Protein AF-A0A9E1UA85-F1 (afdb_monomer)

Foldseek 3Di:
DDDDDDDDDDDDDDDDDDDDDDDDPDDDDPVVVCVVPVPVPPPPPPPPPPDDDDDDDDDDDDDDDDPVPVVVVLVVVCCVVLVVVLVVVLVVVVVVVVVVCPPDDPDDPVVVVVVVVVVSVVSVVCSVVVSVVVVVLLVVLVVPADDLVCLPVPQFFEWAFEAEQVLPHTLATFADQAHFDADALVLADPLLVLLLCLPQNVCLQPDQLADVVLVVVQVVCVVVDVDGDPNRGHLLLLLCCQPPDDVDDDPSVVSSSSSSSNVNSVVDPSSVSVSSSQGAADQDDNYGHQQSVCCQFPVDGSNPDASLRSLLSSQRRVPNVVCVVDVVVSLVSSLVSLVSCCVSVNDPPVSSVVSSPDDRRTDNDDGDRHPPVVVVVVLVVCCVVPNPCCNHTVHHSHYDPHDRVVSVVVVVVCVVCVVVCVVVVHDPD

Structure (mmCIF, N/CA/C/O backbone):
data_AF-A0A9E1UA85-F1
#
_entry.id   AF-A0A9E1UA85-F1
#
loop_
_atom_site.group_PDB
_atom_site.id
_atom_site.type_symbol
_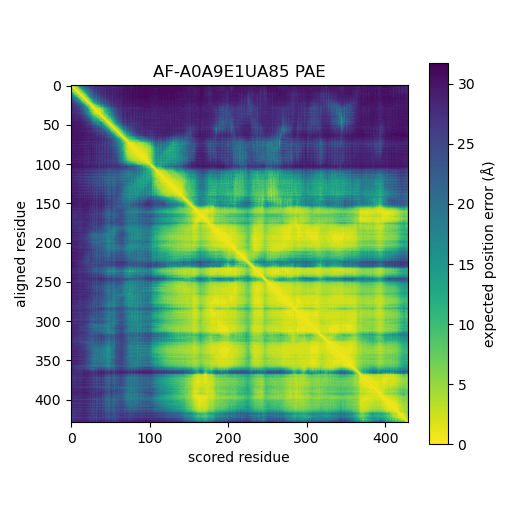atom_site.label_atom_id
_atom_site.label_alt_id
_atom_site.label_comp_id
_atom_site.label_asym_id
_atom_site.label_entity_id
_atom_site.label_seq_id
_atom_site.pdbx_PDB_ins_code
_atom_site.Cartn_x
_atom_site.Cartn_y
_atom_site.Cartn_z
_atom_site.occupancy
_atom_site.B_iso_or_equiv
_atom_site.auth_seq_id
_atom_site.auth_comp_id
_atom_site.auth_asym_id
_atom_site.auth_atom_id
_atom_site.pdbx_PDB_model_num
ATOM 1 N N . MET A 1 1 ? 13.863 -45.865 46.383 1.00 33.44 1 MET A N 1
ATOM 2 C CA . MET A 1 1 ? 14.917 -46.546 45.596 1.00 33.44 1 MET A CA 1
ATOM 3 C C . MET A 1 1 ? 14.300 -46.904 44.249 1.00 33.44 1 MET A C 1
ATOM 5 O O . MET A 1 1 ? 13.265 -47.545 44.289 1.00 33.44 1 MET A O 1
ATOM 9 N N . THR A 1 2 ? 14.626 -46.307 43.095 1.00 31.53 2 THR A N 1
ATOM 10 C CA . THR A 1 2 ? 15.896 -46.117 42.341 1.00 31.53 2 THR A CA 1
ATOM 11 C C . THR A 1 2 ? 16.274 -47.268 41.397 1.00 31.53 2 THR A C 1
ATOM 13 O O . THR A 1 2 ? 16.288 -48.421 41.805 1.00 31.53 2 THR A O 1
ATOM 16 N N . LYS A 1 3 ? 16.724 -46.869 40.187 1.00 30.38 3 LYS A N 1
ATOM 17 C CA . LYS A 1 3 ? 17.322 -47.652 39.075 1.00 30.38 3 LYS A CA 1
ATOM 18 C C . LYS A 1 3 ? 16.308 -48.417 38.183 1.00 30.38 3 LYS A C 1
ATOM 20 O O . LYS A 1 3 ? 15.392 -49.027 38.707 1.00 30.38 3 LYS A O 1
ATOM 25 N N . LYS A 1 4 ? 16.425 -48.412 36.841 1.00 32.31 4 LYS A N 1
ATOM 26 C CA . LYS A 1 4 ? 17.526 -47.928 35.970 1.00 32.31 4 LYS A CA 1
ATOM 27 C C . LYS A 1 4 ? 17.081 -47.632 34.517 1.00 32.31 4 LYS A C 1
ATOM 29 O O . LYS A 1 4 ? 16.153 -48.269 34.047 1.00 32.31 4 LYS A O 1
ATOM 34 N N . ASP A 1 5 ? 17.800 -46.698 33.878 1.00 33.72 5 ASP A N 1
ATOM 35 C CA . ASP A 1 5 ? 18.180 -46.505 32.453 1.00 33.72 5 ASP A CA 1
ATOM 36 C C . ASP A 1 5 ? 17.376 -47.261 31.361 1.00 33.72 5 ASP A C 1
ATOM 38 O O . ASP A 1 5 ? 17.167 -48.462 31.448 1.00 33.72 5 ASP A O 1
ATOM 42 N N . ILE A 1 6 ? 16.959 -46.651 30.245 1.00 34.50 6 ILE A N 1
ATOM 43 C CA . ILE A 1 6 ? 17.763 -46.193 29.082 1.00 34.50 6 ILE A CA 1
ATOM 44 C C . ILE A 1 6 ? 16.792 -45.352 28.198 1.00 34.50 6 ILE A C 1
ATOM 46 O O . ILE A 1 6 ? 15.629 -45.721 28.103 1.00 34.50 6 ILE A O 1
ATOM 50 N N . HIS A 1 7 ? 17.114 -44.236 27.519 1.00 31.33 7 HIS A N 1
ATOM 51 C CA . HIS A 1 7 ? 18.381 -43.537 27.226 1.00 31.33 7 HIS A CA 1
ATOM 52 C C . HIS A 1 7 ? 18.170 -41.998 27.079 1.00 31.33 7 HIS A C 1
ATOM 54 O O . HIS A 1 7 ? 17.133 -41.457 27.450 1.00 31.33 7 HIS A O 1
ATOM 60 N N . ARG A 1 8 ? 19.135 -41.295 26.463 1.00 29.78 8 ARG A N 1
ATOM 61 C CA . ARG A 1 8 ? 19.022 -39.958 25.833 1.00 29.78 8 ARG A CA 1
ATOM 62 C C . ARG A 1 8 ? 19.830 -39.949 24.529 1.00 29.78 8 ARG A C 1
ATOM 64 O O . ARG A 1 8 ? 20.837 -40.646 24.471 1.00 29.78 8 ARG A O 1
ATOM 71 N N . ARG A 1 9 ? 19.529 -39.040 23.593 1.00 26.81 9 ARG A N 1
ATOM 72 C CA . ARG A 1 9 ? 20.567 -38.256 22.886 1.00 26.81 9 ARG A CA 1
ATOM 73 C C . ARG A 1 9 ? 20.069 -36.837 22.612 1.00 26.81 9 ARG A C 1
ATOM 75 O O . ARG A 1 9 ? 19.321 -36.606 21.673 1.00 26.81 9 ARG A O 1
ATOM 82 N N . SER A 1 10 ? 20.536 -35.898 23.426 1.00 25.62 10 SER A N 1
ATOM 83 C CA . SER A 1 10 ? 20.662 -34.489 23.060 1.00 25.62 10 SER A CA 1
ATOM 84 C C . SER A 1 10 ? 22.150 -34.148 23.028 1.00 25.62 10 SER A C 1
ATOM 86 O O . SER A 1 10 ? 22.922 -34.711 23.803 1.00 25.62 10 SER A O 1
ATOM 88 N N . TYR A 1 11 ? 22.542 -33.233 22.146 1.00 27.59 11 TYR A N 1
ATOM 89 C CA . TYR A 1 11 ? 23.864 -32.613 22.150 1.00 27.59 11 TYR A CA 1
ATOM 90 C C . TYR A 1 11 ? 23.714 -31.132 21.778 1.00 27.59 11 TYR A C 1
ATOM 92 O O . TYR A 1 11 ? 23.386 -30.806 20.641 1.00 27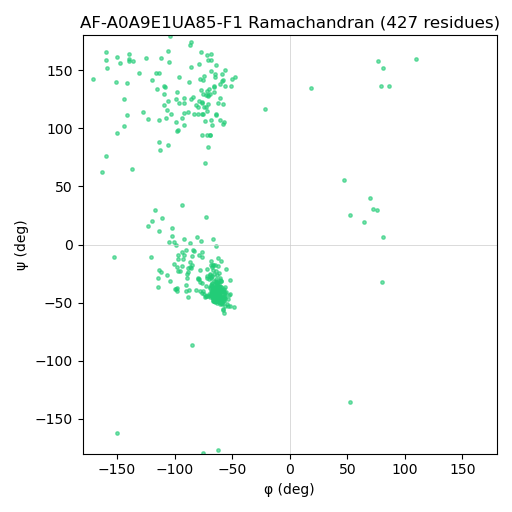.59 11 TYR A O 1
ATOM 100 N N . GLY A 1 12 ? 23.963 -30.246 22.748 1.00 23.47 12 GLY A N 1
ATOM 101 C CA . GLY A 1 12 ? 24.755 -29.042 22.466 1.00 23.47 12 GLY A CA 1
ATOM 102 C C . GLY A 1 12 ? 26.232 -29.454 22.349 1.00 23.47 12 GLY A C 1
ATOM 103 O O . GLY A 1 12 ? 26.553 -30.631 22.500 1.00 23.47 12 GLY A O 1
ATOM 104 N N . PHE A 1 13 ? 27.196 -28.581 22.103 1.00 26.66 13 PHE A N 1
ATOM 105 C CA . PHE A 1 13 ? 27.272 -27.118 22.114 1.00 26.66 13 PHE A CA 1
ATOM 106 C C . PHE A 1 13 ? 28.342 -26.738 21.071 1.00 26.66 13 PHE A C 1
ATOM 108 O O . PHE A 1 13 ? 29.234 -27.546 20.829 1.00 26.66 13 PHE A O 1
ATOM 115 N N . ASP A 1 14 ? 28.364 -25.495 20.590 1.00 26.66 14 ASP A N 1
ATOM 116 C CA . ASP A 1 14 ? 29.602 -24.713 20.715 1.00 26.66 14 ASP A CA 1
ATOM 117 C C . ASP A 1 14 ? 29.276 -23.218 20.798 1.00 26.66 14 ASP A C 1
ATOM 119 O O . ASP A 1 14 ? 28.361 -22.729 20.138 1.00 26.66 14 ASP A O 1
ATOM 123 N N . ASN A 1 15 ? 30.000 -22.515 21.660 1.00 35.41 15 ASN A N 1
ATOM 124 C CA . ASN A 1 15 ? 29.856 -21.091 21.927 1.00 35.41 15 ASN A CA 1
ATOM 125 C C . ASN A 1 15 ? 31.272 -20.496 22.017 1.00 35.41 15 ASN A C 1
ATOM 127 O O . ASN A 1 15 ? 31.733 -20.080 23.079 1.00 35.41 15 ASN A O 1
ATOM 131 N N . SER A 1 16 ? 31.989 -20.525 20.891 1.00 27.95 16 SER A N 1
ATOM 132 C CA . SER A 1 16 ? 33.364 -20.038 20.774 1.00 27.95 16 SER A CA 1
ATOM 133 C C . SER A 1 16 ? 33.417 -18.632 20.169 1.00 27.95 16 SER A C 1
ATOM 135 O O . SER A 1 16 ? 32.925 -18.398 19.066 1.00 27.95 16 SER A O 1
ATOM 137 N N . GLU A 1 17 ? 34.061 -17.722 20.895 1.00 31.52 17 GLU A N 1
ATOM 138 C CA . GLU A 1 17 ? 34.390 -16.333 20.558 1.00 31.52 17 GLU A CA 1
ATOM 139 C C . GLU A 1 17 ? 34.418 -15.954 19.056 1.00 31.52 17 GLU A C 1
ATOM 141 O O . GLU A 1 17 ? 35.334 -16.318 18.318 1.00 31.52 17 GLU A O 1
ATOM 146 N N . GLN A 1 18 ? 33.531 -15.041 18.641 1.00 29.67 18 GLN A N 1
ATOM 147 C CA . GLN A 1 18 ? 33.841 -14.103 17.556 1.00 29.67 18 GLN A CA 1
ATOM 148 C C . GLN A 1 18 ? 33.900 -12.676 18.100 1.00 29.67 18 GLN A C 1
ATOM 150 O O . GLN A 1 18 ? 32.892 -12.059 18.444 1.00 29.67 18 GLN A O 1
ATOM 155 N N . LYS A 1 19 ? 35.127 -12.149 18.182 1.00 28.33 19 LYS A N 1
ATOM 156 C CA . LYS A 1 19 ? 35.411 -10.766 18.576 1.00 28.33 19 LYS A CA 1
ATOM 157 C C . LYS A 1 19 ? 34.819 -9.814 17.540 1.00 28.33 19 LYS A C 1
ATOM 159 O O . LYS A 1 19 ? 35.286 -9.758 16.408 1.00 28.33 19 LYS A O 1
ATOM 164 N N . ASN A 1 20 ? 33.806 -9.061 17.953 1.00 29.20 20 ASN A N 1
ATOM 165 C CA . ASN A 1 20 ? 33.109 -8.095 17.113 1.00 29.20 20 ASN A CA 1
ATOM 166 C C . ASN A 1 20 ? 34.010 -6.861 16.857 1.00 29.20 20 ASN A C 1
ATOM 168 O O . ASN A 1 20 ? 34.343 -6.158 17.820 1.00 29.20 20 ASN A O 1
ATOM 172 N N . PRO A 1 21 ? 34.449 -6.575 15.614 1.00 28.52 21 PRO A N 1
ATOM 173 C CA . PRO A 1 21 ? 35.253 -5.393 15.332 1.00 28.52 21 PRO A CA 1
ATOM 174 C C . PRO A 1 21 ? 34.370 -4.142 15.396 1.00 28.52 21 PRO A C 1
ATOM 176 O O . PRO A 1 21 ? 33.438 -3.983 14.611 1.00 28.52 21 PRO A O 1
ATOM 179 N N . LYS A 1 22 ? 34.681 -3.231 16.325 1.00 30.95 22 LYS A N 1
ATOM 180 C CA . LYS A 1 22 ? 33.987 -1.943 16.468 1.00 30.95 22 LYS A CA 1
ATOM 181 C C . LYS A 1 22 ? 34.061 -1.140 15.162 1.00 30.95 22 LYS A C 1
ATOM 183 O O . LYS A 1 22 ? 35.098 -0.555 14.856 1.00 30.95 22 LYS A O 1
ATOM 188 N N . THR A 1 23 ? 32.960 -1.063 14.420 1.00 29.61 23 THR A N 1
ATOM 189 C CA . THR A 1 23 ? 32.796 -0.095 13.329 1.00 29.61 23 THR A CA 1
ATOM 190 C C . THR A 1 23 ? 32.636 1.313 13.912 1.00 29.61 23 THR A C 1
ATOM 192 O O . THR A 1 23 ? 31.767 1.496 14.768 1.00 29.61 23 THR A O 1
ATOM 195 N N . PRO A 1 24 ? 33.416 2.322 13.483 1.00 28.64 24 PRO A N 1
ATOM 196 C CA . PRO A 1 24 ? 33.232 3.688 13.959 1.00 28.64 24 PRO A CA 1
ATOM 197 C C . PRO A 1 24 ? 31.923 4.271 13.417 1.00 28.64 24 PRO A C 1
ATOM 199 O O . PRO A 1 24 ? 31.697 4.259 12.206 1.00 28.64 24 PRO A O 1
ATOM 202 N N . HIS A 1 25 ? 31.089 4.842 14.289 1.00 33.06 25 HIS A N 1
ATOM 203 C CA . HIS A 1 25 ? 29.994 5.709 13.855 1.00 33.06 25 HIS A CA 1
ATOM 204 C C . HIS A 1 25 ? 30.571 7.019 13.303 1.00 33.06 25 HIS A C 1
ATOM 206 O O . HIS A 1 25 ? 30.837 7.963 14.045 1.00 33.06 25 HIS A O 1
ATOM 212 N N . GLY A 1 26 ? 30.765 7.069 11.986 1.00 27.50 26 GLY A N 1
ATOM 213 C CA . GLY A 1 26 ? 31.037 8.310 11.273 1.00 27.50 26 GLY A CA 1
ATOM 214 C C . GLY A 1 26 ? 29.767 9.151 11.178 1.00 27.50 26 GLY A C 1
ATOM 215 O O . GLY A 1 26 ? 28.876 8.835 10.392 1.00 27.50 26 GLY A O 1
ATOM 216 N N . ARG A 1 27 ? 29.697 10.234 11.958 1.00 31.77 27 ARG A N 1
ATOM 217 C CA . ARG A 1 27 ? 28.803 11.364 11.673 1.00 31.77 27 ARG A CA 1
ATOM 218 C C . ARG A 1 27 ? 29.180 11.878 10.277 1.00 31.77 27 ARG A C 1
ATOM 220 O O . ARG A 1 27 ? 30.342 12.212 10.068 1.00 31.77 27 ARG A O 1
ATOM 227 N N . LEU A 1 28 ? 28.240 11.884 9.330 1.00 36.78 28 LEU A N 1
ATOM 228 C CA . LEU A 1 28 ? 28.488 12.438 7.996 1.00 36.78 28 LEU A CA 1
ATOM 229 C C . LEU A 1 28 ? 28.793 13.932 8.136 1.00 36.78 28 LEU A C 1
ATOM 231 O O . LEU A 1 28 ? 27.984 14.672 8.697 1.00 36.78 28 LEU A O 1
ATOM 235 N N . ASP A 1 29 ? 29.965 14.347 7.660 1.00 36.72 29 ASP A N 1
ATOM 236 C CA . ASP A 1 29 ? 30.348 15.754 7.624 1.00 36.72 29 ASP A CA 1
ATOM 237 C C . ASP A 1 29 ? 29.523 16.470 6.546 1.00 36.72 29 ASP A C 1
ATOM 239 O O . ASP A 1 29 ? 29.511 16.076 5.376 1.00 36.72 29 ASP A O 1
ATOM 243 N N . TYR A 1 30 ? 28.769 17.479 6.972 1.00 44.72 30 TYR A N 1
ATOM 244 C CA . TYR A 1 30 ? 27.773 18.164 6.152 1.00 44.72 30 TYR A CA 1
ATOM 245 C C . TYR A 1 30 ? 28.397 19.296 5.313 1.00 44.72 30 TYR A C 1
ATOM 247 O O . TYR A 1 30 ? 27.822 19.700 4.299 1.00 44.72 30 TYR A O 1
ATOM 255 N N . GLU A 1 31 ? 29.582 19.797 5.690 1.00 36.50 31 GLU A N 1
ATOM 256 C CA . GLU A 1 31 ? 30.210 20.950 5.026 1.00 36.50 31 GLU A CA 1
ATOM 257 C C . GLU A 1 31 ? 30.874 20.592 3.687 1.00 36.50 31 GLU A C 1
ATOM 259 O O . GLU A 1 31 ? 30.865 21.397 2.749 1.00 36.50 31 GLU A O 1
ATOM 264 N N . ASP A 1 32 ? 31.410 19.375 3.559 1.00 38.50 32 ASP A N 1
ATOM 265 C CA . ASP A 1 32 ? 32.061 18.912 2.325 1.00 38.50 32 ASP A CA 1
ATOM 266 C C . ASP A 1 32 ? 31.057 18.648 1.187 1.00 38.50 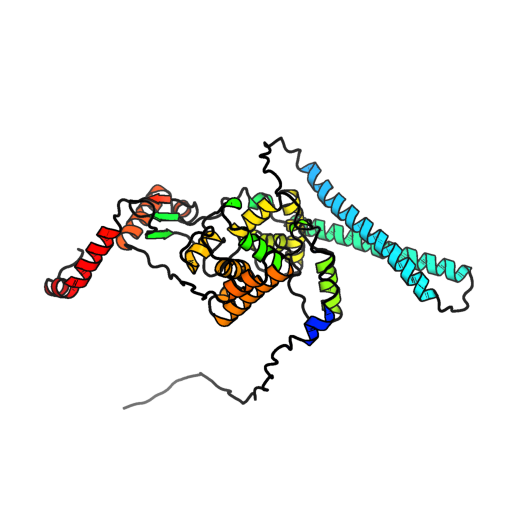32 ASP A C 1
ATOM 268 O O . ASP A 1 32 ? 31.389 18.813 0.009 1.00 38.50 32 ASP A O 1
ATOM 272 N N . TRP A 1 33 ? 29.803 18.311 1.512 1.00 44.03 33 TRP A N 1
ATOM 273 C CA . TRP A 1 33 ? 28.739 18.137 0.515 1.00 44.03 33 TRP A CA 1
ATOM 274 C C . TRP A 1 33 ? 28.178 19.479 0.014 1.00 44.03 33 TRP A C 1
ATOM 276 O O . TRP A 1 33 ? 27.969 19.655 -1.190 1.00 44.03 33 TRP A O 1
ATOM 286 N N . GLU A 1 34 ? 27.996 20.457 0.909 1.00 40.19 34 GLU A N 1
ATOM 287 C CA . GLU A 1 34 ? 27.554 21.821 0.569 1.00 40.19 34 GLU A CA 1
ATOM 288 C C . GLU A 1 34 ? 28.471 22.499 -0.465 1.00 40.19 34 GLU A C 1
ATOM 290 O O . GLU A 1 34 ? 27.992 23.229 -1.338 1.00 40.19 34 GLU A O 1
ATOM 295 N N . LYS A 1 35 ? 29.787 22.250 -0.394 1.00 43.94 35 LYS A N 1
ATOM 296 C CA . LYS A 1 35 ? 30.772 22.804 -1.338 1.00 43.94 35 LYS A CA 1
ATOM 297 C C . LYS A 1 35 ? 30.665 22.233 -2.753 1.00 43.94 35 LYS A C 1
ATOM 299 O O . LYS A 1 35 ? 31.044 22.930 -3.688 1.00 43.94 35 LYS A O 1
ATOM 304 N N . GLN A 1 36 ? 30.153 21.014 -2.937 1.00 39.16 36 GLN A N 1
ATOM 305 C CA . GLN A 1 36 ? 30.067 20.390 -4.267 1.00 39.16 36 GLN A CA 1
ATOM 306 C C . GLN A 1 36 ? 28.796 20.754 -5.051 1.00 39.16 36 GLN A C 1
ATOM 308 O O . GLN A 1 36 ? 28.791 20.617 -6.270 1.00 39.16 36 GLN A O 1
ATOM 313 N N . ASN A 1 37 ? 27.731 21.228 -4.389 1.00 42.16 37 ASN A N 1
ATOM 314 C CA . ASN A 1 37 ? 26.395 21.355 -4.998 1.00 42.16 37 ASN A CA 1
ATOM 315 C C . ASN A 1 37 ? 25.779 22.771 -4.963 1.00 42.16 37 ASN A C 1
ATOM 317 O O . ASN A 1 37 ? 24.574 22.925 -5.184 1.00 42.16 37 ASN A O 1
ATOM 321 N N . LYS A 1 38 ? 26.567 23.823 -4.701 1.00 37.72 38 LYS A N 1
ATOM 322 C CA . LYS A 1 38 ? 26.042 25.203 -4.606 1.00 37.72 38 LYS A CA 1
ATOM 323 C C . LYS A 1 38 ? 25.589 25.809 -5.941 1.00 37.72 38 LYS A C 1
ATOM 325 O O . LYS A 1 38 ? 24.631 26.584 -5.943 1.00 37.72 38 LYS A O 1
ATOM 330 N N . ASP A 1 39 ? 26.188 25.410 -7.062 1.00 36.62 39 ASP A N 1
ATOM 331 C CA . ASP A 1 39 ? 25.976 26.097 -8.347 1.00 36.62 39 ASP A CA 1
ATOM 332 C C . ASP A 1 39 ? 24.783 25.569 -9.167 1.00 36.62 39 ASP A C 1
ATOM 334 O O . ASP A 1 39 ? 24.172 26.328 -9.917 1.00 36.62 39 ASP A O 1
ATOM 338 N N . HIS A 1 40 ? 24.344 24.321 -8.962 1.00 37.34 40 HIS A N 1
ATOM 339 C CA . HIS A 1 40 ? 23.165 23.770 -9.656 1.00 37.34 40 HIS A CA 1
ATOM 340 C C . HIS A 1 40 ? 21.809 24.272 -9.114 1.00 37.34 40 HIS A C 1
ATOM 342 O O . HIS A 1 40 ? 20.776 24.056 -9.746 1.00 37.34 40 HIS A O 1
ATOM 348 N N . LYS A 1 41 ? 21.773 24.964 -7.965 1.00 39.41 41 LYS A N 1
ATOM 349 C CA . LYS A 1 41 ? 20.518 25.356 -7.287 1.00 39.41 41 LYS A CA 1
ATOM 350 C C . LYS A 1 41 ? 19.786 26.571 -7.879 1.00 39.41 41 LYS A C 1
ATOM 352 O O . LYS A 1 41 ? 18.671 26.853 -7.442 1.00 39.41 41 LYS A O 1
ATOM 357 N N . LYS A 1 42 ? 20.376 27.321 -8.820 1.00 34.78 42 LYS A N 1
ATOM 358 C CA . LYS A 1 42 ? 19.793 28.596 -9.300 1.00 34.78 42 LYS A CA 1
ATOM 359 C C . LYS A 1 42 ? 18.972 28.509 -10.590 1.00 34.78 42 LYS A C 1
ATOM 361 O O . LYS A 1 42 ? 18.111 29.359 -10.779 1.00 34.78 42 LYS A O 1
ATOM 366 N N . GLU A 1 43 ? 19.183 27.502 -11.435 1.00 32.53 43 GLU A N 1
ATOM 367 C CA . GLU A 1 43 ? 18.610 27.469 -12.797 1.00 32.53 43 GLU A CA 1
ATOM 368 C C . GLU A 1 43 ? 17.307 26.656 -12.937 1.00 32.53 43 GLU A C 1
ATOM 370 O O . GLU A 1 43 ? 16.614 26.769 -13.939 1.00 32.53 43 GLU A O 1
ATOM 375 N N . HIS A 1 44 ? 16.928 25.851 -11.937 1.00 34.31 44 HIS A N 1
ATOM 376 C CA . HIS A 1 44 ? 15.715 25.012 -11.991 1.00 34.31 44 HIS A CA 1
ATOM 377 C C . HIS A 1 44 ? 14.536 25.515 -11.145 1.00 34.31 44 HIS A C 1
ATOM 379 O O . HIS A 1 44 ? 13.488 24.871 -11.110 1.00 34.31 44 HIS A O 1
ATOM 385 N N . ARG A 1 45 ? 14.670 26.671 -10.478 1.00 37.03 45 ARG A N 1
ATOM 386 C CA . ARG A 1 45 ? 13.633 27.194 -9.570 1.00 37.03 45 ARG A CA 1
ATOM 387 C C . ARG A 1 45 ? 12.528 28.004 -10.272 1.00 37.03 45 ARG A C 1
ATOM 389 O O . ARG A 1 45 ? 11.471 28.176 -9.677 1.00 37.03 45 ARG A O 1
ATOM 396 N N . SER A 1 46 ? 12.739 28.484 -11.502 1.00 29.22 46 SER A N 1
ATOM 397 C CA . SER A 1 46 ? 11.742 29.276 -12.250 1.00 29.22 46 SER A CA 1
ATOM 398 C C . SER A 1 46 ? 10.679 28.427 -12.955 1.00 29.22 46 SER A C 1
ATOM 400 O O . SER A 1 46 ? 9.509 28.788 -12.953 1.00 29.22 46 SER A O 1
ATOM 402 N N . ASP A 1 47 ? 11.063 27.284 -13.526 1.00 33.12 47 ASP A N 1
ATOM 403 C CA . ASP A 1 47 ? 10.265 26.631 -14.580 1.00 33.12 47 ASP A CA 1
ATOM 4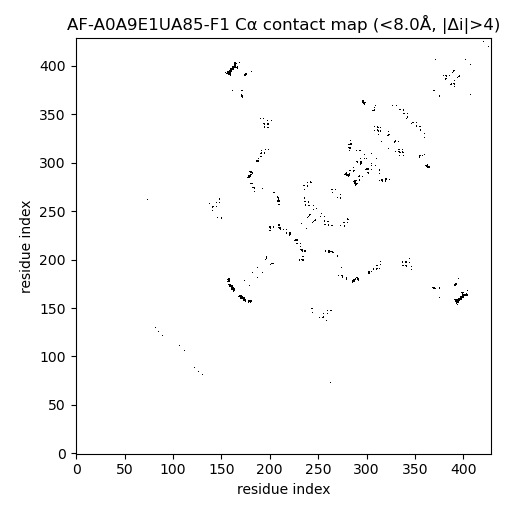04 C C . ASP A 1 47 ? 9.274 25.562 -14.074 1.00 33.12 47 ASP A C 1
ATOM 406 O O . ASP A 1 47 ? 8.480 25.023 -14.851 1.00 33.12 47 ASP A O 1
ATOM 410 N N . LYS A 1 48 ? 9.312 25.226 -12.776 1.00 38.78 48 LYS A N 1
ATOM 411 C CA . LYS A 1 48 ? 8.438 24.204 -12.164 1.00 38.78 48 LYS A CA 1
ATOM 412 C C . LYS A 1 48 ? 7.201 24.757 -11.446 1.00 38.78 48 LYS A C 1
ATOM 414 O O . LYS A 1 48 ? 6.261 23.998 -11.243 1.00 38.78 48 LYS A O 1
ATOM 419 N N . LEU A 1 49 ? 7.176 26.040 -11.076 1.00 36.81 49 LEU A N 1
ATOM 420 C CA . LEU A 1 49 ? 6.118 26.613 -10.224 1.00 36.81 49 LEU A CA 1
ATOM 421 C C . LEU A 1 49 ? 4.836 27.034 -10.969 1.00 36.81 49 LEU A C 1
ATOM 423 O O . LEU A 1 49 ? 3.863 27.390 -10.316 1.00 36.81 49 LEU A O 1
ATOM 427 N N . ASP A 1 50 ? 4.815 26.971 -12.306 1.00 32.78 50 ASP A N 1
ATOM 428 C CA . ASP A 1 50 ? 3.764 27.602 -13.129 1.00 32.78 50 ASP A CA 1
ATOM 429 C C . ASP A 1 50 ? 2.952 26.612 -13.998 1.00 32.78 50 ASP A C 1
ATOM 431 O O . ASP A 1 50 ? 2.315 26.977 -14.990 1.00 32.78 50 ASP A O 1
ATOM 435 N N . LYS A 1 51 ? 2.962 25.315 -13.651 1.00 33.31 51 LYS A N 1
ATOM 436 C CA . LYS A 1 51 ? 2.154 24.294 -14.343 1.00 33.31 51 LYS A CA 1
ATOM 437 C C . LYS A 1 51 ? 0.850 24.015 -13.603 1.00 33.31 51 LYS A C 1
ATOM 439 O O . LYS A 1 51 ? 0.803 23.229 -12.662 1.00 33.31 51 LYS A O 1
ATOM 444 N N . LYS A 1 52 ? -0.214 24.653 -14.099 1.00 32.72 52 LYS A N 1
ATOM 445 C CA . LYS A 1 52 ? -1.611 24.417 -13.709 1.00 32.72 52 LYS A CA 1
ATOM 446 C C . LYS A 1 52 ? -1.966 22.926 -13.691 1.00 32.72 52 LYS A C 1
ATOM 448 O O . LYS A 1 52 ? -1.549 22.163 -14.564 1.00 32.72 52 LYS A O 1
ATOM 453 N N . THR A 1 53 ? -2.812 22.570 -12.732 1.00 32.12 53 THR A N 1
ATOM 454 C CA . THR A 1 53 ? -3.511 21.286 -12.632 1.00 32.12 53 THR A CA 1
ATOM 455 C C . THR A 1 53 ? -4.228 20.919 -13.944 1.00 32.12 53 THR A C 1
ATOM 457 O O . THR A 1 53 ? -4.882 21.780 -14.538 1.00 32.12 53 THR A O 1
ATOM 460 N N . PRO A 1 54 ? -4.147 19.659 -14.415 1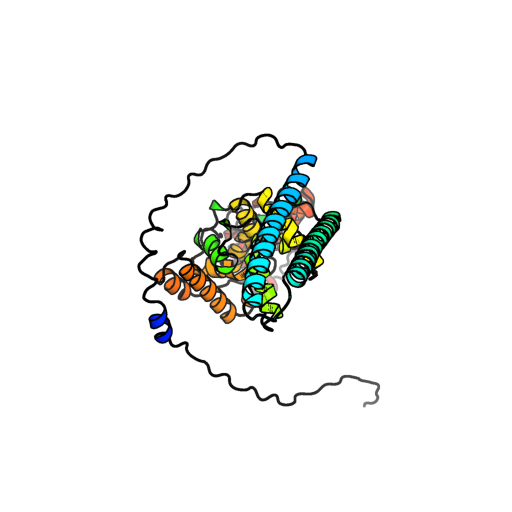.00 33.00 54 PRO A N 1
ATOM 461 C CA . PRO A 1 54 ? -4.953 19.200 -15.538 1.00 33.00 54 PRO A CA 1
ATOM 462 C C . PRO A 1 54 ? -6.397 18.915 -15.098 1.00 33.00 54 PRO A C 1
ATOM 464 O O . PRO A 1 54 ? -6.630 18.242 -14.096 1.00 33.00 54 PRO A O 1
ATOM 467 N N . GLU A 1 55 ? -7.372 19.412 -15.864 1.00 28.50 55 GLU A N 1
ATOM 468 C CA . GLU A 1 55 ? -8.797 19.142 -15.637 1.00 28.50 55 GLU A CA 1
ATOM 469 C C . GLU A 1 55 ? -9.146 17.662 -15.850 1.00 28.50 55 GLU A C 1
ATOM 471 O O . GLU A 1 55 ? -8.779 17.045 -16.854 1.00 28.50 55 GLU A O 1
ATOM 476 N N . TYR A 1 56 ? -9.935 17.113 -14.928 1.00 30.84 56 TYR A N 1
ATOM 477 C CA . TYR A 1 56 ? -10.441 15.746 -14.987 1.00 30.84 56 TYR A CA 1
ATOM 478 C C . TYR A 1 56 ? -11.596 15.647 -15.999 1.00 30.84 56 TYR A C 1
ATOM 480 O O . TYR A 1 56 ? -12.675 16.193 -15.773 1.00 30.84 56 TYR A O 1
ATOM 488 N N . ARG A 1 57 ? -11.397 14.939 -17.121 1.00 28.69 57 ARG A N 1
ATOM 489 C CA . ARG A 1 57 ? -12.472 14.626 -18.083 1.00 28.69 57 ARG A CA 1
ATOM 490 C C . ARG A 1 57 ? -12.879 13.160 -17.998 1.00 28.69 57 ARG A C 1
ATOM 492 O O . ARG A 1 57 ? -12.111 12.274 -18.364 1.00 28.69 57 ARG A O 1
ATOM 499 N N . SER A 1 58 ? -14.124 12.920 -17.599 1.00 31.61 58 SER A N 1
ATOM 500 C CA . SER A 1 58 ? -14.785 11.621 -17.710 1.00 31.61 58 SER A CA 1
ATOM 501 C C . SER A 1 58 ? -15.041 11.272 -19.184 1.00 31.61 58 SER A C 1
ATOM 503 O O . SER A 1 58 ? -15.896 11.856 -19.846 1.00 31.61 58 SER A O 1
ATOM 505 N N . GLY A 1 59 ? -14.276 10.315 -19.713 1.00 28.03 59 GLY A N 1
ATOM 506 C CA . GLY A 1 59 ? -14.463 9.759 -21.055 1.00 28.03 59 GLY A CA 1
ATOM 507 C C . GLY A 1 59 ? -15.373 8.531 -21.036 1.00 28.03 59 GLY A C 1
ATOM 508 O O . GLY A 1 59 ? -15.069 7.545 -20.367 1.00 28.03 59 GLY A O 1
ATOM 509 N N . SER A 1 60 ? -16.477 8.582 -21.781 1.00 26.95 60 SER A N 1
ATOM 510 C CA . SER A 1 60 ? -17.385 7.451 -22.004 1.00 26.95 60 SER A CA 1
ATOM 511 C C . SER A 1 60 ? -16.717 6.313 -22.787 1.00 26.95 60 SER A C 1
ATOM 513 O O . SER A 1 60 ? -15.892 6.550 -23.668 1.00 26.95 60 SER A O 1
ATOM 515 N N . ILE A 1 61 ? -17.108 5.073 -22.487 1.00 33.06 61 ILE A N 1
ATOM 516 C CA . ILE A 1 61 ? -16.557 3.860 -23.104 1.00 33.06 61 ILE A CA 1
ATOM 517 C C . ILE A 1 61 ? -17.095 3.702 -24.535 1.00 33.06 61 ILE A C 1
ATOM 519 O O . ILE A 1 61 ? -18.294 3.501 -24.719 1.00 33.06 61 ILE A O 1
ATOM 523 N N . GLU A 1 62 ? -16.209 3.712 -25.534 1.00 33.28 62 GLU A N 1
ATOM 524 C CA . GLU A 1 62 ? -16.509 3.252 -26.898 1.00 33.28 62 GLU A CA 1
ATOM 525 C C . GLU A 1 62 ? -15.879 1.880 -27.205 1.00 33.28 62 GLU A C 1
ATOM 527 O O . GLU A 1 62 ? -14.930 1.429 -26.559 1.00 33.28 62 GLU A O 1
ATOM 532 N N . ASN A 1 63 ? -16.467 1.194 -28.189 1.00 38.97 63 ASN A N 1
ATOM 533 C CA . ASN A 1 63 ? -16.290 -0.234 -28.460 1.00 38.97 63 ASN A CA 1
ATOM 534 C C . ASN A 1 63 ? -14.839 -0.671 -28.738 1.00 38.97 63 ASN A C 1
ATOM 536 O O . ASN A 1 63 ? -14.092 -0.029 -29.476 1.00 38.97 63 ASN A O 1
ATOM 540 N N . THR A 1 64 ? -14.466 -1.847 -28.221 1.00 35.88 64 THR A N 1
ATOM 541 C CA . THR A 1 64 ? -13.137 -2.435 -28.445 1.00 35.88 64 THR A CA 1
ATOM 542 C C . THR A 1 64 ? -13.075 -3.278 -29.733 1.00 35.88 64 THR A C 1
ATOM 544 O O . THR A 1 64 ? -14.001 -4.037 -30.017 1.00 35.88 64 THR A O 1
ATOM 547 N N . PRO A 1 65 ? -11.981 -3.207 -30.520 1.00 37.25 65 PRO A N 1
ATOM 548 C CA . PRO A 1 65 ? -11.771 -4.089 -31.668 1.00 37.25 65 PRO A CA 1
ATOM 549 C C . PRO A 1 65 ? -11.108 -5.427 -31.280 1.00 37.25 65 PRO A C 1
ATOM 551 O O . PRO A 1 65 ? -10.343 -5.517 -30.316 1.00 37.25 65 PRO A O 1
ATOM 554 N N . ASN A 1 66 ? -11.383 -6.459 -32.088 1.00 37.41 66 ASN A N 1
ATOM 555 C CA . ASN A 1 66 ? -11.080 -7.879 -31.848 1.00 37.41 66 ASN A CA 1
ATOM 556 C C . ASN A 1 66 ? -9.626 -8.215 -31.437 1.00 37.41 66 ASN A C 1
ATOM 558 O O . ASN A 1 66 ? -8.656 -7.703 -32.009 1.00 37.41 66 ASN A O 1
ATOM 562 N N . LEU A 1 67 ? -9.492 -9.188 -30.517 1.00 43.53 67 LEU A N 1
ATOM 563 C CA . LEU A 1 67 ? -8.240 -9.634 -29.871 1.00 43.53 67 LEU A CA 1
ATOM 564 C C . LEU A 1 67 ? -7.090 -9.978 -30.834 1.00 43.53 67 LEU A C 1
ATOM 566 O O . LEU A 1 67 ? -5.922 -9.785 -30.492 1.00 43.53 67 LEU A O 1
ATOM 570 N N . THR A 1 68 ? -7.397 -10.456 -32.040 1.00 41.88 68 THR A N 1
ATOM 571 C CA . THR A 1 68 ? -6.411 -10.838 -33.066 1.00 41.88 68 THR A CA 1
ATOM 572 C C . THR A 1 68 ? -5.536 -9.676 -33.544 1.00 41.88 68 THR A C 1
ATOM 574 O O . THR A 1 68 ? -4.457 -9.916 -34.080 1.00 41.88 68 THR A O 1
ATOM 577 N N . THR A 1 69 ? -5.949 -8.423 -33.326 1.00 42.88 69 THR A N 1
ATOM 578 C CA . THR A 1 69 ? -5.184 -7.232 -33.738 1.00 42.88 69 THR A CA 1
ATOM 579 C C . THR A 1 69 ? -4.183 -6.746 -32.682 1.00 42.88 69 THR A C 1
ATOM 581 O O . THR A 1 69 ? -3.132 -6.205 -33.032 1.00 42.88 69 THR A O 1
ATOM 584 N N . LYS A 1 70 ? -4.452 -6.966 -31.385 1.00 47.62 70 LYS A N 1
ATOM 585 C CA . LYS A 1 70 ? -3.636 -6.408 -30.287 1.00 47.62 70 LYS A CA 1
ATOM 586 C C . LYS A 1 70 ? -2.305 -7.140 -30.081 1.00 47.62 70 LYS A C 1
ATOM 588 O O . LYS A 1 70 ? -1.301 -6.501 -29.766 1.00 47.62 70 LYS A O 1
ATOM 593 N N . THR A 1 71 ? -2.253 -8.450 -30.324 1.00 45.91 71 THR A N 1
ATOM 594 C CA . THR A 1 71 ? -1.021 -9.260 -30.212 1.00 45.91 71 THR A CA 1
ATOM 595 C C . THR A 1 71 ? 0.080 -8.784 -31.165 1.00 45.91 71 THR A C 1
ATOM 597 O O . THR A 1 71 ? 1.247 -8.694 -30.772 1.00 45.91 71 THR A O 1
ATOM 600 N N . PHE A 1 72 ? -0.291 -8.381 -32.385 1.00 50.31 72 PHE A N 1
ATOM 601 C CA . PHE A 1 72 ? 0.624 -7.771 -33.350 1.00 50.31 72 PHE A CA 1
ATOM 602 C C . PHE A 1 72 ? 1.151 -6.407 -32.891 1.00 50.31 72 PHE A C 1
ATOM 604 O O . PHE A 1 72 ? 2.294 -6.083 -33.201 1.00 50.31 72 PHE A O 1
ATOM 611 N N . GLY A 1 73 ? 0.376 -5.625 -32.132 1.00 54.56 73 GLY A N 1
ATOM 612 C CA . GLY A 1 73 ? 0.808 -4.330 -31.592 1.00 54.56 73 GLY A CA 1
ATOM 613 C C . GLY A 1 73 ? 1.950 -4.459 -30.580 1.00 54.56 73 GLY A C 1
ATOM 614 O O . GLY A 1 73 ? 2.977 -3.794 -30.724 1.00 54.56 73 GLY A O 1
ATOM 615 N N . VAL A 1 74 ? 1.811 -5.366 -29.605 1.00 52.19 74 VAL A N 1
ATOM 616 C CA . VAL A 1 74 ? 2.850 -5.631 -28.589 1.00 52.19 74 VAL A CA 1
ATOM 617 C C . VAL A 1 74 ? 4.131 -6.128 -29.241 1.00 52.19 74 VAL A C 1
ATOM 619 O O . VAL A 1 74 ? 5.210 -5.609 -28.949 1.00 52.19 74 VAL A O 1
ATOM 622 N N . LEU A 1 75 ? 4.003 -7.091 -30.163 1.00 53.16 75 LEU A N 1
ATOM 623 C CA . LEU A 1 75 ? 5.132 -7.581 -30.938 1.00 53.16 75 LEU A CA 1
ATOM 624 C C . LEU A 1 75 ? 5.771 -6.400 -31.679 1.00 53.16 75 LEU A C 1
ATOM 626 O O . LEU A 1 75 ? 6.910 -6.064 -31.389 1.00 53.16 75 LEU A O 1
ATOM 630 N N . LYS A 1 76 ? 5.025 -5.685 -32.529 1.00 60.53 76 LYS A N 1
ATOM 631 C CA . LYS A 1 76 ? 5.514 -4.557 -33.340 1.00 60.53 76 LYS A CA 1
ATOM 632 C C . LYS A 1 76 ? 6.249 -3.489 -32.523 1.00 60.53 76 LYS A C 1
ATOM 634 O O . LYS A 1 76 ? 7.304 -3.052 -32.966 1.00 60.53 76 LYS A O 1
ATOM 639 N N . ILE A 1 77 ? 5.769 -3.099 -31.339 1.00 64.50 77 ILE A N 1
ATOM 640 C CA . ILE A 1 77 ? 6.459 -2.112 -30.482 1.00 64.50 77 ILE A CA 1
ATOM 641 C C . ILE A 1 77 ? 7.761 -2.682 -29.903 1.00 64.50 77 ILE A C 1
ATOM 643 O O . ILE A 1 77 ? 8.785 -1.997 -29.924 1.00 64.50 77 ILE A O 1
ATOM 647 N N . ILE A 1 78 ? 7.759 -3.933 -29.427 1.00 59.75 78 ILE A N 1
ATOM 648 C CA . ILE A 1 78 ? 8.984 -4.602 -28.965 1.00 59.75 78 ILE A CA 1
ATOM 649 C C . ILE A 1 78 ? 9.973 -4.738 -30.127 1.00 59.75 78 ILE A C 1
ATOM 651 O O . ILE A 1 78 ? 11.137 -4.394 -29.957 1.00 59.75 78 ILE A O 1
ATOM 655 N N . LEU A 1 79 ? 9.521 -5.156 -31.315 1.00 60.16 79 LEU A N 1
ATOM 656 C CA . LEU A 1 79 ? 10.365 -5.295 -32.502 1.00 60.16 79 LEU A CA 1
ATOM 657 C C . LEU A 1 79 ? 10.916 -3.937 -32.966 1.00 60.16 79 LEU A C 1
ATOM 659 O O . LEU A 1 79 ? 12.087 -3.879 -33.314 1.00 60.16 79 LEU A O 1
ATOM 663 N N . ILE A 1 80 ? 10.134 -2.848 -32.930 1.00 71.56 80 ILE A N 1
ATOM 664 C CA . ILE A 1 80 ? 10.590 -1.488 -33.283 1.00 71.56 80 ILE A CA 1
ATOM 665 C C . ILE A 1 80 ? 11.618 -0.969 -32.275 1.00 71.56 80 ILE A C 1
ATOM 667 O O . ILE A 1 80 ? 12.677 -0.499 -32.677 1.00 71.56 80 ILE A O 1
ATOM 671 N N . ASN A 1 81 ? 11.351 -1.069 -30.971 1.00 63.62 81 ASN A N 1
ATOM 672 C CA . ASN A 1 81 ? 12.295 -0.602 -29.952 1.00 63.62 81 ASN A CA 1
ATOM 673 C C . ASN A 1 81 ? 13.574 -1.446 -29.933 1.00 63.62 81 ASN A C 1
ATOM 675 O O . ASN A 1 81 ? 14.669 -0.901 -29.804 1.00 63.62 81 ASN A O 1
ATOM 679 N N . LEU A 1 82 ? 13.453 -2.761 -30.134 1.00 60.09 82 LEU A N 1
ATOM 680 C CA . LEU A 1 82 ? 14.587 -3.666 -30.280 1.00 60.09 82 LEU A CA 1
ATOM 681 C C . LEU A 1 82 ? 15.371 -3.362 -31.564 1.00 60.09 82 LEU A C 1
ATOM 683 O O . LEU A 1 82 ? 16.590 -3.281 -31.498 1.00 60.09 82 LEU A O 1
ATOM 687 N N . PHE A 1 83 ? 14.704 -3.107 -32.695 1.00 75.75 83 PHE A N 1
ATOM 688 C CA . PHE A 1 83 ? 15.329 -2.693 -33.958 1.00 75.75 83 PHE A CA 1
ATOM 689 C C . PHE A 1 83 ? 16.056 -1.349 -33.833 1.00 75.75 83 PHE A C 1
ATOM 691 O O . PHE A 1 83 ? 17.203 -1.241 -34.255 1.00 75.75 83 PHE A O 1
ATOM 698 N N . ASN A 1 84 ? 15.446 -0.347 -33.196 1.00 68.50 84 ASN A N 1
ATOM 699 C CA . ASN A 1 84 ? 16.063 0.958 -32.956 1.00 68.50 84 ASN A CA 1
ATOM 700 C C . ASN A 1 84 ? 17.272 0.845 -32.015 1.00 68.50 84 ASN A C 1
ATOM 702 O O . ASN A 1 84 ? 18.317 1.436 -32.285 1.00 68.50 84 ASN A O 1
ATOM 706 N N . PHE A 1 85 ? 17.170 0.042 -30.950 1.00 70.38 85 PHE A N 1
ATOM 707 C CA . PHE A 1 85 ? 18.294 -0.256 -30.059 1.00 70.38 85 PHE A CA 1
ATOM 708 C C . PHE A 1 85 ? 19.420 -1.000 -30.787 1.00 70.38 85 PHE A C 1
ATOM 710 O O . PHE A 1 85 ? 20.583 -0.648 -30.634 1.00 70.38 85 PHE A O 1
ATOM 717 N N . ILE A 1 86 ? 19.081 -1.989 -31.617 1.00 66.19 86 ILE A N 1
ATOM 718 C CA . ILE A 1 86 ? 20.008 -2.720 -32.486 1.00 66.19 86 ILE A CA 1
ATOM 719 C C . ILE A 1 86 ? 20.708 -1.768 -33.461 1.00 66.19 86 ILE A C 1
ATOM 721 O O . ILE A 1 86 ? 21.926 -1.826 -33.590 1.00 66.19 86 ILE A O 1
ATOM 725 N N . ALA A 1 87 ? 19.968 -0.880 -34.127 1.00 68.25 87 ALA A N 1
ATOM 726 C CA . ALA A 1 87 ? 20.512 0.084 -35.077 1.00 68.25 87 ALA A CA 1
ATOM 727 C C . ALA A 1 87 ? 21.453 1.077 -34.380 1.00 68.25 87 ALA A C 1
ATOM 729 O O . ALA A 1 87 ? 22.565 1.310 -34.855 1.00 68.25 87 ALA A O 1
ATOM 730 N N . TRP A 1 88 ? 21.056 1.591 -33.214 1.00 81.31 88 TRP A N 1
ATOM 731 C CA . TRP A 1 88 ? 21.908 2.427 -32.371 1.00 81.31 88 TRP A CA 1
ATOM 732 C C . TRP A 1 88 ? 23.168 1.677 -31.921 1.00 81.31 88 TRP A C 1
ATOM 734 O O . TRP A 1 88 ? 24.271 2.176 -32.119 1.00 81.31 88 TRP A O 1
ATOM 744 N N . LEU A 1 89 ? 23.035 0.445 -31.420 1.00 66.19 89 LEU A N 1
ATOM 745 C CA . LEU A 1 89 ? 24.152 -0.399 -30.995 1.00 66.19 89 LEU A CA 1
ATOM 746 C C . LEU A 1 89 ? 25.111 -0.699 -32.157 1.00 66.19 89 LEU A C 1
ATOM 748 O O . LEU A 1 89 ? 26.322 -0.636 -31.973 1.00 66.19 89 LEU A O 1
ATOM 752 N N . LEU A 1 90 ? 24.596 -0.973 -33.359 1.00 70.12 90 LEU A N 1
ATOM 753 C CA . LEU A 1 90 ? 25.388 -1.162 -34.579 1.00 70.12 90 LEU A CA 1
ATOM 754 C C . LEU A 1 90 ? 26.175 0.106 -34.942 1.00 70.12 90 LEU A C 1
ATOM 756 O O . LEU A 1 90 ? 27.366 0.015 -35.243 1.00 70.12 90 LEU A O 1
ATOM 760 N N . VAL A 1 91 ? 25.546 1.284 -34.873 1.00 70.88 91 VAL A N 1
ATOM 761 C CA . VAL A 1 91 ? 26.200 2.579 -35.126 1.00 70.88 91 VAL A CA 1
ATOM 762 C C . VAL A 1 91 ? 27.249 2.890 -34.055 1.00 70.88 91 VAL A C 1
ATOM 764 O O . VAL A 1 91 ? 28.376 3.251 -34.395 1.00 70.88 91 VAL A O 1
ATOM 767 N N . SER A 1 92 ? 26.935 2.693 -32.774 1.00 68.44 92 SER A N 1
ATOM 768 C CA . SER A 1 92 ? 27.873 2.896 -31.669 1.00 68.44 92 SER A CA 1
ATOM 769 C C . SER A 1 92 ? 29.050 1.928 -31.743 1.00 68.44 92 SER A C 1
ATOM 771 O O . SER A 1 92 ? 30.190 2.370 -31.643 1.00 68.44 92 SER A O 1
ATOM 773 N N . LEU A 1 93 ? 28.823 0.636 -32.009 1.00 68.94 93 LEU A N 1
ATOM 774 C CA . LEU A 1 93 ? 29.894 -0.341 -32.233 1.00 68.94 93 LEU A CA 1
ATOM 775 C C . LEU A 1 93 ? 30.741 0.028 -33.456 1.00 68.94 93 LEU A C 1
ATOM 777 O O . LEU A 1 93 ? 31.962 -0.068 -33.386 1.00 68.94 93 LEU A O 1
ATOM 781 N N . TRP A 1 94 ? 30.144 0.515 -34.548 1.00 72.31 94 TRP A N 1
ATOM 782 C CA . TRP A 1 94 ? 30.884 1.000 -35.720 1.00 72.31 94 TRP A CA 1
ATOM 783 C C . TRP A 1 94 ? 31.767 2.215 -35.392 1.00 72.31 94 TRP A C 1
ATOM 785 O O . TRP A 1 94 ? 32.918 2.277 -35.832 1.00 72.31 94 TRP A O 1
ATOM 795 N N . GLN A 1 95 ? 31.267 3.165 -34.595 1.00 69.81 95 GLN A N 1
ATOM 796 C CA . GLN A 1 95 ? 32.032 4.323 -34.117 1.00 69.81 95 GLN A CA 1
ATOM 797 C C . GLN A 1 95 ? 33.178 3.900 -33.181 1.00 69.81 95 GLN A C 1
ATOM 799 O O . GLN A 1 95 ? 34.320 4.321 -33.377 1.00 69.81 95 GLN A O 1
ATOM 804 N N . LEU A 1 96 ? 32.908 3.010 -32.222 1.00 62.09 96 LEU A N 1
ATOM 805 C CA . LEU A 1 96 ? 33.892 2.473 -31.274 1.00 62.09 96 LEU A CA 1
ATOM 806 C C . LEU A 1 96 ? 34.976 1.655 -31.992 1.00 62.09 96 LEU A C 1
ATOM 808 O O . LEU A 1 96 ? 36.162 1.804 -31.709 1.00 62.09 96 LEU A O 1
ATOM 812 N N . PHE A 1 97 ? 34.596 0.869 -33.000 1.00 65.69 97 PHE A N 1
ATOM 813 C CA . PHE A 1 97 ? 35.516 0.138 -33.871 1.00 65.69 97 PHE A CA 1
ATOM 814 C C . PHE A 1 97 ? 36.355 1.091 -34.738 1.00 65.69 97 PHE A C 1
ATOM 816 O O . PHE A 1 97 ? 37.554 0.877 -34.909 1.00 65.69 97 PHE A O 1
ATOM 823 N N . GLY A 1 98 ? 35.769 2.196 -35.215 1.00 61.47 98 GLY A N 1
ATOM 824 C CA . GLY A 1 98 ? 36.492 3.284 -35.882 1.00 61.47 98 GLY A CA 1
ATOM 825 C C . GLY A 1 98 ? 37.532 3.973 -34.985 1.00 61.47 98 GLY A C 1
ATOM 826 O O . GLY A 1 98 ? 38.620 4.307 -35.456 1.00 61.47 98 GLY A O 1
ATOM 827 N N . LEU A 1 99 ? 37.232 4.133 -33.692 1.00 58.97 99 LEU A N 1
ATOM 828 C CA . LEU A 1 99 ? 38.146 4.689 -32.687 1.00 58.97 99 LEU A CA 1
ATOM 829 C C . LEU A 1 99 ? 39.262 3.705 -32.302 1.00 58.97 99 LEU A C 1
ATOM 831 O O . LEU A 1 99 ? 40.433 4.088 -32.283 1.00 58.97 99 LEU A O 1
ATOM 835 N N . LEU A 1 100 ? 38.933 2.432 -32.068 1.00 56.28 100 LEU A N 1
ATOM 836 C CA . LEU A 1 100 ? 39.907 1.383 -31.738 1.00 56.28 100 LEU A CA 1
ATOM 837 C C . LEU A 1 100 ? 40.916 1.148 -32.875 1.00 56.28 100 LEU A C 1
ATOM 839 O O . LEU A 1 100 ? 42.095 0.909 -32.614 1.00 56.28 100 LEU A O 1
ATOM 843 N N . TRP A 1 101 ? 40.511 1.317 -34.140 1.00 56.34 101 TRP A N 1
ATOM 844 C CA . TRP A 1 101 ? 41.414 1.177 -35.292 1.00 56.34 101 TRP A CA 1
ATOM 845 C C . TRP A 1 101 ? 42.361 2.372 -35.528 1.00 56.34 101 TRP A C 1
ATOM 847 O O . TRP A 1 101 ? 43.128 2.377 -36.499 1.00 56.34 101 TRP A O 1
ATOM 857 N N . LYS A 1 102 ? 42.336 3.399 -34.664 1.00 54.91 102 LYS A N 1
ATOM 858 C CA . LYS A 1 102 ? 43.168 4.607 -34.812 1.00 54.91 102 LYS A CA 1
ATOM 859 C C . LYS A 1 102 ? 44.665 4.328 -34.585 1.00 54.91 102 LYS A C 1
ATOM 861 O O . LYS A 1 102 ? 45.490 5.008 -35.195 1.00 54.91 102 LYS A O 1
ATOM 866 N N . LYS A 1 103 ? 45.029 3.286 -33.818 1.00 52.28 103 LYS A N 1
ATOM 867 C CA . LYS A 1 103 ? 46.392 2.709 -33.793 1.00 52.28 103 LYS A CA 1
ATOM 868 C C . LYS A 1 103 ? 46.507 1.627 -34.880 1.00 52.28 103 LYS A C 1
ATOM 870 O O . LYS A 1 103 ? 45.808 0.620 -34.850 1.00 52.28 103 LYS A O 1
ATOM 875 N N . ARG A 1 104 ? 47.348 1.875 -35.891 1.00 54.28 104 ARG A N 1
ATOM 876 C CA . ARG A 1 104 ? 47.298 1.185 -37.195 1.00 54.28 104 ARG A CA 1
ATOM 877 C C . ARG A 1 104 ? 48.385 0.105 -37.357 1.00 54.28 104 ARG A C 1
ATOM 879 O O . ARG A 1 104 ? 49.537 0.479 -37.576 1.00 54.28 104 ARG A O 1
ATOM 886 N N . PRO A 1 105 ? 48.056 -1.199 -37.428 1.00 58.97 105 PRO A N 1
ATOM 887 C CA . PRO A 1 105 ? 48.917 -2.148 -38.132 1.00 58.97 105 PRO A CA 1
ATOM 888 C C . PRO A 1 105 ? 48.954 -1.812 -39.638 1.00 58.97 105 PRO A C 1
ATOM 890 O O . PRO A 1 105 ? 47.948 -1.387 -40.223 1.00 58.97 105 PRO A O 1
ATOM 893 N N . ARG A 1 106 ? 50.111 -1.994 -40.292 1.00 58.47 106 ARG A N 1
ATOM 894 C CA . ARG A 1 106 ? 50.303 -1.767 -41.742 1.00 58.47 106 ARG A CA 1
ATOM 895 C C . ARG A 1 106 ? 49.646 -2.881 -42.579 1.00 58.47 106 ARG A C 1
ATOM 897 O O . ARG A 1 106 ? 50.318 -3.692 -43.195 1.00 58.47 106 ARG A O 1
ATOM 904 N N . MET A 1 107 ? 48.314 -2.910 -42.609 1.00 64.12 107 MET A N 1
ATOM 905 C CA . MET A 1 107 ? 47.524 -3.821 -43.455 1.00 64.12 107 MET A CA 1
ATOM 906 C C . MET A 1 107 ? 47.083 -3.171 -44.771 1.00 64.12 107 MET A C 1
ATOM 908 O O . MET A 1 107 ? 46.685 -2.000 -44.778 1.00 64.12 107 MET A O 1
ATOM 912 N N . ASN A 1 108 ? 47.057 -3.956 -45.850 1.00 73.38 108 ASN A N 1
ATOM 913 C CA . ASN A 1 108 ? 46.600 -3.541 -47.181 1.00 73.38 108 ASN A CA 1
ATOM 914 C C . ASN A 1 108 ? 45.102 -3.177 -47.212 1.00 73.38 108 ASN A C 1
ATOM 916 O O . ASN A 1 108 ? 44.308 -3.658 -46.397 1.00 73.38 108 ASN A O 1
ATOM 920 N N . ARG A 1 109 ? 44.705 -2.319 -48.169 1.00 69.88 109 ARG A N 1
ATOM 921 C CA . ARG A 1 109 ? 43.319 -1.814 -48.301 1.00 69.88 109 ARG A CA 1
ATOM 922 C C . ARG A 1 109 ? 42.297 -2.956 -48.445 1.00 69.88 109 ARG A C 1
ATOM 924 O O . ARG A 1 109 ? 41.325 -2.972 -47.694 1.00 69.88 109 ARG A O 1
ATOM 931 N N . HIS A 1 110 ? 42.577 -3.949 -49.296 1.00 71.62 110 HIS A N 1
ATOM 932 C CA . HIS A 1 110 ? 41.742 -5.150 -49.463 1.00 71.62 110 HIS A CA 1
ATOM 933 C C . HIS A 1 110 ? 41.528 -5.920 -48.151 1.00 71.62 110 HIS A C 1
ATOM 935 O O . HIS A 1 110 ? 40.393 -6.212 -47.781 1.00 71.62 110 HIS A O 1
ATOM 941 N N . THR A 1 111 ? 42.596 -6.199 -47.398 1.00 71.19 111 THR A N 1
ATOM 942 C CA . THR A 1 111 ? 42.517 -6.958 -46.137 1.00 71.19 111 THR A CA 1
ATOM 943 C C . THR A 1 111 ? 41.647 -6.245 -45.098 1.00 71.19 111 THR A C 1
ATOM 945 O O . THR A 1 111 ? 40.876 -6.890 -44.389 1.00 71.19 111 THR A O 1
ATOM 948 N N . ARG A 1 112 ? 41.707 -4.905 -45.033 1.00 67.19 112 ARG A N 1
ATOM 949 C CA . ARG A 1 112 ? 40.830 -4.104 -44.156 1.00 67.19 112 ARG A CA 1
ATOM 950 C C . ARG A 1 112 ? 39.369 -4.155 -44.592 1.00 67.19 112 ARG A C 1
ATOM 952 O O . ARG A 1 112 ? 38.500 -4.230 -43.731 1.00 67.19 112 ARG A O 1
ATOM 959 N N . GLN A 1 113 ? 39.094 -4.108 -45.895 1.00 73.88 113 GLN A N 1
ATOM 960 C CA . GLN A 1 113 ? 37.731 -4.189 -46.424 1.00 73.88 113 GLN A CA 1
ATOM 961 C C . GLN A 1 113 ? 37.094 -5.543 -46.090 1.00 73.88 113 GLN A C 1
ATOM 963 O O . GLN A 1 113 ? 36.001 -5.570 -45.529 1.00 73.88 113 GLN A O 1
ATOM 968 N N . ILE A 1 114 ? 37.827 -6.641 -46.303 1.00 76.69 114 ILE A N 1
ATOM 969 C CA . ILE A 1 114 ? 37.392 -8.002 -45.953 1.00 76.69 114 ILE A CA 1
ATOM 970 C C . ILE A 1 114 ? 37.151 -8.134 -44.442 1.00 76.69 114 ILE A C 1
ATOM 972 O O . ILE A 1 114 ? 36.128 -8.672 -44.030 1.00 76.69 114 ILE A O 1
ATOM 976 N N . LEU A 1 115 ? 38.047 -7.618 -43.591 1.00 73.06 115 LEU A N 1
ATOM 977 C CA . LEU A 1 115 ? 37.865 -7.682 -42.134 1.00 73.06 115 LEU A CA 1
ATOM 978 C C . LEU A 1 115 ? 36.702 -6.812 -41.634 1.00 73.06 115 LEU A C 1
ATOM 980 O O . LEU A 1 115 ? 35.997 -7.231 -40.721 1.00 73.06 115 LEU A O 1
ATOM 984 N N . ARG A 1 116 ? 36.444 -5.646 -42.246 1.00 75.94 116 ARG A N 1
ATOM 985 C CA . ARG A 1 116 ? 35.253 -4.828 -41.940 1.00 75.94 116 ARG A CA 1
ATOM 986 C C . ARG A 1 116 ? 33.961 -5.514 -42.374 1.00 75.94 116 ARG A C 1
ATOM 988 O O . ARG A 1 116 ? 33.001 -5.488 -41.615 1.00 75.94 116 ARG A O 1
ATOM 995 N N . GLN A 1 117 ? 33.949 -6.158 -43.542 1.00 76.81 117 GLN A N 1
ATOM 996 C CA . GLN A 1 117 ? 32.811 -6.957 -44.005 1.00 76.81 117 GLN A CA 1
ATOM 997 C C . GLN A 1 117 ? 32.556 -8.142 -43.067 1.00 76.81 117 GLN A C 1
ATOM 999 O O . GLN A 1 117 ? 31.436 -8.284 -42.592 1.00 76.81 117 GLN A O 1
ATOM 1004 N N . LYS A 1 118 ? 33.594 -8.913 -42.706 1.00 76.56 118 LYS A N 1
ATOM 1005 C CA . LYS A 1 118 ? 33.483 -10.033 -41.754 1.00 76.56 118 LYS A CA 1
ATOM 1006 C C . LYS A 1 118 ? 33.003 -9.583 -40.370 1.00 76.56 118 LYS A C 1
ATOM 1008 O O . LYS A 1 118 ? 32.093 -10.198 -39.822 1.00 76.56 118 LYS A O 1
ATOM 1013 N N . ALA A 1 119 ? 33.549 -8.493 -39.826 1.00 74.19 119 ALA A N 1
ATOM 1014 C CA . ALA A 1 119 ? 33.084 -7.924 -38.559 1.00 74.19 119 ALA A CA 1
ATOM 1015 C C . ALA A 1 119 ? 31.615 -7.469 -38.645 1.00 74.19 119 ALA A C 1
ATOM 1017 O O . ALA A 1 119 ? 30.816 -7.829 -37.786 1.00 74.19 119 ALA A O 1
ATOM 1018 N N . GLY A 1 120 ? 31.234 -6.758 -39.712 1.00 76.25 120 GLY A N 1
ATOM 1019 C CA . GLY A 1 120 ? 29.852 -6.335 -39.948 1.00 76.25 120 GLY A CA 1
ATOM 1020 C C . GLY A 1 120 ? 28.879 -7.514 -40.033 1.00 76.25 120 GLY A C 1
ATOM 1021 O O . GLY A 1 120 ? 27.869 -7.517 -39.335 1.00 76.25 120 GLY A O 1
ATOM 1022 N N . THR A 1 121 ? 29.209 -8.556 -40.804 1.00 78.19 121 THR A N 1
ATOM 1023 C CA . THR A 1 121 ? 28.378 -9.768 -40.902 1.00 78.19 121 THR A CA 1
ATOM 1024 C C . THR A 1 121 ? 28.273 -10.518 -39.578 1.00 78.19 121 THR A C 1
ATOM 1026 O O . THR A 1 121 ? 27.202 -11.032 -39.272 1.00 78.19 121 THR A O 1
ATOM 1029 N N . ILE A 1 122 ? 29.334 -10.548 -38.761 1.00 78.81 122 ILE A N 1
ATOM 1030 C CA . ILE A 1 122 ? 29.295 -11.156 -37.422 1.00 78.81 122 ILE A CA 1
ATOM 1031 C C . ILE A 1 122 ? 28.334 -10.382 -36.514 1.00 78.81 122 ILE A C 1
ATOM 1033 O O . ILE A 1 122 ? 27.460 -10.996 -35.907 1.00 78.81 122 ILE A O 1
ATOM 1037 N N . ILE A 1 123 ? 28.435 -9.048 -36.448 1.00 79.44 123 ILE A N 1
ATOM 1038 C CA . ILE A 1 123 ? 27.565 -8.248 -35.569 1.00 79.44 123 ILE A CA 1
ATOM 1039 C C . ILE A 1 123 ? 26.103 -8.326 -36.042 1.00 79.44 123 ILE A C 1
ATOM 1041 O O . ILE A 1 123 ? 25.218 -8.531 -35.217 1.00 79.44 123 ILE A O 1
ATOM 1045 N N . ILE A 1 124 ? 25.843 -8.260 -37.356 1.00 81.25 124 ILE A N 1
ATOM 1046 C CA . ILE A 1 124 ? 24.497 -8.464 -37.928 1.00 81.25 124 ILE A CA 1
ATOM 1047 C C . ILE A 1 124 ? 23.965 -9.867 -37.596 1.00 81.25 124 ILE A C 1
ATOM 1049 O O . ILE A 1 124 ? 22.801 -10.004 -37.230 1.00 81.25 124 ILE A O 1
ATOM 1053 N N . SER A 1 125 ? 24.807 -10.904 -37.650 1.00 77.19 125 SER A N 1
ATOM 1054 C CA . SER A 1 125 ? 24.401 -12.265 -37.272 1.00 77.19 125 SER A CA 1
ATOM 1055 C C . SER A 1 125 ? 24.021 -12.343 -35.792 1.00 77.19 125 SER A C 1
ATOM 1057 O O . SER A 1 125 ? 22.935 -12.817 -35.479 1.00 77.19 125 SER A O 1
ATOM 1059 N N . PHE A 1 126 ? 24.848 -11.818 -34.879 1.00 79.12 126 PHE A N 1
ATOM 1060 C CA . PHE A 1 126 ? 24.521 -11.758 -33.446 1.00 79.12 126 PHE A CA 1
ATOM 1061 C C . PHE A 1 126 ? 23.224 -10.990 -33.168 1.00 79.12 126 PHE A C 1
ATOM 1063 O O . PHE A 1 126 ? 22.427 -11.407 -32.331 1.00 79.12 126 PHE A O 1
ATOM 1070 N N . VAL A 1 127 ? 22.994 -9.901 -33.900 1.00 79.88 127 VAL A N 1
ATOM 1071 C CA . VAL A 1 127 ? 21.763 -9.108 -33.864 1.00 79.88 127 VAL A CA 1
ATOM 1072 C C . VAL A 1 127 ? 20.541 -9.939 -34.279 1.00 79.88 127 VAL A C 1
ATOM 1074 O O . VAL A 1 127 ? 19.558 -9.986 -33.540 1.00 79.88 127 VAL A O 1
ATOM 1077 N N . VAL A 1 128 ? 20.604 -10.632 -35.421 1.00 81.88 128 VAL A N 1
ATOM 1078 C CA . VAL A 1 128 ? 19.487 -11.435 -35.950 1.00 81.88 128 VAL A CA 1
ATOM 1079 C C . VAL A 1 128 ? 19.221 -12.660 -35.071 1.00 81.88 128 VAL A C 1
ATOM 1081 O O . VAL A 1 128 ? 18.071 -12.925 -34.728 1.00 81.88 128 VAL A O 1
ATOM 1084 N N . PHE A 1 129 ? 20.266 -13.370 -34.637 1.00 79.38 129 PHE A N 1
ATOM 1085 C CA . PHE A 1 129 ? 20.131 -14.500 -33.714 1.00 79.38 129 PHE A CA 1
ATOM 1086 C C . PHE A 1 129 ? 19.604 -14.065 -32.342 1.00 79.38 129 PHE A C 1
ATOM 1088 O O . PHE A 1 129 ? 18.727 -14.731 -31.800 1.00 79.38 129 PHE A O 1
ATOM 1095 N N . GLY A 1 130 ? 20.071 -12.935 -31.800 1.00 78.19 130 GLY A N 1
ATOM 1096 C CA . GLY A 1 130 ? 19.568 -12.380 -30.541 1.00 78.19 130 GLY A CA 1
ATOM 1097 C C . GLY A 1 130 ? 18.091 -11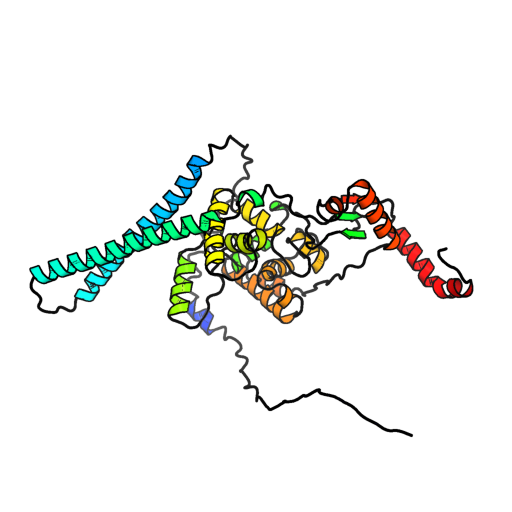.985 -30.620 1.00 78.19 130 GLY A C 1
ATOM 1098 O O . GLY A 1 130 ? 17.322 -12.288 -29.711 1.00 78.19 130 GLY A O 1
ATOM 1099 N N . PHE A 1 131 ? 17.673 -11.381 -31.734 1.00 80.00 131 PHE A N 1
ATOM 1100 C CA . PHE A 1 131 ? 16.277 -11.038 -32.013 1.00 80.00 131 PHE A CA 1
ATOM 1101 C C . PHE A 1 131 ? 15.382 -12.280 -32.146 1.00 80.00 131 PHE A C 1
ATOM 1103 O O . PHE A 1 131 ? 14.311 -12.345 -31.538 1.00 80.00 131 PHE A O 1
ATOM 1110 N N . LEU A 1 132 ? 15.830 -13.289 -32.901 1.00 80.06 132 LEU A N 1
ATOM 1111 C CA . LEU A 1 132 ? 15.120 -14.558 -33.064 1.00 80.06 132 LEU A CA 1
ATOM 1112 C C . LEU A 1 132 ? 14.978 -15.284 -31.718 1.00 80.06 132 LEU A C 1
ATOM 1114 O O . LEU A 1 132 ? 13.880 -15.698 -31.352 1.00 80.06 132 LEU A O 1
ATOM 1118 N N . PHE A 1 133 ? 16.063 -15.363 -30.946 1.00 79.06 133 PHE A N 1
ATOM 1119 C CA . PHE A 1 133 ? 16.079 -15.962 -29.613 1.00 79.06 133 PHE A CA 1
ATOM 1120 C C . PHE A 1 133 ? 15.148 -15.229 -28.638 1.00 79.06 133 PHE A C 1
ATOM 1122 O O . PHE A 1 133 ? 14.345 -15.872 -27.964 1.00 79.06 133 PHE A O 1
ATOM 1129 N N . ALA A 1 134 ? 15.175 -13.892 -28.609 1.00 75.56 134 ALA A N 1
ATOM 1130 C CA . ALA A 1 134 ? 14.257 -13.094 -27.796 1.00 75.56 134 ALA A CA 1
ATOM 1131 C C . ALA A 1 134 ? 12.787 -13.316 -28.195 1.00 75.56 134 ALA A C 1
ATOM 1133 O O . ALA A 1 134 ? 11.928 -13.456 -27.326 1.00 75.56 134 ALA A O 1
ATOM 1134 N N . THR A 1 135 ? 12.499 -13.414 -29.496 1.00 76.06 135 THR A N 1
ATOM 1135 C CA . THR A 1 135 ? 11.145 -13.679 -30.010 1.00 76.06 135 THR A CA 1
ATOM 1136 C C . THR A 1 135 ? 10.649 -15.065 -29.589 1.00 76.06 135 THR A C 1
ATOM 1138 O O . THR A 1 135 ? 9.529 -15.189 -29.096 1.00 76.06 135 THR A O 1
ATOM 1141 N N . ILE A 1 136 ? 11.496 -16.096 -29.701 1.00 80.44 136 ILE A N 1
ATOM 1142 C CA . ILE A 1 136 ? 11.194 -17.461 -29.244 1.00 80.44 136 ILE A CA 1
ATOM 1143 C C . ILE A 1 136 ? 10.977 -17.494 -27.723 1.00 80.44 136 ILE A C 1
ATOM 1145 O O . ILE A 1 136 ? 10.003 -18.087 -27.266 1.00 80.44 136 ILE A O 1
ATOM 1149 N N . LEU A 1 137 ? 11.823 -16.819 -26.935 1.00 75.31 137 LEU A N 1
ATOM 1150 C CA . LEU A 1 137 ? 11.666 -16.731 -25.478 1.00 75.31 137 LEU A CA 1
ATOM 1151 C C . LEU A 1 137 ? 10.361 -16.043 -25.063 1.00 75.31 137 LEU A C 1
ATOM 1153 O O . LEU A 1 137 ? 9.702 -16.509 -24.136 1.00 75.31 137 LEU A O 1
ATOM 1157 N N . VAL A 1 138 ? 9.969 -14.958 -25.739 1.00 76.06 138 VAL A N 1
ATOM 1158 C CA . VAL A 1 138 ? 8.697 -14.267 -25.476 1.00 76.06 138 VAL A CA 1
ATOM 1159 C C . VAL A 1 138 ? 7.509 -15.143 -25.877 1.00 76.06 138 VAL A C 1
ATOM 1161 O O . VAL A 1 138 ? 6.564 -15.258 -25.103 1.00 76.06 138 VAL A O 1
ATOM 1164 N N . ALA A 1 139 ? 7.557 -15.811 -27.034 1.00 77.31 139 ALA A N 1
ATOM 1165 C CA . ALA A 1 139 ? 6.509 -16.741 -27.462 1.00 77.31 139 ALA A CA 1
ATOM 1166 C C . ALA A 1 139 ? 6.350 -17.925 -26.490 1.00 77.31 139 ALA A C 1
ATOM 1168 O O . ALA A 1 139 ? 5.230 -18.272 -26.119 1.00 77.31 139 ALA A O 1
ATOM 1169 N N . TRP A 1 140 ? 7.462 -18.489 -26.014 1.00 78.88 140 TRP A N 1
ATOM 1170 C CA . TRP A 1 140 ? 7.475 -19.539 -24.997 1.00 78.88 140 TRP A CA 1
ATOM 1171 C C . TRP A 1 140 ? 6.918 -19.047 -23.653 1.00 78.88 140 TRP A C 1
ATOM 1173 O O . TRP A 1 140 ? 6.020 -19.673 -23.096 1.00 78.88 140 TRP A O 1
ATOM 1183 N N . ALA A 1 141 ? 7.372 -17.889 -23.159 1.00 72.06 141 ALA A N 1
ATOM 1184 C CA . ALA A 1 141 ? 6.888 -17.315 -21.903 1.00 72.06 141 ALA A CA 1
ATOM 1185 C C . ALA A 1 141 ? 5.399 -16.924 -21.953 1.00 72.06 141 ALA A C 1
ATOM 1187 O O . ALA A 1 141 ? 4.716 -17.009 -20.930 1.00 72.06 141 ALA A O 1
ATOM 1188 N N . ASN A 1 142 ? 4.901 -16.527 -23.132 1.00 72.31 142 ASN A N 1
ATOM 1189 C CA . ASN A 1 142 ? 3.500 -16.187 -23.378 1.00 72.31 142 ASN A CA 1
ATOM 1190 C C . ASN A 1 142 ? 2.548 -17.389 -23.277 1.00 72.31 142 ASN A C 1
ATOM 1192 O O . ASN A 1 142 ? 1.379 -17.172 -22.977 1.00 72.31 142 ASN A O 1
ATOM 1196 N N . LYS A 1 143 ? 3.017 -18.622 -23.530 1.00 70.12 143 LYS A N 1
ATOM 1197 C CA . LYS A 1 143 ? 2.166 -19.828 -23.536 1.00 70.12 143 LYS A CA 1
ATOM 1198 C C . LYS A 1 143 ? 1.473 -20.067 -22.190 1.00 70.12 143 LYS A C 1
ATOM 1200 O O . LYS A 1 143 ? 0.317 -20.468 -22.159 1.00 70.12 143 LYS A O 1
ATOM 1205 N N . ASP A 1 144 ? 2.183 -19.762 -21.107 1.00 70.00 144 ASP A N 1
ATOM 1206 C CA . ASP A 1 144 ? 1.738 -19.974 -19.728 1.00 70.00 144 ASP A CA 1
ATOM 1207 C C . ASP A 1 144 ? 1.609 -18.629 -18.977 1.00 70.00 144 ASP A C 1
ATOM 1209 O O . ASP A 1 144 ? 1.918 -18.541 -17.781 1.00 70.00 144 ASP A O 1
ATOM 1213 N N . LEU A 1 145 ? 1.294 -17.537 -19.680 1.00 70.81 145 LEU A N 1
ATOM 1214 C CA . LEU A 1 145 ? 1.113 -16.221 -19.066 1.00 70.81 145 LEU A CA 1
ATOM 1215 C C . LEU A 1 145 ? -0.325 -16.100 -18.533 1.00 70.81 145 LEU A C 1
ATOM 1217 O O . LEU A 1 145 ? -1.249 -16.297 -19.321 1.00 70.81 145 LEU A O 1
ATOM 1221 N N . PRO A 1 146 ? -0.536 -15.751 -17.250 1.00 70.06 146 PRO A N 1
ATOM 1222 C CA . PRO A 1 146 ? -1.855 -15.360 -16.763 1.00 70.06 146 PRO A CA 1
ATOM 1223 C C . PRO A 1 146 ? -2.417 -14.197 -17.583 1.00 70.06 146 PRO A C 1
ATOM 1225 O O . PRO A 1 146 ? -1.657 -13.371 -18.101 1.00 70.06 146 PRO A O 1
ATOM 1228 N N . ASP A 1 147 ? -3.739 -14.125 -17.693 1.00 69.19 147 ASP A N 1
ATOM 1229 C CA . ASP A 1 147 ? -4.383 -13.041 -18.422 1.00 69.19 147 ASP A CA 1
ATOM 1230 C C . ASP A 1 147 ? -4.363 -11.749 -17.576 1.00 69.19 147 ASP A C 1
ATOM 1232 O O . ASP A 1 147 ? -4.887 -11.763 -16.460 1.00 69.19 147 ASP A O 1
ATOM 1236 N N . PRO A 1 148 ? -3.769 -10.629 -18.045 1.00 64.31 148 PRO A N 1
ATOM 1237 C CA . PRO A 1 148 ? -3.828 -9.347 -17.336 1.00 64.31 148 PRO A CA 1
ATOM 1238 C C . PRO A 1 148 ? -5.252 -8.781 -17.181 1.00 64.31 148 PRO A C 1
ATOM 1240 O O . PRO A 1 148 ? -5.444 -7.842 -16.403 1.00 64.31 148 PRO A O 1
ATOM 1243 N N . ASP A 1 149 ? -6.251 -9.337 -17.873 1.00 65.50 149 ASP A N 1
ATOM 1244 C CA . ASP A 1 149 ? -7.659 -8.988 -17.666 1.00 65.50 149 ASP A CA 1
ATOM 1245 C C . ASP A 1 149 ? -8.160 -9.399 -16.262 1.00 65.50 149 ASP A C 1
ATOM 1247 O O . ASP A 1 149 ? -8.981 -8.701 -15.665 1.00 65.50 149 ASP A O 1
ATOM 1251 N N . GLN A 1 150 ? -7.529 -10.404 -15.637 1.00 61.81 150 GLN A N 1
ATOM 1252 C CA . GLN A 1 150 ? -7.815 -10.859 -14.266 1.00 61.81 150 GLN A CA 1
ATOM 1253 C C . GLN A 1 150 ? -7.528 -9.825 -13.157 1.00 61.81 150 GLN A C 1
ATOM 1255 O O . GLN A 1 150 ? -7.746 -10.138 -11.991 1.00 61.81 150 GLN A O 1
ATOM 1260 N N . LEU A 1 151 ? -7.031 -8.619 -13.464 1.00 63.84 151 LEU A N 1
ATOM 1261 C CA . LEU A 1 151 ? -6.765 -7.582 -12.453 1.00 63.84 151 LEU A CA 1
ATOM 1262 C C . LEU A 1 151 ? -7.892 -6.566 -12.224 1.00 63.84 151 LEU A C 1
ATOM 1264 O O . LEU A 1 151 ? -7.882 -5.917 -11.183 1.00 63.84 151 LEU A O 1
ATOM 1268 N N . THR A 1 152 ? -8.853 -6.419 -13.140 1.00 57.94 152 THR A N 1
ATOM 1269 C CA . THR A 1 152 ? -10.078 -5.629 -12.877 1.00 57.94 152 THR A CA 1
ATOM 1270 C C . THR A 1 152 ? -11.334 -6.478 -12.855 1.00 57.94 152 THR A C 1
ATOM 1272 O O . THR A 1 152 ? -12.266 -6.144 -12.132 1.00 57.94 152 THR A O 1
ATOM 1275 N N . ASP A 1 153 ? -11.357 -7.583 -13.601 1.00 57.69 153 ASP A N 1
ATOM 1276 C CA . ASP A 1 153 ? -12.545 -8.438 -13.698 1.00 57.69 153 ASP A CA 1
ATOM 1277 C C . ASP A 1 153 ? -12.614 -9.466 -12.547 1.00 57.69 153 ASP A C 1
ATOM 1279 O O . ASP A 1 153 ? -13.639 -10.111 -12.322 1.00 57.69 153 ASP A O 1
ATOM 1283 N N . ARG A 1 154 ? -11.532 -9.599 -11.764 1.00 65.25 154 ARG A N 1
ATOM 1284 C CA . ARG A 1 154 ? -11.513 -10.349 -10.502 1.00 65.25 154 ARG A CA 1
ATOM 1285 C C . ARG A 1 154 ? -12.193 -9.525 -9.411 1.00 65.25 154 ARG A C 1
ATOM 1287 O O . ARG A 1 154 ? -11.708 -8.455 -9.053 1.00 65.25 154 ARG A O 1
ATOM 1294 N N . LYS A 1 155 ? -13.237 -10.086 -8.790 1.00 66.62 155 LYS A N 1
ATOM 1295 C CA . LYS A 1 155 ? -13.661 -9.667 -7.446 1.00 66.62 155 LYS A CA 1
ATOM 1296 C C . LYS A 1 155 ? -12.475 -9.861 -6.494 1.00 66.62 155 LYS A C 1
ATOM 1298 O O . LYS A 1 155 ? -12.132 -10.994 -6.154 1.00 66.62 155 LYS A O 1
ATOM 1303 N N . VAL A 1 156 ? -11.811 -8.771 -6.122 1.00 77.69 156 VAL A N 1
ATOM 1304 C CA . VAL A 1 156 ? -10.747 -8.791 -5.113 1.00 77.69 156 VAL A CA 1
ATOM 1305 C C . VAL A 1 156 ? -11.395 -9.055 -3.755 1.00 77.69 156 VAL A C 1
ATOM 1307 O O . VAL A 1 156 ? -12.411 -8.434 -3.439 1.00 77.69 156 VAL A O 1
ATOM 1310 N N . ALA A 1 157 ? -10.826 -9.975 -2.971 1.00 83.31 157 ALA A N 1
ATOM 1311 C CA . ALA A 1 157 ? -11.350 -10.306 -1.651 1.00 83.31 157 ALA A CA 1
ATOM 1312 C C . ALA A 1 157 ? -11.329 -9.063 -0.750 1.00 83.31 157 ALA A C 1
ATOM 1314 O O . ALA A 1 157 ? -10.286 -8.421 -0.599 1.00 83.31 157 ALA A O 1
ATOM 1315 N N . GLN A 1 158 ? -12.483 -8.730 -0.180 1.00 88.81 158 GLN A N 1
ATOM 1316 C CA . GLN A 1 158 ? -12.675 -7.625 0.751 1.00 88.81 158 GLN A CA 1
ATOM 1317 C C . GLN A 1 158 ? -13.186 -8.154 2.086 1.00 88.81 158 GLN A C 1
ATOM 1319 O O . GLN A 1 158 ? -14.029 -9.052 2.125 1.00 88.81 158 GLN A O 1
ATOM 1324 N N . SER A 1 159 ? -12.697 -7.567 3.173 1.00 91.31 159 SER A N 1
ATOM 1325 C CA . SER A 1 159 ? -13.116 -7.919 4.523 1.00 91.31 159 SER A CA 1
ATOM 1326 C C . SER A 1 159 ? -14.535 -7.419 4.815 1.00 91.31 159 SER A C 1
ATOM 1328 O O . SER A 1 159 ? -14.871 -6.257 4.579 1.00 91.31 159 SER A O 1
ATOM 1330 N N . THR A 1 160 ? -15.379 -8.295 5.358 1.00 93.06 160 THR A N 1
ATOM 1331 C CA . THR A 1 160 ? -16.717 -7.937 5.845 1.00 93.06 160 THR A CA 1
ATOM 1332 C C . THR A 1 160 ? -16.594 -7.194 7.164 1.00 93.06 160 THR A C 1
ATOM 1334 O O . THR A 1 160 ? -15.948 -7.672 8.093 1.00 93.06 160 THR A O 1
ATOM 1337 N N . LYS A 1 161 ? -17.244 -6.040 7.288 1.00 93.50 161 LYS A N 1
ATOM 1338 C CA . LYS A 1 161 ? -17.205 -5.218 8.501 1.00 93.50 161 LYS A CA 1
ATOM 1339 C C . LYS A 1 161 ? -18.548 -5.259 9.212 1.00 93.50 161 LYS A C 1
ATOM 1341 O O . LYS A 1 161 ? -19.573 -4.872 8.646 1.00 93.50 161 LYS A O 1
ATOM 1346 N N . ILE A 1 162 ? -18.520 -5.731 10.455 1.00 95.50 162 ILE A N 1
ATOM 1347 C CA . ILE A 1 162 ? -19.663 -5.789 11.363 1.00 95.50 162 ILE A CA 1
ATOM 1348 C C . ILE A 1 162 ? -19.605 -4.552 12.254 1.00 95.50 162 ILE A C 1
ATOM 1350 O O . ILE A 1 162 ? -18.617 -4.327 12.953 1.00 95.50 162 ILE A O 1
ATOM 1354 N N . TYR A 1 163 ? -20.666 -3.757 12.218 1.00 96.25 163 TYR A N 1
ATOM 1355 C CA . TYR A 1 163 ? -20.808 -2.499 12.935 1.00 96.25 163 TYR A CA 1
ATOM 1356 C C . TYR A 1 163 ? -21.867 -2.593 14.030 1.00 96.25 163 TYR A C 1
ATOM 1358 O O . TYR A 1 163 ? -22.765 -3.440 13.999 1.00 96.25 163 TYR A O 1
ATOM 1366 N N . ASP A 1 164 ? -21.791 -1.669 14.975 1.00 96.38 164 ASP A N 1
ATOM 1367 C CA . ASP A 1 164 ? -22.874 -1.338 15.892 1.00 96.38 164 ASP A CA 1
ATOM 1368 C C . ASP A 1 164 ? -24.118 -0.784 15.152 1.00 96.38 164 ASP A C 1
ATOM 1370 O O . ASP A 1 164 ? -24.164 -0.685 13.922 1.00 96.38 164 ASP A O 1
ATOM 1374 N N . ARG A 1 165 ? -25.138 -0.388 15.916 1.00 97.00 165 ARG A N 1
ATOM 1375 C CA . ARG A 1 165 ? -26.394 0.182 15.408 1.00 97.00 165 ARG A CA 1
ATOM 1376 C C . ARG A 1 165 ? -26.278 1.557 14.754 1.00 97.00 165 ARG A C 1
ATOM 1378 O O . ARG A 1 165 ? -27.212 1.945 14.055 1.00 97.00 165 ARG A O 1
ATOM 1385 N N . THR A 1 166 ? -25.210 2.316 15.008 1.00 96.25 166 THR A N 1
ATOM 1386 C CA . THR A 1 166 ? -24.959 3.588 14.308 1.00 96.25 166 THR A CA 1
ATOM 1387 C C . THR A 1 166 ? -24.363 3.345 12.922 1.00 96.25 166 THR A C 1
ATOM 1389 O O . THR A 1 166 ? -24.602 4.121 11.999 1.00 96.25 166 THR A O 1
ATOM 1392 N N . GLY A 1 167 ? -23.635 2.236 12.742 1.00 92.88 167 GLY A N 1
ATOM 1393 C CA . GLY A 1 167 ? -22.888 1.957 11.521 1.00 92.88 167 GLY A CA 1
ATOM 1394 C C . GLY A 1 167 ? -21.534 2.673 11.466 1.00 92.88 167 GLY A C 1
ATOM 1395 O O . GLY A 1 167 ? -20.873 2.622 10.422 1.00 92.88 167 GLY A O 1
ATOM 1396 N N . GLU A 1 168 ? -21.126 3.337 12.548 1.00 88.69 168 GLU A N 1
ATOM 1397 C CA . GLU A 1 168 ? -19.853 4.055 12.662 1.00 88.69 168 GLU A CA 1
ATOM 1398 C C . GLU A 1 168 ? -18.806 3.209 13.397 1.00 88.69 168 GLU A C 1
ATOM 1400 O O . GLU A 1 168 ? -17.644 3.168 12.986 1.00 88.69 168 GLU A O 1
ATOM 1405 N N . HIS A 1 169 ? -19.208 2.466 14.434 1.00 89.25 169 HIS A N 1
ATOM 1406 C CA . HIS A 1 169 ? -18.287 1.699 15.267 1.00 89.25 169 HIS A CA 1
ATOM 1407 C C . HIS A 1 169 ? -18.121 0.263 14.753 1.00 89.25 169 HIS A C 1
ATOM 1409 O O . HIS A 1 169 ? -19.058 -0.533 14.791 1.00 89.25 169 HIS A O 1
ATOM 1415 N N . VAL A 1 170 ? -16.921 -0.087 14.272 1.00 91.19 170 VAL A N 1
ATOM 1416 C CA . VAL A 1 170 ? -16.594 -1.453 13.821 1.00 91.19 170 VAL A CA 1
ATOM 1417 C C . VAL A 1 170 ? -16.392 -2.366 15.030 1.00 91.19 170 VAL A C 1
ATOM 1419 O O . VAL A 1 170 ? -15.388 -2.242 15.727 1.00 91.19 170 VAL A O 1
ATOM 1422 N N . LEU A 1 171 ? -17.304 -3.322 15.211 1.00 92.44 171 LEU A N 1
ATOM 1423 C CA . LEU A 1 171 ? -17.237 -4.361 16.241 1.00 92.44 171 LEU A CA 1
ATOM 1424 C C . LEU A 1 171 ? -16.232 -5.460 15.880 1.00 92.44 171 LEU A C 1
ATOM 1426 O O . LEU A 1 171 ? -15.481 -5.948 16.727 1.00 92.44 171 LEU A O 1
ATOM 1430 N N . TYR A 1 172 ? -16.235 -5.869 14.609 1.00 91.88 172 TYR A N 1
ATOM 1431 C CA . TYR A 1 172 ? -15.308 -6.863 14.083 1.00 91.88 172 TYR A CA 1
ATOM 1432 C C . TYR A 1 172 ? -15.192 -6.788 12.559 1.00 91.88 172 TYR A C 1
ATOM 1434 O O . TYR A 1 172 ? -16.078 -6.287 11.865 1.00 91.88 172 TYR A O 1
ATOM 1442 N N . GLU A 1 173 ? -14.087 -7.312 12.042 1.00 90.94 173 GLU A N 1
ATOM 1443 C CA . GLU A 1 173 ? -13.765 -7.358 10.625 1.00 90.94 173 GLU A CA 1
ATOM 1444 C C . GLU A 1 173 ? -13.421 -8.803 10.255 1.00 90.94 173 GLU A C 1
ATOM 1446 O O . GLU A 1 173 ? -12.453 -9.367 10.753 1.00 90.94 173 GLU A O 1
ATOM 1451 N N . VAL A 1 174 ? -14.257 -9.413 9.419 1.00 90.75 174 VAL A N 1
ATOM 1452 C CA . VAL A 1 174 ? -14.193 -10.823 9.037 1.00 90.75 174 VAL A CA 1
ATOM 1453 C C . VAL A 1 174 ? -13.486 -10.965 7.692 1.00 90.75 174 VAL A C 1
ATOM 1455 O O . VAL A 1 174 ? -13.819 -10.266 6.733 1.00 90.75 174 VAL A O 1
ATOM 1458 N N . TYR A 1 175 ? -12.525 -11.880 7.615 1.00 89.69 175 TYR A N 1
ATOM 1459 C CA . TYR A 1 175 ? -11.793 -12.243 6.402 1.00 89.69 175 TYR A CA 1
ATOM 1460 C C . TYR A 1 175 ? -11.158 -13.633 6.564 1.00 89.69 175 TYR A C 1
ATOM 1462 O O . TYR A 1 175 ? -11.066 -14.141 7.681 1.00 89.69 175 TYR A O 1
ATOM 1470 N N . SER A 1 176 ? -10.709 -14.229 5.454 1.00 84.06 176 SER A N 1
ATOM 1471 C CA . SER A 1 176 ? -9.892 -15.456 5.464 1.00 84.06 176 SER A CA 1
ATOM 1472 C C . SER A 1 176 ? -8.404 -15.125 5.661 1.00 84.06 176 SER A C 1
ATOM 1474 O O . SER A 1 176 ? -7.923 -15.081 6.787 1.00 84.06 176 SER A O 1
ATOM 1476 N N . ASP A 1 177 ? -7.676 -14.836 4.574 1.00 82.75 177 ASP A N 1
ATOM 1477 C CA . ASP A 1 177 ? -6.219 -14.602 4.610 1.00 82.75 177 ASP A CA 1
ATOM 1478 C C . ASP A 1 177 ? -5.827 -13.123 4.433 1.00 82.75 177 ASP A C 1
ATOM 1480 O O . ASP A 1 177 ? -4.761 -12.689 4.875 1.00 82.75 177 ASP A 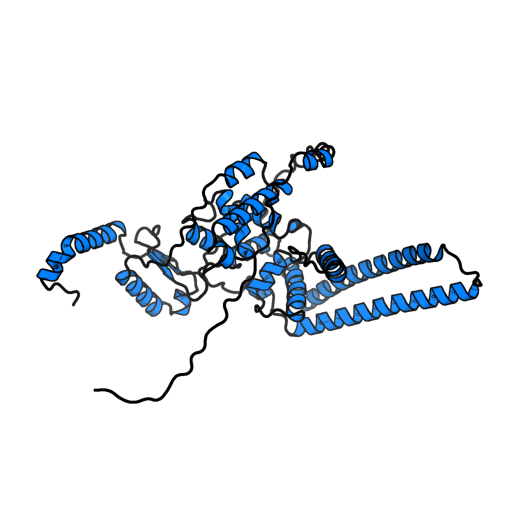O 1
ATOM 1484 N N . GLU A 1 178 ? -6.676 -12.345 3.754 1.00 87.62 178 GLU A N 1
ATOM 1485 C CA . GLU A 1 178 ? -6.384 -10.979 3.316 1.00 87.62 178 GLU A CA 1
ATOM 1486 C C . GLU A 1 178 ? -7.429 -10.000 3.867 1.00 87.62 178 GLU A C 1
ATOM 1488 O O . GLU A 1 178 ? -8.566 -9.945 3.398 1.00 87.62 178 GLU A O 1
ATOM 1493 N N . LYS A 1 179 ? -7.030 -9.183 4.843 1.00 89.94 179 LYS A N 1
ATOM 1494 C CA . LYS A 1 179 ? -7.812 -8.044 5.321 1.00 89.94 179 LYS A CA 1
ATOM 1495 C C . LYS A 1 179 ? -7.624 -6.877 4.354 1.00 89.94 179 LYS A C 1
ATOM 1497 O O . LYS A 1 179 ? -6.526 -6.320 4.277 1.00 89.94 179 LYS A O 1
ATOM 1502 N N . ARG A 1 180 ? -8.687 -6.512 3.630 1.00 92.25 180 ARG A N 1
ATOM 1503 C CA . ARG A 1 180 ? -8.663 -5.472 2.590 1.00 92.25 180 ARG A CA 1
ATOM 1504 C C . ARG A 1 180 ? -9.961 -4.670 2.552 1.00 92.25 180 ARG A C 1
ATOM 1506 O O . ARG A 1 180 ? -11.037 -5.210 2.320 1.00 92.25 180 ARG A O 1
ATOM 1513 N N . THR A 1 181 ? -9.824 -3.356 2.667 1.00 91.88 181 THR A N 1
ATOM 1514 C CA . THR A 1 181 ? -10.842 -2.351 2.340 1.00 91.88 181 THR A CA 1
ATOM 1515 C C . THR A 1 181 ? -10.401 -1.609 1.087 1.00 91.88 181 THR A C 1
ATOM 1517 O O . THR A 1 181 ? -9.261 -1.150 1.031 1.00 91.88 181 THR A O 1
ATOM 1520 N N . LEU A 1 182 ? -11.280 -1.493 0.089 1.00 92.44 182 LEU A N 1
ATOM 1521 C CA . LEU A 1 182 ? -10.969 -0.730 -1.118 1.00 92.44 182 LEU A CA 1
ATOM 1522 C C . LEU A 1 182 ? -11.097 0.780 -0.885 1.00 92.44 182 LEU A C 1
ATOM 1524 O O . LEU A 1 182 ? -12.029 1.237 -0.226 1.00 92.44 182 LEU A O 1
ATOM 1528 N N . VAL A 1 183 ? -10.195 1.546 -1.495 1.00 94.69 183 VAL A N 1
ATOM 1529 C CA . VAL A 1 183 ? -10.198 3.014 -1.492 1.00 94.69 183 VAL A CA 1
ATOM 1530 C C . VAL A 1 183 ? -10.025 3.576 -2.908 1.00 94.69 183 VAL A C 1
ATOM 1532 O O . VAL A 1 183 ? -9.387 2.962 -3.775 1.00 94.69 183 VAL A O 1
ATOM 1535 N N . ASN A 1 184 ? -10.631 4.734 -3.176 1.00 95.69 184 ASN A N 1
ATOM 1536 C CA . ASN A 1 184 ? -10.448 5.454 -4.435 1.00 95.69 184 ASN A CA 1
ATOM 1537 C C . ASN A 1 184 ? -9.124 6.223 -4.436 1.00 95.69 184 ASN A C 1
ATOM 1539 O O . ASN A 1 184 ? -8.601 6.560 -3.380 1.00 95.69 184 ASN A O 1
ATOM 1543 N N . LEU A 1 185 ? -8.570 6.506 -5.619 1.00 96.31 185 LEU A N 1
ATOM 1544 C CA . LEU A 1 185 ? -7.286 7.210 -5.691 1.00 96.31 185 LEU A CA 1
ATOM 1545 C C . LEU A 1 185 ? -7.421 8.655 -5.192 1.00 96.31 185 LEU A C 1
ATOM 1547 O O . LEU A 1 185 ? -6.508 9.143 -4.542 1.00 96.31 185 LEU A O 1
ATOM 1551 N N . GLU A 1 186 ? -8.566 9.303 -5.431 1.00 97.00 186 GLU A N 1
ATOM 1552 C CA . GLU A 1 186 ? -8.860 10.656 -4.943 1.00 97.00 186 GLU A CA 1
ATOM 1553 C C . GLU A 1 186 ? -8.991 10.778 -3.411 1.00 97.00 186 GLU A C 1
ATOM 1555 O O . GLU A 1 186 ? -8.895 11.884 -2.881 1.00 97.00 186 GLU A O 1
ATOM 1560 N N . ASP A 1 187 ? -9.187 9.667 -2.694 1.00 96.94 187 ASP A N 1
ATOM 1561 C CA . ASP A 1 187 ? -9.225 9.638 -1.225 1.00 96.94 187 ASP A CA 1
ATOM 1562 C C . ASP A 1 187 ? -7.844 9.360 -0.601 1.00 96.94 187 ASP A C 1
ATOM 1564 O O . ASP A 1 187 ? -7.679 9.496 0.611 1.00 96.94 187 ASP A O 1
ATOM 1568 N N . ILE A 1 188 ? -6.839 9.003 -1.412 1.00 98.25 188 ILE A N 1
ATOM 1569 C CA . ILE A 1 188 ? -5.452 8.825 -0.968 1.00 98.25 188 ILE A CA 1
ATOM 1570 C C . ILE A 1 188 ? -4.746 10.191 -1.008 1.00 98.25 188 ILE A C 1
ATOM 1572 O O . ILE A 1 188 ? -4.695 10.813 -2.071 1.00 98.25 188 ILE A O 1
ATOM 1576 N N . PRO A 1 189 ? -4.143 10.666 0.098 1.00 98.12 189 PRO A N 1
ATOM 1577 C CA . PRO A 1 189 ? -3.445 11.947 0.100 1.00 98.12 189 PRO A CA 1
ATOM 1578 C C . PRO A 1 189 ? -2.277 11.988 -0.892 1.00 98.12 189 PRO A C 1
ATOM 1580 O O . PRO A 1 189 ? -1.482 11.051 -0.976 1.00 98.12 189 PRO A O 1
ATOM 1583 N N . GLN A 1 190 ? -2.125 13.108 -1.604 1.00 97.81 190 GLN A N 1
ATOM 1584 C CA . GLN A 1 190 ? -1.129 13.248 -2.674 1.00 97.81 190 GLN A CA 1
ATOM 1585 C C . GLN A 1 190 ? 0.303 12.936 -2.202 1.00 97.81 190 GLN A C 1
ATOM 1587 O O . GLN A 1 190 ? 1.025 12.203 -2.871 1.00 97.81 190 GLN A O 1
ATOM 1592 N N . TYR A 1 191 ? 0.685 13.380 -1.002 1.00 97.25 191 TYR A N 1
ATOM 1593 C CA . TYR A 1 191 ? 2.013 13.117 -0.438 1.00 97.25 191 TYR A CA 1
ATOM 1594 C C . TYR A 1 191 ? 2.290 11.620 -0.167 1.00 97.25 191 TYR A C 1
ATOM 1596 O O . TYR A 1 191 ? 3.448 11.206 -0.150 1.00 97.25 191 TYR A O 1
ATOM 1604 N N . LEU A 1 192 ? 1.265 10.774 -0.010 1.00 98.31 192 LEU A N 1
ATOM 1605 C CA . LEU A 1 192 ? 1.425 9.315 0.071 1.00 98.31 192 LEU A CA 1
ATOM 1606 C C . LEU A 1 192 ? 1.704 8.704 -1.311 1.00 98.31 192 LEU A C 1
ATOM 1608 O O . LEU A 1 192 ? 2.568 7.832 -1.443 1.00 98.31 192 LEU A O 1
ATOM 1612 N N . ILE A 1 193 ? 1.020 9.196 -2.348 1.00 98.12 193 ILE A N 1
ATOM 1613 C CA . ILE A 1 193 ? 1.278 8.835 -3.750 1.00 98.12 193 ILE A CA 1
ATOM 1614 C C . ILE A 1 193 ? 2.714 9.227 -4.124 1.00 98.12 193 ILE A C 1
ATOM 1616 O O . ILE A 1 193 ? 3.492 8.390 -4.591 1.00 98.12 193 ILE A O 1
ATOM 1620 N N . ASP A 1 194 ? 3.093 10.466 -3.825 1.00 97.88 194 ASP A N 1
ATOM 1621 C CA . ASP A 1 194 ? 4.420 11.015 -4.093 1.00 97.88 194 ASP A CA 1
ATOM 1622 C C . ASP A 1 194 ? 5.513 10.287 -3.301 1.00 97.88 194 ASP A C 1
ATOM 1624 O O . ASP A 1 194 ? 6.558 9.957 -3.859 1.00 97.88 194 ASP A O 1
ATOM 1628 N N . GLY A 1 195 ? 5.266 9.941 -2.033 1.00 97.31 195 GLY A N 1
ATOM 1629 C CA . GLY A 1 195 ? 6.187 9.151 -1.212 1.00 97.31 195 GLY A CA 1
ATOM 1630 C C . GLY A 1 195 ? 6.486 7.768 -1.791 1.00 97.31 195 GLY A C 1
ATOM 1631 O O . GLY A 1 195 ? 7.642 7.329 -1.799 1.00 97.31 195 GLY A O 1
ATOM 1632 N N . VAL A 1 196 ? 5.475 7.089 -2.342 1.00 96.31 196 VAL A N 1
ATOM 1633 C CA . VAL A 1 196 ? 5.655 5.817 -3.061 1.00 96.31 196 VAL A CA 1
ATOM 1634 C C . VAL A 1 196 ? 6.461 6.022 -4.348 1.00 96.31 196 VAL A C 1
ATOM 1636 O O . VAL A 1 196 ? 7.407 5.275 -4.608 1.00 96.31 196 VAL A O 1
ATOM 1639 N N . ILE A 1 197 ? 6.143 7.048 -5.141 1.00 96.00 197 ILE A N 1
ATOM 1640 C CA . ILE A 1 197 ? 6.832 7.330 -6.410 1.00 96.00 197 ILE A CA 1
ATOM 1641 C C . ILE A 1 197 ? 8.299 7.723 -6.165 1.00 96.00 197 ILE A C 1
ATOM 1643 O O . ILE A 1 197 ? 9.198 7.144 -6.776 1.00 96.00 197 ILE A O 1
ATOM 1647 N N . ALA A 1 198 ? 8.575 8.631 -5.229 1.00 94.69 198 ALA A N 1
ATOM 1648 C CA . ALA A 1 198 ? 9.918 9.113 -4.898 1.00 94.69 198 ALA A CA 1
ATOM 1649 C C . ALA A 1 198 ? 10.870 8.005 -4.407 1.00 94.69 198 ALA A C 1
ATOM 1651 O O . ALA A 1 198 ? 12.094 8.095 -4.584 1.00 94.69 198 ALA A O 1
ATOM 1652 N N . THR A 1 199 ? 10.324 6.955 -3.785 1.00 91.56 199 THR A N 1
ATOM 1653 C CA . THR A 1 199 ? 11.110 5.879 -3.169 1.00 91.56 199 THR A CA 1
ATOM 1654 C C . THR A 1 199 ? 11.224 4.619 -4.013 1.00 91.56 199 THR A C 1
ATOM 1656 O O . THR A 1 199 ? 12.303 4.022 -4.035 1.00 91.56 199 THR A O 1
ATOM 1659 N N . GLU A 1 200 ? 10.160 4.219 -4.707 1.00 90.69 200 GLU A N 1
ATOM 1660 C CA . GLU A 1 200 ? 10.126 2.964 -5.459 1.00 90.69 200 GLU A CA 1
ATOM 1661 C C . GLU A 1 200 ? 10.262 3.175 -6.978 1.00 90.69 200 GLU A C 1
ATOM 1663 O O . GLU A 1 200 ? 10.865 2.327 -7.639 1.00 90.69 200 GLU A O 1
ATOM 1668 N N . ASP A 1 201 ? 9.776 4.289 -7.553 1.00 92.94 201 ASP A N 1
ATOM 1669 C CA . ASP A 1 201 ? 9.843 4.510 -9.007 1.00 92.94 201 ASP A CA 1
ATOM 1670 C C . ASP A 1 201 ? 9.711 5.976 -9.472 1.00 92.94 201 ASP A C 1
ATOM 1672 O O . ASP A 1 201 ? 8.709 6.390 -10.048 1.00 92.94 201 ASP A O 1
ATOM 1676 N N . THR A 1 202 ? 10.775 6.765 -9.313 1.00 92.25 202 THR A N 1
ATOM 1677 C CA . THR A 1 202 ? 10.766 8.226 -9.575 1.00 92.25 202 THR A CA 1
ATOM 1678 C C . THR A 1 202 ? 10.408 8.651 -11.001 1.00 92.25 202 THR A C 1
ATOM 1680 O O . THR A 1 202 ? 10.136 9.819 -11.253 1.00 92.25 202 THR A O 1
ATOM 1683 N N . LYS A 1 203 ? 10.415 7.714 -11.954 1.00 91.88 203 LYS A N 1
ATOM 1684 C CA . LYS A 1 203 ? 10.061 7.948 -13.361 1.00 91.88 203 LYS A CA 1
ATOM 1685 C C . LYS A 1 203 ? 8.754 7.262 -13.746 1.00 91.88 203 LYS A C 1
ATOM 1687 O O . LYS A 1 203 ? 8.548 6.990 -14.927 1.00 91.88 203 LYS A O 1
ATOM 1692 N N . PHE A 1 204 ? 7.892 6.973 -12.767 1.00 95.38 204 PHE A N 1
ATOM 1693 C CA . PHE A 1 204 ? 6.667 6.201 -12.955 1.00 95.38 204 PHE A CA 1
ATOM 1694 C C . PHE A 1 204 ? 5.848 6.692 -14.151 1.00 95.38 204 PHE A C 1
ATOM 1696 O O . PHE A 1 204 ? 5.600 5.916 -15.067 1.00 95.38 204 PHE A O 1
ATOM 1703 N N . TYR A 1 205 ? 5.508 7.980 -14.220 1.00 95.12 205 TYR A N 1
ATOM 1704 C CA . TYR A 1 205 ? 4.710 8.537 -15.321 1.00 95.12 205 TYR A CA 1
ATOM 1705 C C . TYR A 1 205 ? 5.425 8.580 -16.691 1.00 95.12 205 TYR A C 1
ATOM 1707 O O . TYR A 1 205 ? 4.757 8.743 -17.707 1.00 95.12 205 TYR A O 1
ATOM 1715 N N . GLU A 1 206 ? 6.751 8.402 -16.758 1.00 93.31 206 GLU A N 1
ATOM 1716 C CA . GLU A 1 206 ? 7.525 8.504 -18.010 1.00 93.31 206 GLU A CA 1
ATOM 1717 C C . GLU A 1 206 ? 7.643 7.186 -18.795 1.00 93.31 206 GLU A C 1
ATOM 1719 O O . GLU A 1 206 ? 7.915 7.206 -19.995 1.00 93.31 206 GLU A O 1
ATOM 1724 N N . HIS A 1 207 ? 7.541 6.030 -18.131 1.00 93.44 207 HIS A N 1
ATOM 1725 C CA . HIS A 1 207 ? 7.864 4.731 -18.737 1.00 93.44 207 HIS A CA 1
ATOM 1726 C C . HIS A 1 207 ? 6.626 3.889 -19.067 1.00 93.44 207 HIS A C 1
ATOM 1728 O O . HIS A 1 207 ? 5.550 4.114 -18.524 1.00 93.44 207 HIS A O 1
ATOM 1734 N N . HIS A 1 208 ? 6.816 2.826 -19.859 1.00 92.19 208 HIS A N 1
ATOM 1735 C CA . HIS A 1 208 ? 5.776 1.853 -20.225 1.00 92.19 208 HIS A CA 1
ATOM 1736 C C . HIS A 1 208 ? 6.062 0.468 -19.614 1.00 92.19 208 HIS A C 1
ATOM 1738 O O . HIS A 1 208 ? 6.662 -0.410 -20.231 1.00 92.19 208 HIS A O 1
ATOM 1744 N N . GLY A 1 209 ? 5.702 0.302 -18.345 1.00 88.81 209 GLY A N 1
ATOM 1745 C CA . GLY A 1 209 ? 5.746 -0.939 -17.563 1.00 88.81 209 GLY A CA 1
ATOM 1746 C C . GLY A 1 209 ? 7.116 -1.306 -17.005 1.00 88.81 209 GLY A C 1
ATOM 1747 O O . GLY A 1 209 ? 7.200 -1.872 -15.918 1.00 88.81 209 GLY A O 1
ATOM 1748 N N . VAL A 1 210 ? 8.196 -0.971 -17.710 1.00 90.44 210 VAL A N 1
ATOM 1749 C CA . VAL A 1 210 ? 9.578 -1.287 -17.320 1.00 90.44 210 VAL A CA 1
ATOM 1750 C C . VAL A 1 210 ? 10.529 -0.129 -17.611 1.00 90.44 210 VAL A C 1
ATOM 1752 O O . VAL A 1 210 ? 10.263 0.707 -18.470 1.00 90.44 210 VAL A O 1
ATOM 1755 N N . ARG A 1 211 ? 11.690 -0.119 -16.943 1.00 88.00 211 ARG A N 1
ATOM 1756 C CA . ARG A 1 211 ? 12.776 0.853 -17.167 1.00 88.00 211 ARG A CA 1
ATOM 1757 C C . ARG A 1 211 ? 14.018 0.159 -17.754 1.00 88.00 211 ARG A C 1
ATOM 1759 O O . ARG A 1 211 ? 14.896 -0.248 -16.989 1.00 88.00 211 ARG A O 1
ATOM 1766 N N . PRO A 1 212 ? 14.147 0.026 -19.093 1.00 80.81 212 PRO A N 1
ATOM 1767 C CA . PRO A 1 212 ? 15.247 -0.712 -19.723 1.00 80.81 212 PRO A CA 1
ATOM 1768 C C . PRO A 1 212 ? 16.636 -0.200 -19.330 1.00 80.81 212 PRO A C 1
ATOM 1770 O O . PRO A 1 212 ? 17.529 -0.998 -19.068 1.00 80.81 212 PRO A O 1
ATOM 1773 N N . LEU A 1 213 ? 16.807 1.121 -19.201 1.00 78.56 213 LEU A N 1
ATOM 1774 C CA . LEU A 1 213 ? 18.065 1.727 -18.751 1.00 78.56 213 LEU A CA 1
ATOM 1775 C C . LEU A 1 213 ? 18.428 1.336 -17.308 1.00 78.56 213 LEU A C 1
ATOM 1777 O O . LEU A 1 213 ? 19.604 1.117 -17.023 1.00 78.56 213 LEU A O 1
ATOM 1781 N N . SER A 1 214 ? 17.444 1.196 -16.410 1.00 77.50 214 SER A N 1
ATOM 1782 C CA . SER A 1 214 ? 17.671 0.714 -15.039 1.00 77.50 214 SER A CA 1
ATOM 1783 C C . SER A 1 214 ? 18.073 -0.763 -15.024 1.00 77.50 214 SER A C 1
ATOM 1785 O O . SER A 1 214 ? 18.983 -1.136 -14.287 1.00 77.50 214 SER A O 1
ATOM 1787 N N . ILE A 1 215 ? 17.448 -1.591 -15.869 1.00 75.88 215 ILE A N 1
ATOM 1788 C CA . ILE A 1 215 ? 17.778 -3.019 -16.015 1.00 75.88 215 ILE A CA 1
ATOM 1789 C C . ILE A 1 215 ? 19.193 -3.187 -16.584 1.00 75.88 215 ILE A C 1
ATOM 1791 O O . ILE A 1 215 ? 19.996 -3.922 -16.014 1.00 75.88 215 ILE A O 1
ATOM 1795 N N . LEU A 1 216 ? 19.531 -2.468 -17.660 1.00 74.50 216 LEU A N 1
ATOM 1796 C CA . LEU A 1 216 ? 20.875 -2.479 -18.244 1.00 74.50 216 LEU A CA 1
ATOM 1797 C C . LEU A 1 216 ? 21.916 -2.027 -17.218 1.00 74.50 216 LEU A C 1
ATOM 1799 O O . LEU A 1 216 ? 22.886 -2.745 -16.989 1.00 74.50 216 LEU A O 1
ATOM 1803 N N . ARG A 1 217 ? 21.688 -0.897 -16.531 1.00 74.25 217 ARG A N 1
ATOM 1804 C CA . ARG A 1 217 ? 22.563 -0.420 -15.448 1.00 74.25 217 ARG A CA 1
ATOM 1805 C C . ARG A 1 217 ? 22.766 -1.502 -14.383 1.00 74.25 217 ARG A C 1
ATOM 1807 O O . ARG A 1 217 ? 23.904 -1.771 -14.018 1.00 74.25 217 ARG A O 1
ATOM 1814 N N . ALA A 1 218 ? 21.700 -2.157 -13.927 1.00 73.44 218 ALA A N 1
ATOM 1815 C CA . ALA A 1 218 ? 21.787 -3.222 -12.930 1.00 73.44 218 ALA A CA 1
ATOM 1816 C C . ALA A 1 218 ? 22.622 -4.424 -13.399 1.00 73.44 218 ALA A C 1
ATOM 1818 O O . ALA A 1 218 ? 23.414 -4.946 -12.619 1.00 73.44 218 ALA A O 1
ATOM 1819 N N . VAL A 1 219 ? 22.486 -4.836 -14.664 1.00 72.44 219 VAL A N 1
ATOM 1820 C CA . VAL A 1 219 ? 23.291 -5.919 -15.255 1.00 72.44 219 VAL A CA 1
ATOM 1821 C C . VAL A 1 219 ? 24.760 -5.510 -15.365 1.00 72.44 219 VAL A C 1
ATOM 1823 O O . VAL A 1 219 ? 25.622 -6.258 -14.917 1.00 72.44 219 VAL A O 1
ATOM 1826 N N . PHE A 1 220 ? 25.058 -4.314 -15.885 1.00 74.50 220 PHE A N 1
ATOM 1827 C CA . PHE A 1 220 ? 26.432 -3.806 -15.963 1.00 74.50 220 PHE A CA 1
ATOM 1828 C C . PHE A 1 220 ? 27.081 -3.752 -14.575 1.00 74.50 220 PHE A C 1
ATOM 1830 O O . PHE A 1 220 ? 28.116 -4.377 -14.355 1.00 74.50 220 PHE A O 1
ATOM 1837 N N . TYR A 1 221 ? 26.461 -3.073 -13.610 1.00 73.00 221 TYR A N 1
ATOM 1838 C CA . TYR A 1 221 ? 27.029 -2.979 -12.267 1.00 73.00 221 TYR A CA 1
ATOM 1839 C C . TYR A 1 221 ? 27.104 -4.336 -11.563 1.00 73.00 221 TYR A C 1
ATOM 1841 O O . TYR A 1 221 ? 28.103 -4.572 -10.903 1.00 73.00 221 TYR A O 1
ATOM 1849 N N . GLY A 1 222 ? 26.132 -5.239 -11.724 1.00 68.31 222 GLY A N 1
ATOM 1850 C CA . GLY A 1 222 ? 26.169 -6.568 -11.097 1.00 68.31 222 GLY A CA 1
ATOM 1851 C C . GLY A 1 222 ? 27.197 -7.535 -11.701 1.00 68.31 222 GLY A C 1
ATOM 1852 O O . GLY A 1 222 ? 27.596 -8.485 -11.035 1.00 68.31 222 GLY A O 1
ATOM 1853 N N . VAL A 1 223 ? 27.635 -7.304 -12.945 1.00 69.19 223 VAL A N 1
ATOM 1854 C CA . VAL A 1 223 ? 28.715 -8.069 -13.598 1.00 69.19 223 VAL A CA 1
ATOM 1855 C C . VAL A 1 223 ? 30.093 -7.478 -13.284 1.00 69.19 223 VAL A C 1
ATOM 1857 O O . VAL A 1 223 ? 31.040 -8.227 -13.062 1.00 69.19 223 VAL A O 1
ATOM 1860 N N . PHE A 1 224 ? 30.220 -6.147 -13.245 1.00 71.00 224 PHE A N 1
ATOM 1861 C CA . PHE A 1 224 ? 31.500 -5.463 -13.007 1.00 71.00 224 PHE A CA 1
ATOM 1862 C C . PHE A 1 224 ? 31.777 -5.133 -11.531 1.00 71.00 224 PHE A C 1
ATOM 1864 O O . PHE A 1 224 ? 32.902 -4.785 -11.179 1.00 71.00 224 PHE A O 1
ATOM 1871 N N . THR A 1 225 ? 30.780 -5.250 -10.653 1.00 61.75 225 THR A N 1
ATOM 1872 C CA . THR A 1 225 ? 30.911 -5.074 -9.202 1.00 61.75 225 THR A CA 1
ATOM 1873 C C . THR A 1 225 ? 30.049 -6.108 -8.482 1.00 61.75 225 THR A C 1
ATOM 1875 O O . THR A 1 225 ? 28.896 -6.321 -8.844 1.00 61.75 225 THR A O 1
ATOM 1878 N N . SER A 1 226 ? 30.538 -6.703 -7.394 1.00 58.09 226 SER A N 1
ATOM 1879 C CA . SER A 1 226 ? 29.751 -7.659 -6.592 1.00 58.09 226 SER A CA 1
ATOM 1880 C C . SER A 1 226 ? 28.638 -6.998 -5.752 1.00 58.09 226 SER A C 1
ATOM 1882 O O . SER A 1 226 ? 28.244 -7.527 -4.715 1.00 58.09 226 SER A O 1
ATOM 1884 N N . LYS A 1 227 ? 28.154 -5.811 -6.151 1.00 53.91 227 LYS A N 1
ATOM 1885 C CA . LYS A 1 227 ? 27.121 -5.034 -5.458 1.00 53.91 227 LYS A CA 1
ATOM 1886 C C . LYS A 1 227 ? 25.804 -5.117 -6.222 1.00 53.91 227 LYS A C 1
ATOM 1888 O O . LYS A 1 227 ? 25.708 -4.732 -7.384 1.00 53.91 227 LYS A O 1
ATOM 1893 N N . GLN A 1 228 ? 24.763 -5.576 -5.538 1.00 54.34 228 GLN A N 1
ATOM 1894 C CA . GLN A 1 228 ? 23.414 -5.633 -6.087 1.00 54.34 228 GLN A CA 1
ATOM 1895 C C . GLN A 1 228 ? 22.764 -4.239 -6.026 1.00 54.34 228 GLN A C 1
ATOM 1897 O O . GLN A 1 228 ? 22.669 -3.647 -4.952 1.00 54.34 228 GLN A O 1
ATOM 1902 N N . ILE A 1 229 ? 22.307 -3.708 -7.164 1.00 59.56 229 ILE A N 1
ATOM 1903 C CA . ILE A 1 229 ? 21.569 -2.434 -7.207 1.00 59.56 229 ILE A CA 1
ATOM 1904 C C . ILE A 1 229 ? 20.095 -2.681 -6.847 1.00 59.56 229 ILE A C 1
ATOM 1906 O O . ILE A 1 229 ? 19.395 -3.426 -7.537 1.00 59.56 229 ILE A O 1
ATOM 1910 N N . GLY A 1 230 ? 19.621 -2.041 -5.773 1.00 58.12 230 GLY A N 1
ATOM 1911 C CA . GLY A 1 230 ? 18.196 -1.960 -5.423 1.00 58.12 230 GLY A CA 1
ATOM 1912 C C . GLY A 1 230 ? 17.435 -0.933 -6.276 1.00 58.12 230 GLY A C 1
ATOM 1913 O O . GLY A 1 230 ? 18.050 -0.112 -6.947 1.00 58.12 230 GLY A O 1
ATOM 1914 N N . GLY A 1 231 ? 16.096 -0.967 -6.261 1.00 62.88 231 GLY A N 1
ATOM 1915 C CA . GLY A 1 231 ? 15.269 0.005 -7.005 1.00 62.88 231 GLY A CA 1
ATOM 1916 C C . GLY A 1 231 ? 15.275 -0.188 -8.529 1.00 62.88 231 GLY A C 1
ATOM 1917 O O . GLY A 1 231 ? 15.196 0.767 -9.295 1.00 62.88 231 GLY A O 1
ATOM 1918 N N . THR A 1 232 ? 15.436 -1.430 -8.996 1.00 72.44 232 THR A N 1
ATOM 1919 C CA . THR A 1 232 ? 15.532 -1.767 -10.432 1.00 72.44 232 THR A CA 1
ATOM 1920 C C . THR A 1 232 ? 14.217 -2.235 -11.052 1.00 72.44 232 THR A C 1
ATOM 1922 O O . THR A 1 232 ? 14.155 -2.407 -12.269 1.00 72.44 232 THR A O 1
ATOM 1925 N N . SER A 1 233 ? 13.186 -2.466 -10.233 1.00 85.25 233 SER A N 1
ATOM 1926 C CA . SER A 1 233 ? 11.849 -2.873 -10.677 1.00 85.25 233 SER A CA 1
ATOM 1927 C C . SER A 1 233 ? 10.863 -1.728 -10.496 1.00 85.25 233 SER A C 1
ATOM 1929 O O . SER A 1 233 ? 10.870 -1.099 -9.445 1.00 85.25 233 SER A O 1
ATOM 1931 N N . THR A 1 234 ? 10.028 -1.493 -11.503 1.00 92.38 234 THR A N 1
ATOM 1932 C CA . THR A 1 234 ? 8.995 -0.445 -11.499 1.00 92.38 234 THR A CA 1
ATOM 1933 C C . THR A 1 234 ? 7.832 -0.774 -10.568 1.00 92.38 234 THR A C 1
ATOM 1935 O O . THR A 1 234 ? 7.622 -1.949 -10.248 1.00 92.38 234 THR A O 1
ATOM 1938 N N . LEU A 1 235 ? 7.013 0.219 -10.202 1.00 93.56 235 LEU A N 1
ATOM 1939 C CA . LEU A 1 235 ? 5.768 -0.004 -9.440 1.00 93.56 235 LEU A CA 1
ATOM 1940 C C . LEU A 1 235 ? 4.871 -1.053 -10.116 1.00 93.56 235 LEU A C 1
ATOM 1942 O O . LEU A 1 235 ? 4.407 -1.996 -9.478 1.00 93.56 235 LEU A O 1
ATOM 1946 N N . THR A 1 236 ? 4.736 -0.975 -11.437 1.00 93.94 236 THR A N 1
ATOM 1947 C CA . THR A 1 236 ? 3.972 -1.922 -12.262 1.00 93.94 236 THR A CA 1
ATOM 1948 C C . THR A 1 236 ? 4.566 -3.338 -12.243 1.00 93.94 236 THR A C 1
ATOM 1950 O O . THR A 1 236 ? 3.828 -4.322 -12.308 1.00 93.94 236 THR A O 1
ATOM 1953 N N . GLN A 1 237 ? 5.890 -3.486 -12.117 1.00 91.75 237 GLN A N 1
ATOM 1954 C CA . GLN A 1 237 ? 6.522 -4.791 -11.877 1.00 91.75 237 GLN A CA 1
ATOM 1955 C C . GLN A 1 237 ? 6.282 -5.289 -10.453 1.00 91.75 237 GLN A C 1
ATOM 1957 O O . GLN A 1 237 ? 6.104 -6.491 -10.264 1.00 91.75 237 GLN A O 1
ATOM 1962 N N . GLN A 1 238 ? 6.246 -4.400 -9.457 1.00 90.38 238 GLN A N 1
ATOM 1963 C CA . GLN A 1 238 ? 5.924 -4.773 -8.078 1.00 90.38 238 GLN A CA 1
ATOM 1964 C C . GLN A 1 238 ? 4.469 -5.245 -7.944 1.00 90.38 238 GLN A C 1
ATOM 1966 O O . GLN A 1 238 ? 4.241 -6.283 -7.324 1.00 90.38 238 GLN A O 1
ATOM 1971 N N . LEU A 1 239 ? 3.520 -4.559 -8.594 1.00 90.94 239 LEU A N 1
ATOM 1972 C CA . LEU A 1 239 ? 2.112 -4.959 -8.666 1.00 90.94 239 LEU A CA 1
ATOM 1973 C C . LEU A 1 239 ? 1.959 -6.352 -9.288 1.00 90.94 239 LEU A C 1
ATOM 1975 O O . LEU A 1 239 ? 1.454 -7.262 -8.640 1.00 90.94 239 LEU A O 1
ATOM 1979 N N . VAL A 1 240 ? 2.476 -6.560 -10.502 1.00 90.06 240 VAL A N 1
ATOM 1980 C CA . VAL A 1 240 ? 2.417 -7.860 -11.199 1.00 90.06 240 VAL A CA 1
ATOM 1981 C C . VAL A 1 240 ? 3.050 -8.991 -10.375 1.00 90.06 240 VAL A C 1
ATOM 1983 O O . VAL A 1 240 ? 2.524 -10.104 -10.329 1.00 90.06 240 VAL A O 1
ATOM 1986 N N . LYS A 1 241 ? 4.180 -8.709 -9.713 1.00 87.19 241 LYS A N 1
ATOM 1987 C CA . LYS A 1 241 ? 4.894 -9.646 -8.834 1.00 87.19 241 LYS A CA 1
ATOM 1988 C C . LYS A 1 241 ? 4.053 -10.070 -7.624 1.00 87.19 241 LYS A C 1
ATOM 1990 O O . LYS A 1 241 ? 4.188 -11.216 -7.219 1.00 87.19 241 LYS A O 1
ATOM 1995 N N . ASN A 1 242 ? 3.251 -9.167 -7.055 1.00 84.12 242 ASN A N 1
ATOM 1996 C CA . ASN A 1 242 ? 2.446 -9.426 -5.858 1.00 84.12 242 ASN A CA 1
ATOM 1997 C C . ASN A 1 242 ? 1.057 -10.003 -6.193 1.00 84.12 242 ASN A C 1
ATOM 1999 O O . ASN A 1 242 ? 0.643 -10.964 -5.559 1.00 84.12 242 ASN A O 1
ATOM 2003 N N . ALA A 1 243 ? 0.360 -9.439 -7.186 1.00 80.38 243 ALA A N 1
ATOM 2004 C CA . ALA A 1 243 ? -1.057 -9.713 -7.443 1.00 80.38 243 ALA A CA 1
ATOM 2005 C C . ALA A 1 243 ? -1.328 -10.805 -8.500 1.00 80.38 243 ALA A C 1
ATOM 2007 O O . ALA A 1 243 ? -2.405 -11.392 -8.499 1.00 80.38 243 ALA A O 1
ATOM 2008 N N . ILE A 1 244 ? -0.379 -11.089 -9.408 1.00 77.56 244 ILE A N 1
ATOM 2009 C CA . ILE A 1 244 ? -0.580 -12.061 -10.509 1.00 77.56 244 ILE A CA 1
ATOM 2010 C C . ILE A 1 244 ? 0.325 -13.298 -10.380 1.00 77.56 244 ILE A C 1
ATOM 2012 O O . ILE A 1 244 ? -0.051 -14.405 -10.767 1.00 77.56 244 ILE A O 1
ATOM 2016 N N . LEU A 1 245 ? 1.563 -13.132 -9.905 1.00 77.19 245 LEU A N 1
ATOM 2017 C CA . LEU A 1 245 ? 2.593 -14.170 -10.000 1.00 77.19 245 LEU A CA 1
ATOM 2018 C C . LEU A 1 245 ? 2.937 -14.802 -8.648 1.00 77.19 245 LEU A C 1
ATOM 2020 O O . LEU A 1 245 ? 3.205 -14.121 -7.668 1.00 77.19 245 LEU A O 1
ATOM 2024 N N . THR A 1 246 ? 3.069 -16.131 -8.625 1.00 66.69 246 THR A N 1
ATOM 2025 C CA . THR A 1 246 ? 3.539 -16.858 -7.430 1.00 66.69 246 THR A CA 1
ATOM 2026 C C . THR A 1 246 ? 4.937 -16.398 -6.989 1.00 66.69 246 THR A C 1
ATOM 2028 O O . THR A 1 246 ? 5.807 -16.157 -7.827 1.00 66.69 246 THR A O 1
ATOM 2031 N N . ASN A 1 247 ? 5.221 -16.393 -5.684 1.00 61.38 247 ASN A N 1
ATOM 2032 C CA . ASN A 1 247 ? 6.481 -15.891 -5.108 1.00 61.38 247 ASN A CA 1
ATOM 2033 C C . ASN A 1 247 ? 7.772 -16.693 -5.441 1.00 61.38 247 ASN A C 1
ATOM 2035 O O . ASN A 1 247 ? 8.856 -16.365 -4.950 1.00 61.38 247 ASN A O 1
ATOM 2039 N N . LYS A 1 248 ? 7.720 -17.729 -6.295 1.00 68.12 248 LYS A N 1
ATOM 2040 C CA . LYS A 1 248 ? 8.887 -18.566 -6.654 1.00 68.12 248 LYS A CA 1
ATOM 2041 C C . LYS A 1 248 ? 9.928 -17.786 -7.473 1.00 68.12 248 LYS A C 1
ATOM 2043 O O . LYS A 1 248 ? 9.774 -17.576 -8.678 1.00 68.12 248 LYS A O 1
ATOM 2048 N N . ARG A 1 249 ? 11.034 -17.371 -6.842 1.00 63.78 249 ARG A N 1
ATOM 2049 C CA . ARG A 1 249 ? 12.145 -16.651 -7.498 1.00 63.78 249 ARG A CA 1
ATOM 2050 C C . ARG A 1 249 ? 12.776 -17.488 -8.624 1.00 63.78 249 ARG A C 1
ATOM 2052 O O . ARG A 1 249 ? 13.501 -18.439 -8.367 1.00 63.78 249 ARG A O 1
ATOM 2059 N N . SER A 1 250 ? 12.526 -17.104 -9.876 1.00 78.06 250 SER A N 1
ATOM 2060 C CA . SER A 1 250 ? 13.167 -17.666 -11.071 1.00 78.06 250 SER A CA 1
ATOM 2061 C C . SER A 1 250 ? 13.312 -16.601 -12.162 1.00 78.06 250 SER A C 1
ATOM 2063 O O . SER A 1 250 ? 12.546 -15.631 -12.198 1.00 78.06 250 SER A O 1
ATOM 2065 N N . TYR A 1 251 ? 14.267 -16.789 -13.078 1.00 78.31 251 TYR A N 1
ATOM 2066 C CA . TYR A 1 251 ? 14.428 -15.924 -14.255 1.00 78.31 251 TYR A CA 1
ATOM 2067 C C . TYR A 1 251 ? 13.194 -15.961 -15.169 1.00 78.31 251 TYR A C 1
ATOM 2069 O O . TYR A 1 251 ? 12.785 -14.926 -15.688 1.00 78.31 251 TYR A O 1
ATOM 2077 N N . VAL A 1 252 ? 12.543 -17.126 -15.283 1.00 79.25 252 VAL A N 1
ATOM 2078 C CA . VAL A 1 252 ? 11.280 -17.299 -16.019 1.00 79.25 252 VAL A CA 1
ATOM 2079 C C . VAL A 1 252 ? 10.186 -16.407 -15.432 1.00 79.25 252 VAL A C 1
ATOM 2081 O O . VAL A 1 252 ? 9.553 -15.655 -16.169 1.00 79.25 252 VAL A O 1
ATOM 2084 N N . ARG A 1 253 ? 10.004 -16.408 -14.102 1.00 82.00 253 ARG A N 1
ATOM 2085 C CA . ARG A 1 253 ? 9.049 -15.507 -13.438 1.00 82.00 253 ARG A CA 1
ATOM 2086 C C . ARG A 1 253 ? 9.393 -14.038 -13.696 1.00 82.00 253 ARG A C 1
ATOM 2088 O O . ARG A 1 253 ? 8.487 -13.265 -13.972 1.00 82.00 253 ARG A O 1
ATOM 2095 N N . LYS A 1 254 ? 10.677 -13.653 -13.678 1.00 84.00 254 LYS A N 1
ATOM 2096 C CA . LYS A 1 254 ? 11.081 -12.261 -13.949 1.00 84.00 254 LYS A CA 1
ATOM 2097 C C . LYS A 1 254 ? 10.828 -11.834 -15.403 1.00 84.00 254 LYS A C 1
ATOM 2099 O O . LYS A 1 254 ? 10.470 -10.683 -15.635 1.00 84.00 254 LYS A O 1
ATOM 2104 N N . LEU A 1 255 ? 10.947 -12.748 -16.368 1.00 82.56 255 LEU A N 1
ATOM 2105 C CA . LEU A 1 255 ? 10.524 -12.502 -17.751 1.00 82.56 255 LEU A CA 1
ATOM 2106 C C . LEU A 1 255 ? 8.998 -12.326 -17.842 1.00 82.56 255 LEU A C 1
ATOM 2108 O O . LEU A 1 255 ? 8.537 -11.387 -18.488 1.00 82.56 255 LEU A O 1
ATOM 2112 N N . LYS A 1 256 ? 8.218 -13.164 -17.140 1.00 84.56 256 LYS A N 1
ATOM 2113 C CA . LYS A 1 256 ? 6.756 -13.002 -17.056 1.00 84.56 256 LYS A CA 1
ATOM 2114 C C . LYS A 1 256 ? 6.356 -11.668 -16.413 1.00 84.56 256 LYS A C 1
ATOM 2116 O O . LYS A 1 256 ? 5.475 -11.013 -16.954 1.00 84.56 256 LYS A O 1
ATOM 2121 N N . GLU A 1 257 ? 7.038 -11.227 -15.346 1.00 87.75 257 GLU A N 1
ATOM 2122 C CA . GLU A 1 257 ? 6.847 -9.889 -14.751 1.00 87.75 257 GLU A CA 1
ATOM 2123 C C . GLU A 1 257 ? 6.998 -8.784 -15.810 1.00 87.75 257 GLU A C 1
ATOM 2125 O O . GLU A 1 257 ? 6.100 -7.970 -15.975 1.00 87.75 257 GLU A O 1
ATOM 2130 N N . VAL A 1 258 ? 8.106 -8.779 -16.564 1.00 87.69 258 VAL A N 1
ATOM 2131 C CA . VAL A 1 258 ? 8.380 -7.774 -17.612 1.00 87.69 258 VAL A CA 1
ATOM 2132 C C . VAL A 1 258 ? 7.275 -7.732 -18.672 1.00 87.69 258 VAL A C 1
ATOM 2134 O O . VAL A 1 258 ? 6.801 -6.650 -19.010 1.00 87.69 258 VAL A O 1
ATOM 2137 N N . ILE A 1 259 ? 6.855 -8.892 -19.188 1.00 86.50 259 ILE A N 1
ATOM 2138 C CA . ILE A 1 259 ? 5.831 -8.968 -20.242 1.00 86.50 259 ILE A CA 1
ATOM 2139 C C . ILE A 1 259 ? 4.473 -8.492 -19.709 1.00 86.50 259 ILE A C 1
ATOM 2141 O O . ILE A 1 259 ? 3.805 -7.693 -20.364 1.00 86.50 259 ILE A O 1
ATOM 2145 N N . LEU A 1 260 ? 4.073 -8.954 -18.521 1.00 88.00 260 LEU A N 1
ATOM 2146 C CA . LEU A 1 260 ? 2.802 -8.580 -17.901 1.00 88.00 260 LEU A CA 1
ATOM 2147 C C . LEU A 1 260 ? 2.748 -7.091 -17.552 1.00 88.00 260 LEU A C 1
ATOM 2149 O O . LEU A 1 260 ? 1.738 -6.465 -17.844 1.00 88.00 260 LEU A O 1
ATOM 2153 N N . SER A 1 261 ? 3.820 -6.494 -17.020 1.00 91.50 261 SER A N 1
ATOM 2154 C CA . SER A 1 261 ? 3.834 -5.055 -16.719 1.00 91.50 261 SER A CA 1
ATOM 2155 C C . SER A 1 261 ? 3.678 -4.200 -17.976 1.00 91.50 261 SER A C 1
ATOM 2157 O O . SER A 1 261 ? 2.948 -3.218 -17.942 1.00 91.50 261 SER A O 1
ATOM 2159 N N . ILE A 1 262 ? 4.297 -4.581 -19.101 1.00 90.44 262 ILE A N 1
ATOM 2160 C CA . ILE A 1 262 ? 4.111 -3.872 -20.380 1.00 90.44 262 ILE A CA 1
ATOM 2161 C C . ILE A 1 262 ? 2.658 -3.991 -20.862 1.00 90.44 262 ILE A C 1
ATOM 2163 O O . ILE A 1 262 ? 2.080 -2.991 -21.278 1.00 90.44 262 ILE A O 1
ATOM 2167 N N . ARG A 1 263 ? 2.048 -5.185 -20.780 1.00 87.50 263 ARG A N 1
ATOM 2168 C CA . ARG A 1 263 ? 0.625 -5.370 -21.126 1.00 87.50 263 ARG A CA 1
ATOM 2169 C C . ARG A 1 263 ? -0.296 -4.558 -20.211 1.00 87.50 263 ARG A C 1
ATOM 2171 O O . ARG A 1 263 ? -1.283 -4.008 -20.689 1.00 87.50 263 ARG A O 1
ATOM 2178 N N . LEU A 1 264 ? 0.035 -4.460 -18.922 1.00 89.44 264 LEU A N 1
ATOM 2179 C CA . LEU A 1 264 ? -0.766 -3.740 -17.934 1.00 89.44 264 LEU A CA 1
ATOM 2180 C C . LEU A 1 264 ? -0.871 -2.252 -18.278 1.00 89.44 264 LEU A C 1
ATOM 2182 O O . LEU A 1 264 ? -1.972 -1.719 -18.344 1.00 89.44 264 LEU A O 1
ATOM 2186 N N . GLU A 1 265 ? 0.250 -1.608 -18.604 1.00 91.81 265 GLU A N 1
ATOM 2187 C CA . GLU A 1 265 ? 0.262 -0.182 -18.973 1.00 91.81 265 GLU A CA 1
ATOM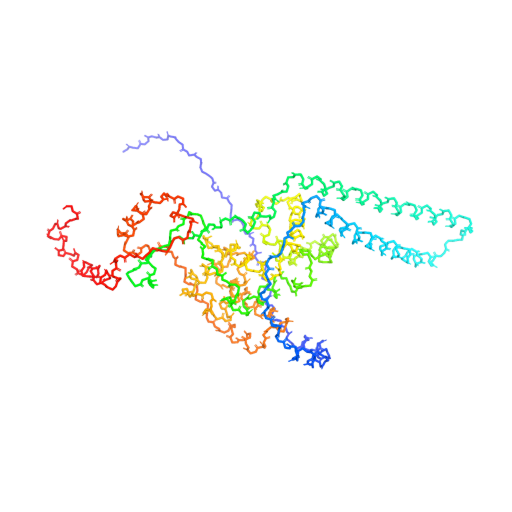 2188 C C . GLU A 1 265 ? -0.241 0.121 -20.388 1.00 91.81 265 GLU A C 1
ATOM 2190 O O . GLU A 1 265 ? -0.367 1.282 -20.767 1.00 91.81 265 GLU A O 1
ATOM 2195 N N . GLN A 1 266 ? -0.518 -0.908 -21.189 1.00 89.19 266 GLN A N 1
ATOM 2196 C CA . GLN A 1 266 ? -1.231 -0.759 -22.458 1.00 89.19 266 GLN A CA 1
ATOM 2197 C C . GLN A 1 266 ? -2.752 -0.840 -22.286 1.00 89.19 266 GLN A C 1
ATOM 2199 O O . GLN A 1 266 ? -3.476 -0.398 -23.177 1.00 89.19 266 GLN A O 1
ATOM 2204 N N . LYS A 1 267 ? -3.237 -1.425 -21.179 1.00 88.00 267 LYS A N 1
ATOM 2205 C CA . LYS A 1 267 ? -4.668 -1.536 -20.860 1.00 88.00 267 LYS A CA 1
ATOM 2206 C C . LYS A 1 267 ? -5.136 -0.439 -19.900 1.00 88.00 267 LYS A C 1
ATOM 2208 O O . LYS A 1 267 ? -6.226 0.087 -20.099 1.00 88.00 267 LYS A O 1
ATOM 2213 N N . TYR A 1 268 ? -4.330 -0.102 -18.895 1.00 89.69 268 TYR A N 1
ATOM 2214 C CA . TYR A 1 268 ? -4.706 0.805 -17.810 1.00 89.69 268 TYR A CA 1
ATOM 2215 C C . TYR A 1 268 ? -3.854 2.077 -17.795 1.00 89.69 268 TYR A C 1
ATOM 2217 O O . TYR A 1 268 ? -2.662 2.048 -18.113 1.00 89.69 268 TYR A O 1
ATOM 2225 N N . THR A 1 269 ? -4.456 3.191 -17.377 1.00 94.62 269 THR A N 1
ATOM 2226 C CA . THR A 1 269 ? -3.734 4.445 -17.123 1.00 94.62 269 THR A CA 1
ATOM 2227 C C . THR A 1 269 ? -2.820 4.321 -15.900 1.00 94.62 269 THR A C 1
ATOM 2229 O O . THR A 1 269 ? -2.966 3.417 -15.074 1.00 94.62 269 THR A O 1
ATOM 2232 N N . LYS A 1 270 ? -1.873 5.255 -15.753 1.00 95.25 270 LYS A N 1
ATOM 2233 C CA . LYS A 1 270 ? -0.978 5.324 -14.585 1.00 95.25 270 LYS A CA 1
ATOM 2234 C C . LYS A 1 270 ? -1.755 5.407 -13.271 1.00 95.25 270 LYS A C 1
ATOM 2236 O O . LYS A 1 270 ? -1.449 4.674 -12.337 1.00 95.25 270 LYS A O 1
ATOM 2241 N N . ASP A 1 271 ? -2.810 6.205 -13.256 1.00 95.75 271 ASP A N 1
ATOM 2242 C CA . ASP A 1 271 ? -3.681 6.421 -12.103 1.00 95.75 271 ASP A CA 1
ATOM 2243 C C . ASP A 1 271 ? -4.474 5.151 -11.762 1.00 95.75 271 ASP A C 1
ATOM 2245 O O . ASP A 1 271 ? -4.557 4.755 -10.602 1.00 95.75 271 ASP A O 1
ATOM 2249 N N . GLN A 1 272 ? -4.982 4.430 -12.769 1.00 93.94 272 GLN A N 1
ATOM 2250 C CA . GLN A 1 272 ? -5.609 3.120 -12.560 1.00 93.94 272 GLN A CA 1
ATOM 2251 C C . GLN A 1 272 ? -4.613 2.102 -11.984 1.00 93.94 272 GLN A C 1
ATOM 2253 O O . GLN A 1 272 ? -4.963 1.351 -11.076 1.00 93.94 272 GLN A O 1
ATOM 2258 N N . ILE A 1 273 ? -3.360 2.103 -12.452 1.00 94.12 273 ILE A N 1
ATOM 2259 C CA . ILE A 1 273 ? -2.299 1.245 -11.903 1.00 94.12 273 ILE A CA 1
ATOM 2260 C C . ILE A 1 273 ? -1.981 1.621 -10.453 1.00 94.12 273 ILE A C 1
ATOM 2262 O O . ILE A 1 273 ? -1.825 0.717 -9.637 1.00 94.12 273 ILE A O 1
ATOM 2266 N N . LEU A 1 274 ? -1.926 2.913 -10.110 1.00 96.00 274 LEU A N 1
ATOM 2267 C CA . LEU A 1 274 ? -1.756 3.365 -8.725 1.00 96.00 274 LEU A CA 1
ATOM 2268 C C . LEU A 1 274 ? -2.941 2.946 -7.854 1.00 96.00 274 LEU A C 1
ATOM 2270 O O . LEU A 1 274 ? -2.719 2.387 -6.784 1.00 96.00 274 LEU A O 1
ATOM 2274 N N . LYS A 1 275 ? -4.184 3.116 -8.323 1.00 95.31 275 LYS A N 1
ATOM 2275 C CA . LYS A 1 275 ? -5.382 2.656 -7.605 1.00 95.31 275 LYS A CA 1
ATOM 2276 C C . LYS A 1 275 ? -5.316 1.157 -7.316 1.00 95.31 275 LYS A C 1
ATOM 2278 O O . LYS A 1 275 ? -5.566 0.754 -6.186 1.00 95.31 275 LYS A O 1
ATOM 2283 N N . ILE A 1 276 ? -4.951 0.329 -8.296 1.00 92.88 276 ILE A N 1
ATOM 2284 C CA . ILE A 1 276 ? -4.805 -1.119 -8.083 1.00 92.88 276 ILE A CA 1
ATOM 2285 C C . ILE A 1 276 ? -3.632 -1.396 -7.125 1.00 92.88 276 ILE A C 1
ATOM 2287 O O . ILE A 1 276 ? -3.795 -2.140 -6.165 1.00 92.88 276 ILE A O 1
ATOM 2291 N N . TYR A 1 277 ? -2.473 -0.757 -7.316 1.00 94.25 277 TYR A N 1
ATOM 2292 C CA . TYR A 1 277 ? -1.290 -0.903 -6.456 1.00 94.25 277 TYR A CA 1
ATOM 2293 C C . TYR A 1 277 ? -1.602 -0.613 -4.980 1.00 94.25 277 TYR A C 1
ATOM 2295 O O . TYR A 1 277 ? -1.337 -1.455 -4.122 1.00 94.25 277 TYR A O 1
ATOM 2303 N N . PHE A 1 278 ? -2.234 0.525 -4.689 1.00 95.75 278 PHE A N 1
ATOM 2304 C CA . PHE A 1 278 ? -2.616 0.919 -3.333 1.00 95.75 278 PHE A CA 1
ATOM 2305 C C . PHE A 1 278 ? -3.699 0.035 -2.705 1.00 95.75 278 PHE A C 1
ATOM 2307 O O . PHE A 1 278 ? -3.829 0.051 -1.487 1.00 95.75 278 PHE A O 1
ATOM 2314 N N . ASN A 1 279 ? -4.443 -0.754 -3.484 1.00 93.88 279 ASN A N 1
ATOM 2315 C CA . ASN A 1 279 ? -5.455 -1.684 -2.974 1.00 93.88 279 ASN A CA 1
ATOM 2316 C C . ASN A 1 279 ? -4.982 -3.153 -2.915 1.00 93.88 279 ASN A C 1
ATOM 2318 O O . ASN A 1 279 ? -5.596 -3.956 -2.218 1.00 93.88 279 ASN A O 1
ATOM 2322 N N . GLU A 1 280 ? -3.904 -3.522 -3.616 1.00 90.00 280 GLU A N 1
ATOM 2323 C CA . GLU A 1 280 ? -3.477 -4.926 -3.761 1.00 90.00 280 GLU A CA 1
ATOM 2324 C C . GLU A 1 280 ? -2.165 -5.296 -3.068 1.00 90.00 280 GLU A C 1
ATOM 2326 O O . GLU A 1 280 ? -1.936 -6.472 -2.788 1.00 90.00 280 GLU A O 1
ATOM 2331 N N . ILE A 1 281 ? -1.255 -4.353 -2.805 1.00 90.56 281 ILE A N 1
ATOM 2332 C CA . ILE A 1 281 ? 0.028 -4.739 -2.200 1.00 90.56 281 ILE A CA 1
ATOM 2333 C C . ILE A 1 281 ? -0.118 -5.091 -0.707 1.00 90.56 281 ILE A C 1
ATOM 2335 O O . ILE A 1 281 ? -0.891 -4.447 0.007 1.00 90.56 281 ILE A O 1
ATOM 2339 N N . PRO A 1 282 ? 0.658 -6.070 -0.205 1.00 90.38 282 PRO A N 1
ATOM 2340 C CA . PRO A 1 282 ? 0.705 -6.378 1.217 1.00 90.38 282 PRO A CA 1
ATOM 2341 C C . PRO A 1 282 ? 1.458 -5.287 1.987 1.00 90.38 282 PRO A C 1
ATOM 2343 O O . PRO A 1 282 ? 2.613 -4.973 1.681 1.00 90.38 282 PRO A O 1
ATOM 2346 N N . TYR A 1 283 ? 0.826 -4.773 3.041 1.00 91.38 283 TYR A N 1
ATOM 2347 C CA . TYR A 1 283 ? 1.410 -3.817 3.988 1.00 91.38 283 TYR A CA 1
ATOM 2348 C C . TYR A 1 283 ? 1.911 -4.476 5.281 1.00 91.38 283 TYR A C 1
ATOM 2350 O O . TYR A 1 283 ? 2.498 -3.796 6.117 1.00 91.38 283 TYR A O 1
ATOM 2358 N N . GLY A 1 284 ? 1.765 -5.800 5.410 1.00 87.44 284 GLY A N 1
ATOM 2359 C CA . GLY A 1 284 ? 2.273 -6.598 6.527 1.00 87.44 284 GLY A CA 1
ATOM 2360 C C . GLY A 1 284 ? 1.173 -7.127 7.445 1.00 87.44 284 GLY A C 1
ATOM 2361 O O . GLY A 1 284 ? 0.057 -6.608 7.485 1.00 87.44 284 GLY A O 1
ATOM 2362 N N . SER A 1 285 ? 1.497 -8.178 8.205 1.00 84.19 285 SER A N 1
ATOM 2363 C CA . SER A 1 285 ? 0.482 -9.035 8.836 1.00 84.19 285 SER A CA 1
ATOM 2364 C C . SER A 1 285 ? -0.523 -9.524 7.772 1.00 84.19 285 SER A C 1
ATOM 2366 O O . SER A 1 285 ? -0.101 -9.893 6.676 1.00 84.19 285 SER A O 1
ATOM 2368 N N . THR A 1 286 ? -1.820 -9.484 8.064 1.00 87.75 286 THR A N 1
ATOM 2369 C CA . THR A 1 286 ? -2.932 -9.778 7.149 1.00 87.75 286 THR A CA 1
ATOM 2370 C C . THR A 1 286 ? -3.385 -8.569 6.316 1.00 87.75 286 THR A C 1
ATOM 2372 O O . THR A 1 286 ? -4.314 -8.707 5.528 1.00 87.75 286 THR A O 1
ATOM 2375 N N . ASN A 1 287 ? -2.762 -7.386 6.446 1.00 90.38 287 ASN A N 1
ATOM 2376 C CA . ASN A 1 287 ? -3.223 -6.166 5.767 1.00 90.38 287 ASN A CA 1
ATOM 2377 C C . ASN A 1 287 ? -2.797 -6.120 4.292 1.00 90.38 287 ASN A C 1
ATOM 2379 O O . ASN A 1 287 ? -1.603 -6.025 3.979 1.00 90.38 287 ASN A O 1
ATOM 2383 N N . TYR A 1 288 ? -3.788 -6.092 3.404 1.00 91.94 288 TYR A N 1
ATOM 2384 C CA . TYR A 1 288 ? -3.639 -5.841 1.974 1.00 91.94 288 TYR A CA 1
ATOM 2385 C C . TYR A 1 288 ? -4.342 -4.536 1.611 1.00 91.94 288 TYR A C 1
ATOM 2387 O O . TYR A 1 288 ? -5.470 -4.274 2.026 1.00 91.94 288 TYR A O 1
ATOM 2395 N N . GLY A 1 289 ? -3.654 -3.705 0.834 1.00 94.00 289 GLY A N 1
ATOM 2396 C CA . GLY A 1 289 ? -4.110 -2.357 0.531 1.00 94.00 289 GLY A CA 1
ATOM 2397 C C . GLY A 1 289 ? -3.905 -1.351 1.673 1.00 94.00 289 GLY A C 1
ATOM 2398 O O . GLY A 1 289 ? -3.735 -1.686 2.848 1.00 94.00 289 GLY A O 1
ATOM 2399 N N . VAL A 1 290 ? -3.869 -0.079 1.290 1.00 96.31 290 VAL A N 1
ATOM 2400 C CA . VAL A 1 290 ? -3.374 1.022 2.119 1.00 96.31 290 VAL A CA 1
ATOM 2401 C C . VAL A 1 290 ? -4.389 1.511 3.151 1.00 96.31 290 VAL A C 1
ATOM 2403 O O . VAL A 1 290 ? -3.995 1.913 4.241 1.00 96.31 290 VAL A O 1
ATOM 2406 N N . GLU A 1 291 ? -5.685 1.406 2.853 1.00 95.25 291 GLU A N 1
ATOM 2407 C CA . GLU A 1 291 ? -6.764 1.764 3.781 1.00 95.25 291 GLU A CA 1
ATOM 2408 C C . GLU A 1 291 ? -6.781 0.823 4.990 1.00 95.25 291 GLU A C 1
ATOM 2410 O O . GLU A 1 291 ? -6.747 1.269 6.136 1.00 95.25 291 GLU A O 1
ATOM 2415 N N . SER A 1 292 ? -6.719 -0.492 4.753 1.00 92.50 292 SER A N 1
ATOM 2416 C CA . SER A 1 292 ? -6.585 -1.482 5.827 1.00 92.50 292 SER A CA 1
ATOM 2417 C C . SER A 1 292 ? -5.289 -1.306 6.621 1.00 92.50 292 SER A C 1
ATOM 2419 O O . SER A 1 292 ? -5.294 -1.498 7.834 1.00 92.50 292 SER A O 1
ATOM 2421 N N . ALA A 1 293 ? -4.194 -0.884 5.980 1.00 93.19 293 ALA A N 1
ATOM 2422 C CA . ALA A 1 293 ? -2.948 -0.564 6.674 1.00 93.19 293 ALA A CA 1
ATOM 2423 C C . ALA A 1 293 ? -3.077 0.681 7.576 1.00 93.19 293 ALA A C 1
ATOM 2425 O O . ALA A 1 293 ? -2.662 0.636 8.734 1.00 93.19 293 ALA A O 1
ATOM 2426 N N . ALA A 1 294 ? -3.687 1.769 7.090 1.00 94.50 294 ALA A N 1
ATOM 2427 C CA . ALA A 1 294 ? -3.918 2.990 7.867 1.00 94.50 294 ALA A CA 1
ATOM 2428 C C . ALA A 1 294 ? -4.839 2.736 9.076 1.00 94.50 294 ALA A C 1
ATOM 2430 O O . ALA A 1 294 ? -4.520 3.122 10.208 1.00 94.50 294 ALA A O 1
ATOM 2431 N N . GLN A 1 295 ? -5.929 1.992 8.862 1.00 90.62 295 GLN A N 1
ATOM 2432 C CA . GLN A 1 295 ? -6.861 1.597 9.919 1.00 90.62 295 GLN A CA 1
ATOM 2433 C C . GLN A 1 295 ? -6.192 0.692 10.958 1.00 90.62 295 GLN A C 1
ATOM 2435 O O . GLN A 1 295 ? -6.347 0.918 12.159 1.00 90.62 295 GLN A O 1
ATOM 2440 N N . SER A 1 296 ? -5.415 -0.304 10.523 1.00 88.62 296 SER A N 1
ATOM 2441 C CA . SER A 1 296 ? -4.743 -1.228 11.438 1.00 88.62 296 SER A CA 1
ATOM 2442 C C . SER A 1 296 ? -3.611 -0.573 12.226 1.00 88.62 296 SER A C 1
ATOM 2444 O O . SER A 1 296 ? -3.521 -0.834 13.420 1.00 88.62 296 SER A O 1
ATOM 2446 N N . TYR A 1 297 ? -2.769 0.266 11.608 1.00 90.12 297 TYR A N 1
ATOM 2447 C CA . TYR A 1 297 ? -1.569 0.818 12.256 1.00 90.12 297 TYR A CA 1
ATOM 2448 C C . TYR A 1 297 ? -1.797 2.139 12.995 1.00 90.12 297 TYR A C 1
ATOM 2450 O O . TYR A 1 297 ? -1.190 2.344 14.043 1.00 90.12 297 TYR A O 1
ATOM 2458 N N . PHE A 1 298 ? -2.677 3.015 12.505 1.00 91.44 298 PHE A N 1
ATOM 2459 C CA . PHE A 1 298 ? -2.911 4.336 13.109 1.00 91.44 298 PHE A CA 1
ATOM 2460 C C . PHE A 1 298 ? -4.321 4.474 13.702 1.00 91.44 298 PHE A C 1
ATOM 2462 O O . PHE A 1 298 ? -4.536 5.261 14.633 1.00 91.44 298 PHE A O 1
ATOM 2469 N N . GLY A 1 299 ? -5.275 3.655 13.244 1.00 88.81 299 GLY A N 1
ATOM 2470 C CA . GLY A 1 299 ? -6.688 3.774 13.614 1.00 88.81 299 GLY A CA 1
ATOM 2471 C C . GLY A 1 299 ? -7.389 4.932 12.904 1.00 88.81 299 GLY A C 1
ATOM 2472 O O . GLY A 1 299 ? -8.290 5.524 13.488 1.00 88.81 299 GLY A O 1
ATOM 2473 N N . LYS A 1 300 ? -6.937 5.267 11.690 1.00 91.19 300 LYS A N 1
ATOM 2474 C CA . LYS A 1 300 ? -7.409 6.373 10.843 1.00 91.19 300 LYS A CA 1
ATOM 2475 C C . LYS A 1 300 ? -7.834 5.838 9.474 1.00 91.19 300 LYS A C 1
ATOM 2477 O O . LYS A 1 300 ? -7.385 4.757 9.092 1.00 91.19 300 LYS A O 1
ATOM 2482 N N . THR A 1 301 ? -8.636 6.593 8.724 1.00 93.88 301 THR A N 1
ATOM 2483 C CA . THR A 1 301 ? -8.745 6.356 7.274 1.00 93.88 301 THR A CA 1
ATOM 2484 C C . THR A 1 301 ? -7.442 6.789 6.593 1.00 93.88 301 THR A C 1
ATOM 2486 O O . THR A 1 301 ? -6.695 7.595 7.157 1.00 93.88 301 THR A O 1
ATOM 2489 N N . VAL A 1 302 ? -7.138 6.298 5.387 1.00 96.88 302 VAL A N 1
ATOM 2490 C CA . VAL A 1 302 ? -5.932 6.731 4.655 1.00 96.88 302 VAL A CA 1
ATOM 2491 C C . VAL A 1 302 ? -5.957 8.229 4.337 1.00 96.88 302 VAL A C 1
ATOM 2493 O O . VAL A 1 302 ? -4.904 8.841 4.200 1.00 96.88 302 VAL A O 1
ATOM 2496 N N . LYS A 1 303 ? -7.148 8.829 4.264 1.00 97.38 303 LYS A N 1
ATOM 2497 C CA . LYS A 1 303 ? -7.364 10.251 3.983 1.00 97.38 303 LYS A CA 1
ATOM 2498 C C . LYS A 1 303 ? -6.888 11.167 5.114 1.00 97.38 303 LYS A C 1
ATOM 2500 O O . LYS A 1 303 ? -6.480 12.294 4.848 1.00 97.38 303 LYS A O 1
ATOM 2505 N N . ASP A 1 304 ? -6.911 10.663 6.350 1.00 96.62 304 ASP A N 1
ATOM 2506 C CA . ASP A 1 304 ? -6.653 11.426 7.581 1.00 96.62 304 ASP A CA 1
ATOM 2507 C C . ASP A 1 304 ? -5.243 11.196 8.164 1.00 96.62 304 ASP A C 1
ATOM 2509 O O . ASP A 1 304 ? -4.951 11.618 9.290 1.00 96.62 304 ASP A O 1
ATOM 2513 N N . VAL A 1 305 ? -4.370 10.477 7.448 1.00 96.88 305 VAL A N 1
ATOM 2514 C CA . VAL A 1 305 ? -2.985 10.245 7.892 1.00 96.88 305 VAL A CA 1
ATOM 2515 C C . VAL A 1 305 ? -2.162 11.540 7.853 1.00 96.88 305 VAL A C 1
ATOM 2517 O O . VAL A 1 305 ? -2.500 12.484 7.146 1.00 96.88 305 VAL A O 1
ATOM 2520 N N . THR A 1 306 ? -1.066 11.612 8.608 1.00 97.38 306 THR A N 1
ATOM 2521 C CA . THR A 1 306 ? -0.088 12.711 8.497 1.00 97.38 306 THR A CA 1
ATOM 2522 C C . THR A 1 306 ? 0.958 12.433 7.412 1.00 97.38 306 THR A C 1
ATOM 2524 O O . THR A 1 306 ? 1.063 11.320 6.890 1.00 97.38 306 THR A O 1
ATOM 2527 N N . LEU A 1 307 ? 1.798 13.426 7.095 1.00 97.94 307 LEU A N 1
ATOM 2528 C CA . LEU A 1 307 ? 2.955 13.243 6.209 1.00 97.94 307 LEU A CA 1
ATOM 2529 C C . LEU A 1 307 ? 3.936 12.185 6.761 1.00 97.94 307 LEU A C 1
ATOM 2531 O O . LEU A 1 307 ? 4.443 11.360 5.999 1.00 97.94 307 LEU A O 1
ATOM 2535 N N . SER A 1 308 ? 4.159 12.154 8.081 1.00 97.25 308 SER A N 1
ATOM 2536 C CA . SER A 1 308 ? 4.965 11.127 8.765 1.00 97.25 308 SER A CA 1
ATOM 2537 C C . SER A 1 308 ? 4.364 9.723 8.614 1.00 97.25 308 SER A C 1
ATOM 2539 O O . SER A 1 308 ? 5.059 8.776 8.232 1.00 97.25 308 SER A O 1
ATOM 2541 N N . GLU A 1 309 ? 3.057 9.584 8.852 1.00 96.81 309 GLU A N 1
ATOM 2542 C CA . GLU A 1 309 ? 2.326 8.315 8.731 1.00 96.81 309 GLU A CA 1
ATOM 2543 C C . GLU A 1 309 ? 2.262 7.824 7.273 1.00 96.81 309 GLU A C 1
ATOM 2545 O O . GLU A 1 309 ? 2.467 6.639 7.000 1.00 96.81 309 GLU A O 1
ATOM 2550 N N . ALA A 1 310 ? 2.074 8.724 6.307 1.00 97.50 310 ALA A N 1
ATOM 2551 C CA . ALA A 1 310 ? 2.155 8.400 4.886 1.00 97.50 310 ALA A CA 1
ATOM 2552 C C . ALA A 1 310 ? 3.567 7.987 4.452 1.00 97.50 310 ALA A C 1
ATOM 2554 O O . ALA A 1 310 ? 3.718 7.031 3.691 1.00 97.50 310 ALA A O 1
ATOM 2555 N N . ALA A 1 311 ? 4.616 8.636 4.962 1.00 97.38 311 ALA A N 1
ATOM 2556 C CA . ALA A 1 311 ? 5.989 8.218 4.699 1.00 97.38 311 ALA A CA 1
ATOM 2557 C C . ALA A 1 311 ? 6.291 6.819 5.275 1.00 97.38 311 ALA A C 1
ATOM 2559 O O . ALA A 1 311 ? 7.016 6.037 4.655 1.00 97.38 311 ALA A O 1
ATOM 2560 N N . ILE A 1 312 ? 5.680 6.452 6.409 1.00 95.50 312 ILE A N 1
ATOM 2561 C CA . ILE A 1 312 ? 5.680 5.072 6.922 1.00 95.50 312 ILE A CA 1
ATOM 2562 C C . ILE A 1 312 ? 4.963 4.123 5.947 1.00 95.50 312 ILE A C 1
ATOM 2564 O O . ILE A 1 312 ? 5.540 3.101 5.561 1.00 95.50 312 ILE A O 1
ATOM 2568 N N . LEU A 1 313 ? 3.745 4.461 5.503 1.00 95.94 313 LEU A N 1
ATOM 2569 C CA . LEU A 1 313 ? 2.959 3.633 4.576 1.00 95.94 313 LEU A CA 1
ATOM 2570 C C . LEU A 1 313 ? 3.682 3.414 3.241 1.00 95.94 313 LEU A C 1
ATOM 2572 O O . LEU A 1 313 ? 3.839 2.272 2.814 1.00 95.94 313 LEU A O 1
ATOM 2576 N N . ALA A 1 314 ? 4.208 4.468 2.617 1.00 95.75 314 ALA A N 1
ATOM 2577 C CA . ALA A 1 314 ? 5.048 4.366 1.423 1.00 95.75 314 ALA A CA 1
ATOM 2578 C C . ALA A 1 314 ? 6.323 3.534 1.667 1.00 95.75 314 ALA A C 1
ATOM 2580 O O . ALA A 1 314 ? 6.809 2.827 0.781 1.00 95.75 314 ALA A O 1
ATOM 2581 N N . GLY A 1 315 ? 6.851 3.568 2.892 1.00 92.12 315 GLY A N 1
ATOM 2582 C CA . GLY A 1 315 ? 8.002 2.783 3.312 1.00 92.12 315 GLY A CA 1
ATOM 2583 C C . GLY A 1 315 ? 7.756 1.269 3.377 1.00 92.12 315 GLY A C 1
ATOM 2584 O O . GLY A 1 315 ? 8.671 0.505 3.035 1.00 92.12 315 GLY A O 1
ATOM 2585 N N . PHE A 1 316 ? 6.561 0.829 3.787 1.00 88.88 316 PHE A N 1
ATOM 2586 C CA . PHE A 1 316 ? 6.271 -0.568 4.147 1.00 88.88 316 PHE A CA 1
ATOM 2587 C C . PHE A 1 316 ? 6.515 -1.628 3.056 1.00 88.88 316 PHE A C 1
ATOM 2589 O O . PHE A 1 316 ? 7.228 -2.590 3.368 1.00 88.88 316 PHE A O 1
ATOM 2596 N N . PRO A 1 317 ? 6.002 -1.505 1.808 1.00 84.06 317 PRO A N 1
ATOM 2597 C CA . PRO A 1 317 ? 5.923 -2.615 0.838 1.00 84.06 317 PRO A CA 1
ATOM 2598 C C . PRO A 1 317 ? 7.246 -3.326 0.520 1.00 84.06 317 PRO A C 1
ATOM 2600 O O . PRO A 1 317 ? 7.262 -4.475 0.074 1.00 84.06 317 PRO A O 1
ATOM 2603 N N . LYS A 1 318 ? 8.377 -2.661 0.776 1.00 80.62 318 LYS A N 1
ATOM 2604 C CA . LYS A 1 318 ? 9.728 -3.199 0.599 1.00 80.62 318 LYS A CA 1
ATOM 2605 C C . LYS A 1 318 ? 10.063 -4.355 1.549 1.00 80.62 318 LYS A C 1
ATOM 2607 O O . LYS A 1 318 ? 10.748 -5.288 1.127 1.00 80.62 318 LYS A O 1
ATOM 2612 N N . ALA A 1 319 ? 9.646 -4.282 2.816 1.00 79.88 319 ALA A N 1
ATOM 2613 C CA . ALA A 1 319 ? 9.939 -5.299 3.834 1.00 79.88 319 ALA A CA 1
ATOM 2614 C C . ALA A 1 319 ? 9.019 -5.191 5.078 1.00 79.88 319 ALA A C 1
ATOM 2616 O O . ALA A 1 319 ? 9.531 -4.980 6.180 1.00 79.88 319 ALA A O 1
ATOM 2617 N N . PRO A 1 320 ? 7.686 -5.357 4.954 1.00 78.62 320 PRO A N 1
ATOM 2618 C CA . PRO A 1 320 ? 6.746 -5.002 6.022 1.00 78.62 320 PRO A CA 1
ATOM 2619 C C . PRO A 1 320 ? 7.064 -5.597 7.402 1.00 78.62 320 PRO A C 1
ATOM 2621 O O . PRO A 1 320 ? 7.242 -4.873 8.382 1.00 78.62 320 PRO A O 1
ATOM 2624 N N . SER A 1 321 ? 7.253 -6.918 7.470 1.00 80.00 321 SER A N 1
ATOM 2625 C CA . SER A 1 321 ? 7.538 -7.648 8.714 1.00 80.00 321 SER A CA 1
ATOM 2626 C C . SER A 1 321 ? 8.875 -7.278 9.370 1.00 80.00 321 SER A C 1
ATOM 2628 O O . SER A 1 321 ? 9.083 -7.580 10.542 1.00 80.00 321 SER A O 1
ATOM 2630 N N . ALA A 1 322 ? 9.796 -6.649 8.631 1.00 81.38 322 ALA A N 1
ATOM 2631 C CA . ALA A 1 322 ? 11.082 -6.193 9.160 1.00 81.38 322 ALA A CA 1
ATOM 2632 C C . ALA A 1 322 ? 11.010 -4.788 9.781 1.00 81.38 322 ALA A C 1
ATOM 2634 O O . ALA A 1 322 ? 11.939 -4.408 10.488 1.00 81.38 322 ALA A O 1
ATOM 2635 N N . TYR A 1 323 ? 9.942 -4.031 9.507 1.00 84.50 323 TYR A N 1
ATOM 2636 C CA . TYR A 1 323 ? 9.694 -2.707 10.082 1.00 84.50 323 TYR A CA 1
ATOM 2637 C C . TYR A 1 323 ? 8.730 -2.781 11.274 1.00 84.50 323 TYR A C 1
ATOM 2639 O O . TYR A 1 323 ? 8.949 -2.116 12.277 1.00 84.50 323 TYR A O 1
ATOM 2647 N N . LEU A 1 324 ? 7.712 -3.648 11.217 1.00 81.81 324 LEU A N 1
ATOM 2648 C CA . LEU A 1 324 ? 6.739 -3.811 12.311 1.00 81.81 324 LEU A CA 1
ATOM 2649 C C . LEU A 1 324 ? 7.354 -4.319 13.628 1.00 81.81 324 LEU A C 1
ATOM 2651 O O . LEU A 1 324 ? 6.810 -4.048 14.690 1.00 81.81 324 LEU A O 1
ATOM 2655 N N . ASN A 1 325 ? 8.477 -5.040 13.561 1.00 81.50 325 ASN A N 1
ATOM 2656 C CA . ASN A 1 325 ? 9.161 -5.618 14.724 1.00 81.50 325 ASN A CA 1
ATOM 2657 C C . ASN A 1 325 ? 10.383 -4.801 15.194 1.00 81.50 325 ASN A C 1
ATOM 2659 O O . ASN A 1 325 ? 11.102 -5.245 16.085 1.00 81.50 325 ASN A O 1
ATOM 2663 N N . ASP A 1 326 ? 10.671 -3.657 14.564 1.00 88.00 326 ASP A N 1
ATOM 2664 C CA . ASP A 1 326 ? 11.884 -2.870 14.814 1.00 88.00 326 ASP A CA 1
ATOM 2665 C C . ASP A 1 326 ? 11.603 -1.377 14.560 1.00 88.00 326 ASP A C 1
ATOM 2667 O O . ASP A 1 326 ? 11.653 -0.884 13.427 1.00 88.00 326 ASP A O 1
ATOM 2671 N N . THR A 1 327 ? 11.289 -0.655 15.640 1.00 87.06 327 THR A N 1
ATOM 2672 C CA . THR A 1 327 ? 10.945 0.775 15.615 1.00 87.06 327 THR A CA 1
ATOM 2673 C C . THR A 1 327 ? 12.079 1.643 15.067 1.00 87.06 327 THR A C 1
ATOM 2675 O O . THR A 1 327 ? 11.815 2.661 14.426 1.00 87.06 327 THR A O 1
ATOM 2678 N N . GLU A 1 328 ? 13.343 1.249 15.255 1.00 90.94 328 GLU A N 1
ATOM 2679 C CA . GLU A 1 328 ? 14.487 2.001 14.733 1.00 90.94 328 GLU A CA 1
ATOM 2680 C C . GLU A 1 328 ? 14.584 1.847 13.208 1.00 90.94 328 GLU A C 1
ATOM 2682 O O . GLU A 1 328 ? 14.726 2.835 12.486 1.00 90.94 328 GLU A O 1
ATOM 2687 N N . ARG A 1 329 ? 14.420 0.626 12.678 1.00 92.06 329 ARG A N 1
ATOM 2688 C CA . ARG A 1 329 ? 14.338 0.396 11.222 1.00 92.06 329 ARG A CA 1
ATOM 2689 C C . ARG A 1 329 ? 13.142 1.086 10.593 1.00 92.06 329 ARG A C 1
ATOM 2691 O O . ARG A 1 329 ? 13.272 1.598 9.482 1.00 92.06 329 ARG A O 1
ATOM 2698 N N . LEU A 1 330 ? 11.999 1.085 11.272 1.00 91.94 330 LEU A N 1
ATOM 2699 C CA . LEU A 1 330 ? 10.797 1.790 10.840 1.00 91.94 330 LEU A CA 1
ATOM 2700 C C . LEU A 1 330 ? 11.049 3.301 10.748 1.00 91.94 330 LEU A C 1
ATOM 2702 O O . LEU A 1 330 ? 10.803 3.885 9.692 1.00 91.94 330 LEU A O 1
ATOM 2706 N N . LYS A 1 331 ? 11.629 3.909 11.794 1.00 94.06 331 LYS A N 1
ATOM 2707 C CA . LYS A 1 331 ? 12.042 5.319 11.792 1.00 94.06 331 LYS A CA 1
ATOM 2708 C C . LYS A 1 331 ? 13.006 5.614 10.647 1.00 94.06 331 LYS A C 1
ATOM 2710 O O . LYS A 1 331 ? 12.726 6.467 9.813 1.00 94.06 331 LYS A O 1
ATOM 2715 N N . ASN A 1 332 ? 14.087 4.845 10.535 1.00 94.88 332 ASN A N 1
ATOM 2716 C CA . ASN A 1 332 ? 15.078 5.005 9.471 1.00 94.88 332 ASN A CA 1
ATOM 2717 C C . ASN A 1 332 ? 14.467 4.837 8.062 1.00 94.88 332 ASN A C 1
ATOM 2719 O O . ASN A 1 332 ? 14.915 5.481 7.112 1.00 94.88 332 ASN A O 1
ATOM 2723 N N . ARG A 1 333 ? 13.431 3.998 7.897 1.00 94.88 333 ARG A N 1
ATOM 2724 C CA . ARG A 1 333 ? 12.709 3.843 6.624 1.00 94.88 333 ARG A CA 1
ATOM 2725 C C . ARG A 1 333 ? 11.789 5.028 6.327 1.00 94.88 333 ARG A C 1
ATOM 2727 O O . ARG A 1 333 ? 11.796 5.470 5.181 1.00 94.88 333 ARG A O 1
ATOM 2734 N N . ARG A 1 334 ? 11.049 5.546 7.312 1.00 96.19 334 ARG A N 1
ATOM 2735 C CA . ARG A 1 334 ? 10.246 6.775 7.178 1.00 96.19 334 ARG A CA 1
ATOM 2736 C C . ARG A 1 334 ? 11.132 7.967 6.828 1.00 96.19 334 ARG A C 1
ATOM 2738 O O . ARG A 1 334 ? 10.867 8.661 5.854 1.00 96.19 334 ARG A O 1
ATOM 2745 N N . ASP A 1 335 ? 12.208 8.168 7.580 1.00 97.19 335 ASP A N 1
ATOM 2746 C CA . ASP A 1 335 ? 13.113 9.304 7.403 1.00 97.19 335 ASP A CA 1
ATOM 2747 C C . ASP A 1 335 ? 13.777 9.256 6.014 1.00 97.19 335 ASP A C 1
ATOM 2749 O O . ASP A 1 335 ? 13.869 10.278 5.337 1.00 97.19 335 ASP A O 1
ATOM 2753 N N . PHE A 1 336 ? 14.126 8.054 5.528 1.00 96.12 336 PHE A N 1
ATOM 2754 C CA . PHE A 1 336 ? 14.542 7.831 4.138 1.00 96.12 336 PHE A CA 1
ATOM 2755 C C . PHE A 1 336 ? 13.451 8.198 3.120 1.00 96.12 336 PHE A C 1
ATOM 2757 O O . PHE A 1 336 ? 13.775 8.754 2.075 1.00 96.12 336 PHE A O 1
ATOM 2764 N N . VAL A 1 337 ? 12.178 7.877 3.372 1.00 97.31 337 VAL A N 1
ATOM 2765 C CA . VAL A 1 337 ? 11.075 8.229 2.459 1.00 97.31 337 VAL A CA 1
ATOM 2766 C C . VAL A 1 337 ? 10.919 9.748 2.369 1.00 97.31 337 VAL A C 1
ATOM 2768 O O . VAL A 1 337 ? 10.911 10.277 1.261 1.00 97.31 337 VAL A O 1
ATOM 2771 N N . LEU A 1 338 ? 10.897 10.447 3.506 1.00 98.38 338 LEU A N 1
ATOM 2772 C CA . LEU A 1 338 ? 10.806 11.912 3.569 1.00 98.38 338 LEU A CA 1
ATOM 2773 C C . LEU A 1 338 ? 11.993 12.589 2.866 1.00 98.38 338 LEU A C 1
ATOM 2775 O O . LEU A 1 338 ? 11.805 13.480 2.043 1.00 98.38 338 LEU A O 1
ATOM 2779 N N . GLU A 1 339 ? 13.216 12.110 3.103 1.00 97.88 339 GLU A N 1
ATOM 2780 C CA . GLU A 1 339 ? 14.413 12.610 2.416 1.00 97.88 339 GLU A CA 1
ATOM 2781 C C . GLU A 1 339 ? 14.342 12.387 0.895 1.00 97.88 339 GLU A C 1
ATOM 2783 O O . GLU A 1 339 ? 14.740 13.246 0.110 1.00 97.88 339 GLU A O 1
ATOM 2788 N N . ARG A 1 340 ? 13.778 11.259 0.446 1.00 96.88 340 ARG A N 1
ATOM 2789 C CA . ARG A 1 340 ? 13.550 11.000 -0.982 1.00 96.88 340 ARG A CA 1
ATOM 2790 C C . ARG A 1 340 ? 12.463 11.890 -1.578 1.00 96.88 340 ARG A C 1
ATOM 2792 O O . ARG A 1 340 ? 12.623 12.308 -2.717 1.00 96.88 340 ARG A O 1
ATOM 2799 N N . MET A 1 341 ? 11.404 12.209 -0.837 1.00 98.06 341 MET A N 1
ATOM 2800 C CA . MET A 1 341 ? 10.377 13.160 -1.278 1.00 98.06 341 MET A CA 1
ATOM 2801 C C . MET A 1 341 ? 10.954 14.572 -1.431 1.00 98.06 341 MET A C 1
ATOM 2803 O O . MET A 1 341 ? 10.710 15.216 -2.449 1.00 98.06 341 MET A O 1
ATOM 2807 N N . PHE A 1 342 ? 11.785 15.012 -0.481 1.00 98.00 342 PHE A N 1
ATOM 2808 C CA . PHE A 1 342 ? 12.508 16.285 -0.557 1.00 98.00 342 PHE A CA 1
ATOM 2809 C C . PHE A 1 342 ? 13.452 16.350 -1.772 1.00 98.00 342 PHE A C 1
ATOM 2811 O O . PHE A 1 342 ? 13.454 17.331 -2.509 1.00 98.00 342 PHE A O 1
ATOM 2818 N N . GLN A 1 343 ? 14.218 15.285 -2.033 1.00 96.69 343 GLN A N 1
ATOM 2819 C CA . GLN A 1 343 ? 15.159 15.221 -3.163 1.00 96.69 343 GLN A CA 1
ATOM 2820 C C . GLN A 1 343 ? 14.504 15.226 -4.553 1.00 96.69 343 GLN A C 1
ATOM 2822 O O . GLN A 1 343 ? 15.178 15.537 -5.532 1.00 96.69 343 GLN A O 1
ATOM 2827 N N . GLU A 1 344 ? 13.228 14.852 -4.657 1.00 96.38 344 GLU A N 1
ATOM 2828 C CA . GLU A 1 344 ? 12.468 14.860 -5.915 1.00 96.38 344 GLU A CA 1
ATOM 2829 C C . GLU A 1 344 ? 11.514 16.075 -6.015 1.00 96.38 344 GLU A C 1
ATOM 2831 O O . GLU A 1 344 ? 10.657 16.110 -6.895 1.00 96.38 344 GLU A O 1
ATOM 2836 N N . ASP A 1 345 ? 11.695 17.084 -5.150 1.00 97.00 345 ASP A N 1
ATOM 2837 C CA . ASP A 1 345 ? 10.913 18.329 -5.051 1.00 97.00 345 ASP A CA 1
ATOM 2838 C C . ASP A 1 345 ? 9.422 18.164 -4.652 1.00 97.00 345 ASP A C 1
ATOM 2840 O O . ASP A 1 345 ? 8.632 19.080 -4.879 1.00 97.00 345 ASP A O 1
ATOM 2844 N N . TYR A 1 346 ? 9.010 17.036 -4.053 1.00 97.69 346 TYR A N 1
ATOM 2845 C CA . TYR A 1 346 ? 7.610 16.819 -3.626 1.00 97.69 346 TYR A CA 1
ATOM 2846 C C . TYR A 1 346 ? 7.245 17.516 -2.309 1.00 97.69 346 TYR A C 1
ATOM 2848 O O . TYR A 1 346 ? 6.088 17.867 -2.101 1.00 97.69 346 TYR A O 1
ATOM 2856 N N . ILE A 1 347 ? 8.223 17.691 -1.419 1.00 98.25 347 ILE A N 1
ATOM 2857 C CA . ILE A 1 347 ? 8.090 18.429 -0.156 1.00 98.25 347 ILE A CA 1
ATOM 2858 C C . ILE A 1 347 ? 9.306 19.330 0.033 1.00 98.25 347 ILE A C 1
ATOM 2860 O O . ILE A 1 347 ? 10.380 19.080 -0.521 1.00 98.25 347 ILE A O 1
ATOM 2864 N N . ASN A 1 348 ? 9.158 20.372 0.837 1.00 98.12 348 ASN A N 1
ATOM 2865 C CA . ASN A 1 348 ? 10.256 21.235 1.239 1.00 98.12 348 ASN A CA 1
ATOM 2866 C C . ASN A 1 348 ? 10.993 20.678 2.483 1.00 98.12 348 ASN A C 1
ATOM 2868 O O . ASN A 1 348 ? 10.608 19.664 3.069 1.00 98.12 348 ASN A O 1
ATOM 2872 N N . ARG A 1 349 ? 12.103 21.321 2.876 1.00 97.56 349 ARG A N 1
ATOM 2873 C CA . ARG A 1 349 ? 12.939 20.846 3.993 1.00 97.56 349 ARG A CA 1
ATOM 2874 C C . ARG A 1 349 ? 12.228 20.931 5.348 1.00 97.56 349 ARG A C 1
ATOM 2876 O O . ARG A 1 349 ? 12.374 20.019 6.149 1.00 97.56 349 ARG A O 1
ATOM 2883 N N . GLU A 1 350 ? 11.456 21.989 5.578 1.00 98.06 350 GLU A N 1
ATOM 2884 C CA . GLU A 1 350 ? 10.714 22.212 6.823 1.00 98.06 350 GLU A CA 1
ATOM 2885 C C . GLU A 1 350 ? 9.607 21.162 7.002 1.00 98.06 350 GLU A C 1
ATOM 2887 O O . GLU A 1 350 ? 9.466 20.592 8.079 1.00 98.06 350 GLU A O 1
ATOM 2892 N N . GLU A 1 351 ? 8.888 20.817 5.929 1.00 98.06 351 GLU A N 1
ATOM 2893 C CA . GLU A 1 351 ? 7.915 19.712 5.920 1.00 98.06 351 GLU A CA 1
ATOM 2894 C C . GLU A 1 351 ? 8.573 18.364 6.248 1.00 98.06 351 GLU A C 1
ATOM 2896 O O . GLU A 1 351 ? 8.057 17.607 7.071 1.00 98.06 351 GLU A O 1
ATOM 2901 N N . ALA A 1 352 ? 9.736 18.079 5.647 1.00 98.06 352 ALA A N 1
ATOM 2902 C CA . ALA A 1 352 ? 10.512 16.880 5.950 1.00 98.06 352 ALA A CA 1
ATOM 2903 C C . ALA A 1 352 ? 10.989 16.845 7.413 1.00 98.06 352 ALA A C 1
ATOM 2905 O O . ALA A 1 352 ? 10.837 15.814 8.066 1.00 98.06 352 ALA A O 1
ATOM 2906 N N . ASP A 1 353 ? 11.532 17.945 7.942 1.00 97.69 353 ASP A N 1
ATOM 2907 C CA . ASP A 1 353 ? 12.028 18.025 9.322 1.00 97.69 353 ASP A CA 1
ATOM 2908 C C . ASP A 1 353 ? 10.891 17.892 10.348 1.00 97.69 353 ASP A C 1
ATOM 2910 O O . ASP A 1 353 ? 11.006 17.118 11.302 1.00 97.69 353 ASP A O 1
ATOM 2914 N N . ASN A 1 354 ? 9.758 18.562 10.116 1.00 97.94 354 ASN A N 1
ATOM 2915 C CA . ASN A 1 354 ? 8.573 18.468 10.969 1.00 97.94 354 ASN A CA 1
ATOM 2916 C C . ASN A 1 354 ? 8.001 17.038 10.985 1.00 97.94 354 ASN A C 1
ATOM 2918 O O . ASN A 1 354 ? 7.775 16.479 12.059 1.00 97.94 354 ASN A O 1
ATOM 2922 N N . ALA A 1 355 ? 7.858 16.394 9.820 1.00 97.56 355 ALA A N 1
ATOM 2923 C CA . ALA A 1 355 ? 7.391 15.007 9.736 1.00 97.56 355 ALA A CA 1
ATOM 2924 C C . ALA A 1 355 ? 8.402 13.990 10.309 1.00 97.56 355 ALA A C 1
ATOM 2926 O O . ALA A 1 355 ? 8.008 12.936 10.813 1.00 97.56 355 ALA A O 1
ATOM 2927 N N . GLN A 1 356 ? 9.708 14.285 10.283 1.00 96.75 356 GLN A N 1
ATOM 2928 C CA . GLN A 1 356 ? 10.721 13.475 10.975 1.00 96.75 356 GLN A CA 1
ATOM 2929 C C . GLN A 1 356 ? 10.656 13.634 12.504 1.00 96.75 356 GLN A C 1
ATOM 2931 O O . GLN A 1 356 ? 10.994 12.688 13.225 1.00 96.75 356 GLN A O 1
ATOM 2936 N N . ALA A 1 357 ? 10.209 14.788 13.005 1.00 96.25 357 ALA A N 1
ATOM 2937 C CA . ALA A 1 357 ? 10.036 15.049 14.432 1.00 96.25 357 ALA A CA 1
ATOM 2938 C C . ALA A 1 357 ? 8.759 14.422 15.029 1.00 96.25 357 ALA A C 1
ATOM 2940 O O . ALA A 1 357 ? 8.724 14.175 16.235 1.00 96.25 357 ALA A O 1
ATOM 2941 N N . GLU A 1 358 ? 7.738 14.119 14.217 1.00 95.50 358 GLU A N 1
ATOM 2942 C CA . GLU A 1 358 ? 6.534 13.412 14.679 1.00 95.50 358 GLU A CA 1
ATOM 2943 C C . GLU A 1 358 ? 6.888 12.051 15.331 1.00 95.50 358 GLU A C 1
ATOM 2945 O O . GLU A 1 358 ? 7.704 11.295 14.781 1.00 95.50 358 GLU A O 1
ATOM 2950 N N . PRO A 1 359 ? 6.282 11.693 16.481 1.00 91.69 359 PRO A N 1
ATOM 2951 C CA . PRO A 1 359 ? 6.483 10.390 17.109 1.00 91.69 359 PRO A CA 1
ATOM 2952 C C . PRO A 1 359 ? 5.872 9.264 16.262 1.00 91.69 359 PRO A C 1
ATOM 2954 O O . PRO A 1 359 ? 4.871 9.445 15.572 1.00 91.69 359 PRO A O 1
ATOM 2957 N N . ILE A 1 360 ? 6.469 8.071 16.327 1.00 89.75 360 ILE A N 1
ATOM 2958 C CA . ILE A 1 360 ? 5.978 6.892 15.603 1.00 89.75 360 ILE A CA 1
ATOM 2959 C C . ILE A 1 360 ? 5.137 6.032 16.545 1.00 89.75 360 ILE A C 1
ATOM 2961 O O . ILE A 1 360 ? 5.667 5.213 17.295 1.00 89.75 360 ILE A O 1
ATOM 2965 N N . GLU A 1 361 ? 3.818 6.197 16.472 1.00 84.56 361 GLU A N 1
ATOM 2966 C CA . GLU A 1 361 ? 2.846 5.411 17.236 1.00 84.56 361 GLU A CA 1
ATOM 2967 C C . GLU A 1 361 ? 2.122 4.400 16.338 1.00 84.56 361 GLU A C 1
ATOM 2969 O O . GLU A 1 361 ? 1.024 4.652 15.841 1.00 84.56 361 GLU A O 1
ATOM 2974 N N . ILE A 1 362 ? 2.722 3.220 16.138 1.00 81.94 362 ILE A N 1
ATOM 2975 C CA . ILE A 1 362 ? 1.998 2.094 15.533 1.00 81.94 362 ILE A CA 1
ATOM 2976 C C . ILE A 1 362 ? 1.200 1.364 16.607 1.00 81.94 362 ILE A C 1
ATOM 2978 O O . ILE A 1 362 ? 1.745 0.665 17.463 1.00 81.94 362 ILE A O 1
ATOM 2982 N N . LYS A 1 363 ? -0.121 1.456 16.494 1.00 73.44 363 LYS A N 1
ATOM 2983 C CA . LYS A 1 363 ? -1.073 0.634 17.232 1.00 73.44 363 LYS A CA 1
ATOM 2984 C C . LYS A 1 363 ? -1.085 -0.744 16.579 1.00 73.44 363 LYS A C 1
ATOM 2986 O O . LYS A 1 363 ? -1.813 -0.960 15.622 1.00 73.44 363 LYS A O 1
ATOM 2991 N N . GLN A 1 364 ? -0.304 -1.704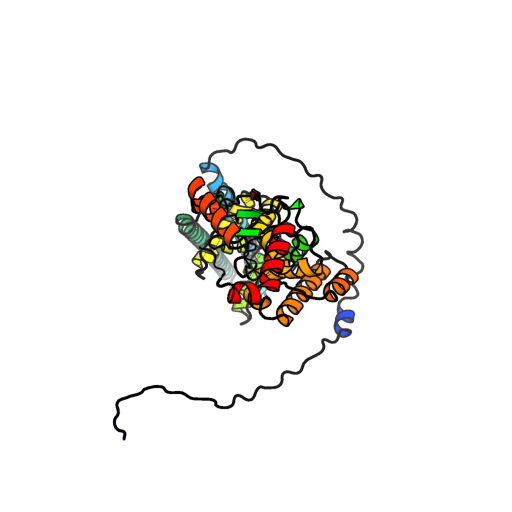 17.075 1.00 63.44 364 GLN A N 1
ATOM 2992 C CA . GLN A 1 364 ? -0.515 -3.103 16.684 1.00 63.44 364 GLN A CA 1
ATOM 2993 C C . GLN A 1 364 ? -1.810 -3.612 17.328 1.00 63.44 364 GLN A C 1
ATOM 2995 O O . GLN A 1 364 ? -1.799 -4.209 18.404 1.00 63.44 364 GLN A O 1
ATOM 3000 N N . ARG A 1 365 ? -2.950 -3.342 16.680 1.00 59.84 365 ARG A N 1
ATOM 3001 C CA . ARG A 1 365 ? -4.234 -3.932 17.059 1.00 59.84 365 ARG A CA 1
ATOM 3002 C C . ARG A 1 365 ? -4.208 -5.422 16.722 1.00 59.84 365 ARG A C 1
ATOM 3004 O O . ARG A 1 365 ? -4.513 -5.812 15.598 1.00 59.84 365 ARG A O 1
ATOM 3011 N N . PHE A 1 366 ? -3.859 -6.250 17.703 1.00 55.72 366 PHE A N 1
ATOM 3012 C CA . PHE A 1 366 ? -4.303 -7.642 17.709 1.00 55.72 366 PHE A CA 1
ATOM 3013 C C . PHE A 1 366 ? -5.835 -7.657 17.690 1.00 55.72 366 PHE A C 1
ATOM 3015 O O . PHE A 1 366 ? -6.470 -6.785 18.290 1.00 55.72 366 PHE A O 1
ATOM 3022 N N . GLU A 1 367 ? -6.424 -8.601 16.961 1.00 62.12 367 GLU A N 1
ATOM 3023 C CA . GLU A 1 367 ? -7.861 -8.591 16.687 1.00 62.12 367 GLU A CA 1
ATOM 3024 C C . GLU A 1 367 ? -8.670 -8.932 17.931 1.00 62.12 367 GLU A C 1
ATOM 3026 O O . GLU A 1 367 ? -8.912 -10.094 18.248 1.00 62.12 367 GLU A O 1
ATOM 3031 N N . ASN A 1 368 ? -9.089 -7.893 18.644 1.00 70.31 368 ASN A N 1
ATOM 3032 C CA . ASN A 1 368 ? -9.967 -8.042 19.784 1.00 70.31 368 ASN A CA 1
ATOM 3033 C C . ASN A 1 368 ? -11.412 -7.918 19.295 1.00 70.31 368 ASN A C 1
ATOM 3035 O O . ASN A 1 368 ? -11.871 -6.817 18.985 1.00 70.31 368 ASN A O 1
ATOM 3039 N N . ILE A 1 369 ? -12.100 -9.055 19.178 1.00 86.62 369 ILE A N 1
ATOM 3040 C CA . ILE A 1 369 ? -13.505 -9.110 18.764 1.00 86.62 369 ILE A CA 1
ATOM 3041 C C . ILE A 1 369 ? -14.339 -8.399 19.830 1.00 86.62 369 ILE A C 1
ATOM 3043 O O . ILE A 1 369 ? -14.463 -8.885 20.956 1.00 86.62 369 ILE A O 1
ATOM 3047 N N . GLN A 1 370 ? -14.916 -7.250 19.493 1.00 90.62 370 GLN A N 1
ATOM 3048 C CA . GLN A 1 370 ? -15.777 -6.528 20.421 1.00 90.62 370 GLN A CA 1
ATOM 3049 C C . GLN A 1 370 ? -17.133 -7.225 20.525 1.00 90.62 370 GLN A C 1
ATOM 3051 O O . GLN A 1 370 ? -17.662 -7.715 19.531 1.00 90.62 370 GLN A O 1
ATOM 3056 N N . ALA A 1 371 ? -17.701 -7.278 21.734 1.00 91.69 371 ALA A N 1
ATOM 3057 C CA . ALA A 1 371 ? -18.935 -8.020 22.016 1.00 91.69 371 ALA A CA 1
ATOM 3058 C C . ALA A 1 371 ? -18.918 -9.460 21.435 1.00 91.69 371 ALA A C 1
ATOM 3060 O O . ALA A 1 371 ? -19.806 -9.823 20.658 1.00 91.69 371 ALA A O 1
ATOM 3061 N N . PRO A 1 372 ? -17.916 -10.297 21.776 1.00 92.06 372 PRO A N 1
ATOM 3062 C CA . PRO A 1 372 ? -17.566 -11.490 21.000 1.00 92.06 372 PRO A CA 1
ATOM 3063 C C . PRO A 1 372 ? -18.721 -12.483 20.839 1.00 92.06 372 PRO A C 1
ATOM 3065 O O . PRO A 1 372 ? -18.934 -12.994 19.744 1.00 92.06 372 PRO A O 1
ATOM 3068 N N . HIS A 1 373 ? -19.528 -12.707 21.881 1.00 91.56 373 HIS A N 1
ATOM 3069 C CA . HIS A 1 373 ? -20.714 -13.567 21.793 1.00 91.56 373 HIS A CA 1
ATOM 3070 C C . HIS A 1 373 ? -21.740 -13.059 20.767 1.00 91.56 373 HIS A C 1
ATOM 3072 O O . HIS A 1 373 ? -22.269 -13.846 19.982 1.00 91.56 373 HIS A O 1
ATOM 3078 N N . PHE A 1 374 ? -21.989 -11.747 20.737 1.00 95.31 374 PHE A N 1
ATOM 3079 C CA . PHE A 1 374 ? -22.920 -11.127 19.797 1.00 95.31 374 PHE A CA 1
ATOM 3080 C C . PHE A 1 374 ? -22.362 -11.137 18.368 1.00 95.31 374 PHE A C 1
ATOM 3082 O O . PHE A 1 374 ? -23.068 -11.509 17.434 1.00 95.31 374 PHE A O 1
ATOM 3089 N N . VAL A 1 375 ? -21.082 -10.801 18.187 1.00 95.38 375 VAL A N 1
ATOM 3090 C CA . VAL A 1 375 ? -20.435 -10.835 16.868 1.00 95.38 375 VAL A CA 1
ATOM 3091 C C . VAL A 1 375 ? -20.374 -12.249 16.295 1.00 95.38 375 VAL A C 1
ATOM 3093 O O . VAL A 1 375 ? -20.658 -12.423 15.114 1.00 95.38 375 VAL A O 1
ATOM 3096 N N . LEU A 1 376 ? -20.049 -13.269 17.094 1.00 94.31 376 LEU A N 1
ATOM 3097 C CA . LEU A 1 376 ? -20.022 -14.658 16.623 1.00 94.31 376 LEU A CA 1
ATOM 3098 C C . LEU A 1 376 ? -21.428 -15.167 16.270 1.00 94.31 376 LEU A C 1
ATOM 3100 O O . LEU A 1 376 ? -21.584 -15.884 15.281 1.00 94.31 376 LEU A O 1
ATOM 3104 N N . TYR A 1 377 ? -22.456 -14.745 17.012 1.00 96.50 377 TYR A N 1
ATOM 3105 C CA . TYR A 1 377 ? -23.856 -14.982 16.654 1.00 96.50 377 TYR A CA 1
ATOM 3106 C C . TYR A 1 377 ? -24.220 -14.326 15.312 1.00 96.50 377 TYR A C 1
ATOM 3108 O O . TYR A 1 377 ? -24.760 -14.999 14.434 1.00 96.50 377 TYR A O 1
ATOM 3116 N N . VAL A 1 378 ? -23.851 -13.056 15.105 1.00 97.25 378 VAL A N 1
ATOM 3117 C CA . VAL A 1 378 ? -24.054 -12.353 13.827 1.00 97.25 378 VAL A CA 1
ATOM 3118 C C . VAL A 1 378 ? -23.271 -13.018 12.689 1.00 97.25 378 VAL A C 1
ATOM 3120 O O . VAL A 1 378 ? -23.863 -13.274 11.644 1.00 97.25 378 VAL A O 1
ATOM 3123 N N . LYS A 1 379 ? -21.988 -13.382 12.870 1.00 95.56 379 LYS A N 1
ATOM 3124 C CA . LYS A 1 379 ? -21.217 -14.117 11.846 1.00 95.56 379 LYS A CA 1
ATOM 3125 C C . LYS A 1 379 ? -21.919 -15.424 11.481 1.00 95.56 379 LYS A C 1
ATOM 3127 O O . LYS A 1 379 ? -22.069 -15.696 10.294 1.00 95.56 379 LYS A O 1
ATOM 3132 N N . LYS A 1 380 ? -22.406 -16.193 12.461 1.00 96.81 380 LYS A N 1
ATOM 3133 C CA . LYS A 1 380 ? -23.166 -17.420 12.189 1.00 96.81 380 LYS A CA 1
ATOM 3134 C C . LYS A 1 380 ? -24.414 -17.138 11.344 1.00 96.81 380 LYS A C 1
ATOM 3136 O O . LYS A 1 380 ? -24.572 -17.764 10.304 1.00 96.81 380 LYS A O 1
ATOM 3141 N N . GLN A 1 381 ? -25.241 -16.162 11.728 1.00 97.56 381 GLN A N 1
ATOM 3142 C CA . GLN A 1 381 ? -26.422 -15.781 10.942 1.00 97.56 381 GLN A CA 1
ATOM 3143 C C . GLN A 1 381 ? -26.066 -15.375 9.504 1.00 97.56 381 GLN A C 1
ATOM 3145 O O . GLN A 1 381 ? -26.756 -15.761 8.565 1.00 97.56 381 GLN A O 1
ATOM 3150 N N . LEU A 1 382 ? -24.992 -14.603 9.313 1.00 97.06 382 LEU A N 1
ATOM 3151 C CA . LEU A 1 382 ? -24.533 -14.197 7.984 1.00 97.06 382 LEU A CA 1
ATOM 3152 C C . LEU A 1 382 ? -24.095 -15.402 7.140 1.00 97.06 382 LEU A C 1
ATOM 3154 O O . LEU A 1 382 ? -24.423 -15.454 5.958 1.00 97.06 382 LEU A O 1
ATOM 3158 N N . VAL A 1 383 ? -23.394 -16.374 7.734 1.00 96.88 383 VAL A N 1
ATOM 3159 C CA . VAL A 1 383 ? -22.994 -17.615 7.050 1.00 96.88 383 VAL A CA 1
ATOM 3160 C C . VAL A 1 383 ? -24.222 -18.456 6.691 1.00 96.88 383 VAL A C 1
ATOM 3162 O O . VAL A 1 383 ? -24.308 -18.928 5.560 1.00 96.88 383 VAL A O 1
ATOM 3165 N N . ASP A 1 384 ? -25.200 -18.570 7.594 1.00 97.50 384 ASP A N 1
ATOM 3166 C CA . ASP A 1 384 ? -26.460 -19.287 7.353 1.00 97.50 384 ASP A CA 1
ATOM 3167 C C . ASP A 1 384 ? -27.305 -18.631 6.229 1.00 97.50 384 ASP A C 1
ATOM 3169 O O . ASP A 1 384 ? -28.032 -19.327 5.521 1.00 97.50 384 ASP A O 1
ATOM 3173 N N . MET A 1 385 ? -27.207 -17.305 6.036 1.00 96.38 385 MET A N 1
ATOM 3174 C CA . MET A 1 385 ? -27.952 -16.552 5.007 1.00 96.38 385 MET A CA 1
ATOM 3175 C C . MET A 1 385 ? -27.235 -16.423 3.653 1.00 96.38 385 MET A C 1
ATOM 3177 O O . MET A 1 385 ? -27.890 -16.481 2.613 1.00 96.38 385 MET A O 1
ATOM 3181 N N . TYR A 1 386 ? -25.918 -16.197 3.652 1.00 95.81 386 TYR A N 1
ATOM 3182 C CA . TYR A 1 386 ? -25.144 -15.806 2.461 1.00 95.81 386 TYR A CA 1
ATOM 3183 C C . TYR A 1 386 ? -24.026 -16.795 2.093 1.00 95.81 386 TYR A C 1
ATOM 3185 O O . TYR A 1 386 ? -23.462 -16.704 1.003 1.00 95.81 386 TYR A O 1
ATOM 3193 N N . GLY A 1 387 ? -23.713 -17.750 2.971 1.00 95.88 387 GLY A N 1
ATOM 3194 C CA . GLY A 1 387 ? -22.595 -18.677 2.817 1.00 95.88 387 GLY A CA 1
ATOM 3195 C C . GLY A 1 387 ? -21.244 -18.082 3.230 1.00 95.88 387 GLY A C 1
ATOM 3196 O O . GLY A 1 387 ? -21.000 -16.879 3.141 1.00 95.88 387 GLY A O 1
ATOM 3197 N N . GLU A 1 388 ? -20.337 -18.954 3.668 1.00 92.62 388 GLU A N 1
ATOM 3198 C CA . GLU A 1 388 ? -19.024 -18.594 4.224 1.00 92.62 388 GLU A CA 1
ATOM 3199 C C . GLU A 1 388 ? -18.177 -17.736 3.268 1.00 92.62 388 GLU A C 1
ATOM 3201 O O . GLU A 1 388 ? -17.661 -16.696 3.666 1.00 92.62 388 GLU A O 1
ATOM 3206 N N . GLN A 1 389 ? -18.132 -18.089 1.977 1.00 90.31 389 GLN A N 1
ATOM 3207 C CA . GLN A 1 389 ? -17.379 -17.339 0.963 1.00 90.31 389 GLN A CA 1
ATOM 3208 C C . GLN A 1 389 ? -17.846 -15.878 0.810 1.00 90.31 389 GLN A C 1
ATOM 3210 O O . GLN A 1 389 ? -17.017 -14.995 0.583 1.00 90.31 389 GLN A O 1
ATOM 3215 N N . ALA A 1 390 ? -19.151 -15.608 0.921 1.00 90.81 390 ALA A N 1
ATOM 3216 C CA . ALA A 1 390 ? -19.671 -14.245 0.833 1.00 90.81 390 ALA A CA 1
ATOM 3217 C C . ALA A 1 390 ? -19.256 -13.428 2.065 1.00 90.81 390 ALA A C 1
ATOM 3219 O O . ALA A 1 390 ? -18.760 -12.307 1.943 1.00 90.81 390 ALA A O 1
ATOM 3220 N N . VAL A 1 391 ? -19.390 -14.030 3.250 1.00 92.38 391 VAL A N 1
ATOM 3221 C CA . VAL A 1 391 ? -19.029 -13.408 4.528 1.00 92.38 391 VAL A CA 1
ATOM 3222 C C . VAL A 1 391 ? -17.531 -13.130 4.626 1.00 92.38 391 VAL A C 1
ATOM 3224 O O . VAL A 1 391 ? -17.153 -12.049 5.063 1.00 92.38 391 VAL A O 1
ATOM 3227 N N . ASP A 1 392 ? -16.672 -14.042 4.180 1.00 89.88 392 ASP A N 1
ATOM 3228 C CA . ASP A 1 392 ? -15.224 -13.923 4.378 1.00 89.88 392 ASP A CA 1
ATOM 3229 C C . ASP A 1 392 ? -14.493 -13.179 3.240 1.00 89.88 392 ASP A C 1
ATOM 3231 O O . ASP A 1 392 ? -13.275 -12.992 3.324 1.00 89.88 392 ASP A O 1
ATOM 3235 N N . SER A 1 393 ? -15.168 -12.791 2.145 1.00 88.62 393 SER A N 1
ATOM 3236 C CA . SER A 1 393 ? -14.487 -12.199 0.972 1.00 88.62 393 SER A CA 1
ATOM 3237 C C . SER A 1 393 ? -15.278 -11.226 0.085 1.00 88.62 393 SER A C 1
ATOM 3239 O O . SER A 1 393 ? -14.650 -10.585 -0.760 1.00 88.62 393 SER A O 1
ATOM 3241 N N . GLU A 1 394 ? -16.601 -11.063 0.218 1.00 90.38 394 GLU A N 1
ATOM 3242 C CA . GLU A 1 394 ? -17.360 -10.121 -0.637 1.00 90.38 394 GLU A CA 1
ATOM 3243 C C . GLU A 1 394 ? -17.510 -8.702 -0.055 1.00 90.38 394 GLU A C 1
ATOM 3245 O O . GLU A 1 394 ? -18.139 -7.851 -0.684 1.00 90.38 394 GLU A O 1
ATOM 3250 N N . GLY A 1 395 ? -16.879 -8.400 1.087 1.00 90.88 395 GLY A N 1
ATOM 3251 C CA . GLY A 1 395 ? -16.814 -7.039 1.635 1.00 90.88 395 GLY A CA 1
ATOM 3252 C C . GLY A 1 395 ? -18.145 -6.508 2.169 1.00 90.88 395 GLY A C 1
ATOM 3253 O O . GLY A 1 395 ? -18.483 -5.345 1.944 1.00 90.88 395 GLY A O 1
ATOM 3254 N N . LEU A 1 396 ? -18.931 -7.349 2.849 1.00 93.94 396 LEU A N 1
ATOM 3255 C CA . LEU A 1 396 ? -20.251 -6.960 3.344 1.00 93.94 396 LEU A CA 1
ATOM 3256 C C . LEU A 1 396 ? -20.132 -5.864 4.420 1.00 93.94 396 LEU A C 1
ATOM 3258 O O . LEU A 1 396 ? -19.321 -5.956 5.342 1.00 93.94 396 LEU A O 1
ATOM 3262 N N . ARG A 1 397 ? -20.992 -4.842 4.350 1.00 94.88 397 ARG A N 1
ATOM 3263 C CA . ARG A 1 397 ? -21.180 -3.852 5.423 1.00 94.88 397 ARG A CA 1
ATOM 3264 C C . ARG A 1 397 ? -22.411 -4.238 6.235 1.00 94.88 397 ARG A C 1
ATOM 3266 O O . ARG A 1 397 ? -23.536 -4.064 5.776 1.00 94.88 397 ARG A O 1
ATOM 3273 N N . VAL A 1 398 ? -22.193 -4.760 7.437 1.00 96.94 398 VAL A N 1
ATOM 3274 C CA . VAL A 1 398 ? -23.248 -5.311 8.295 1.00 96.94 398 VAL A CA 1
ATOM 3275 C C . VAL A 1 398 ? -23.499 -4.362 9.459 1.00 96.94 398 VAL A C 1
ATOM 3277 O O . VAL A 1 398 ? -22.671 -4.255 10.356 1.00 96.94 398 VAL A O 1
ATOM 3280 N N . ILE A 1 399 ? -24.641 -3.678 9.454 1.00 97.75 399 ILE A N 1
ATOM 3281 C CA . ILE A 1 399 ? -25.096 -2.839 10.572 1.00 97.75 399 ILE A CA 1
ATOM 3282 C C . ILE A 1 399 ? -25.971 -3.710 11.474 1.00 97.75 399 ILE A C 1
ATOM 3284 O O . ILE A 1 399 ? -26.906 -4.350 10.991 1.00 97.75 399 ILE A O 1
ATOM 3288 N N . THR A 1 400 ? -25.652 -3.777 12.766 1.00 97.62 400 THR A N 1
ATOM 3289 C CA . THR A 1 400 ? -26.343 -4.663 13.717 1.00 97.62 400 THR A CA 1
ATOM 3290 C C . THR A 1 400 ? -27.316 -3.899 14.616 1.00 97.62 400 THR A C 1
ATOM 3292 O O . THR A 1 400 ? -27.462 -2.685 14.519 1.00 97.62 400 THR A O 1
ATOM 3295 N N . SER A 1 401 ? -28.009 -4.598 15.516 1.00 96.94 401 SER A N 1
ATOM 3296 C CA . SER A 1 401 ? -28.833 -3.966 16.554 1.00 96.94 401 SER A CA 1
ATOM 3297 C C . SER A 1 401 ? -28.044 -3.552 17.804 1.00 96.94 401 SER A C 1
ATOM 3299 O O . SER A 1 401 ? -28.642 -2.982 18.716 1.00 96.94 401 SER A O 1
ATOM 3301 N N . LEU A 1 402 ? -26.744 -3.867 17.892 1.00 97.12 402 LEU A N 1
ATOM 3302 C CA . LEU A 1 402 ? -25.963 -3.661 19.111 1.00 97.12 402 LEU A CA 1
ATOM 3303 C C . LEU A 1 402 ? -25.718 -2.175 19.368 1.00 97.12 402 LEU A C 1
ATOM 3305 O O . LEU A 1 402 ? -25.221 -1.453 18.511 1.00 97.12 402 LEU A O 1
ATOM 3309 N N . ASP A 1 403 ? -26.022 -1.736 20.580 1.00 97.44 403 ASP A N 1
ATOM 3310 C CA . ASP A 1 403 ? -25.693 -0.408 21.079 1.00 97.44 403 ASP A CA 1
ATOM 3311 C C . ASP A 1 403 ? -24.352 -0.488 21.821 1.00 97.44 403 ASP A C 1
ATOM 3313 O O . ASP A 1 403 ? -24.270 -1.129 22.871 1.00 97.44 403 ASP A O 1
ATOM 3317 N N . TRP A 1 404 ? -23.286 0.072 21.238 1.00 94.81 404 TRP A N 1
ATOM 3318 C CA . TRP A 1 404 ? -21.926 -0.137 21.747 1.00 94.81 404 TRP A CA 1
ATOM 3319 C C . TRP A 1 404 ? -21.725 0.447 23.153 1.00 94.81 404 TRP A C 1
ATOM 3321 O O . TRP A 1 404 ? -21.189 -0.236 24.023 1.00 94.81 404 TRP A O 1
ATOM 3331 N N . GLU A 1 405 ? -22.238 1.651 23.422 1.00 94.88 405 GLU A N 1
ATOM 3332 C CA . GLU A 1 405 ? -22.141 2.277 24.746 1.00 94.88 405 GLU A CA 1
ATOM 3333 C C . GLU A 1 405 ? -22.859 1.443 25.816 1.00 94.88 405 GLU A C 1
ATOM 3335 O O . GLU A 1 405 ? -22.311 1.193 26.893 1.00 94.88 405 GLU A O 1
ATOM 3340 N N . LYS A 1 406 ? -24.063 0.934 25.510 1.00 96.00 406 LYS A N 1
ATOM 3341 C CA . LYS A 1 406 ? -24.800 0.050 26.430 1.00 96.00 406 LYS A CA 1
ATOM 3342 C C . LYS A 1 406 ? -24.115 -1.299 26.617 1.00 96.00 406 LYS A C 1
ATOM 3344 O O . LYS A 1 406 ? -24.135 -1.823 27.727 1.00 96.00 406 LYS A O 1
ATOM 3349 N N . GLN A 1 407 ? -23.495 -1.849 25.573 1.00 95.12 407 GLN A N 1
ATOM 3350 C CA . GLN A 1 407 ? -22.715 -3.080 25.679 1.00 95.12 407 GLN A CA 1
ATOM 3351 C C . GLN A 1 407 ? -21.519 -2.896 26.622 1.00 95.12 407 GLN A C 1
ATOM 3353 O O . GLN A 1 407 ? -21.305 -3.739 27.491 1.00 95.12 407 GLN A O 1
ATOM 3358 N N . GLN A 1 408 ? -20.784 -1.785 26.505 1.00 94.25 408 GLN A N 1
ATOM 3359 C CA . GLN A 1 408 ? -19.686 -1.464 27.421 1.00 94.25 408 GLN A CA 1
ATOM 3360 C C . GLN A 1 408 ? -20.184 -1.251 28.858 1.00 94.25 408 GLN A C 1
ATOM 3362 O O . GLN A 1 408 ? -19.580 -1.769 29.795 1.00 94.25 408 GLN A O 1
ATOM 3367 N N . ALA A 1 409 ? -21.303 -0.543 29.044 1.00 95.38 409 ALA A N 1
ATOM 3368 C CA . ALA A 1 409 ? -21.904 -0.341 30.362 1.00 95.38 409 ALA A CA 1
ATOM 3369 C C . ALA A 1 409 ? -22.347 -1.666 31.013 1.00 95.38 409 ALA A C 1
ATOM 3371 O O . ALA A 1 409 ? -22.110 -1.875 32.201 1.00 95.38 409 ALA A O 1
ATOM 3372 N N . ALA A 1 410 ? -22.937 -2.581 30.237 1.00 92.69 410 ALA A N 1
ATOM 3373 C CA . ALA A 1 410 ? -23.337 -3.905 30.708 1.00 92.69 410 ALA A CA 1
ATOM 3374 C C . ALA A 1 410 ? -22.129 -4.789 31.061 1.00 92.69 410 ALA A C 1
ATOM 3376 O O . ALA A 1 410 ? -22.131 -5.421 32.114 1.00 92.69 410 ALA A O 1
ATOM 3377 N N . GLN A 1 411 ? -21.083 -4.801 30.225 1.00 90.69 411 GLN A N 1
ATOM 3378 C CA . GLN A 1 411 ? -19.837 -5.523 30.517 1.00 90.69 411 GLN A CA 1
ATOM 3379 C C . GLN A 1 411 ? -19.197 -5.017 31.809 1.00 90.69 411 GLN A C 1
ATOM 3381 O O . GLN A 1 411 ? -18.923 -5.813 32.703 1.00 90.69 411 GLN A O 1
ATOM 3386 N N . LYS A 1 412 ? -19.064 -3.695 31.948 1.00 93.31 412 LYS A N 1
ATOM 3387 C CA . LYS A 1 412 ? -18.524 -3.070 33.153 1.00 93.31 412 LYS A CA 1
ATOM 3388 C C . LYS A 1 412 ? -19.341 -3.419 34.404 1.00 93.31 412 LYS A C 1
ATOM 3390 O O . LYS A 1 412 ? -18.760 -3.770 35.423 1.00 93.31 412 LYS A O 1
ATOM 3395 N N . ALA A 1 413 ? -20.673 -3.381 34.326 1.00 93.06 413 ALA A N 1
ATOM 3396 C CA . ALA A 1 413 ? -21.534 -3.739 35.454 1.00 93.06 413 ALA A CA 1
ATOM 3397 C C . ALA A 1 413 ? -21.375 -5.209 35.890 1.00 93.06 413 ALA A C 1
ATOM 3399 O O . ALA A 1 413 ? -21.466 -5.499 37.082 1.00 93.06 413 ALA A O 1
ATOM 3400 N N . VAL A 1 414 ? -21.117 -6.128 34.950 1.00 89.56 414 VAL A N 1
ATOM 3401 C CA . VAL A 1 414 ? -20.813 -7.540 35.249 1.00 89.56 414 VAL A CA 1
ATOM 3402 C C . VAL A 1 414 ? -19.412 -7.691 35.847 1.00 89.56 414 VAL A C 1
ATOM 3404 O O . VAL A 1 414 ? -19.264 -8.385 36.847 1.00 89.56 414 VAL A O 1
ATOM 3407 N N . GLU A 1 415 ? -18.401 -7.019 35.290 1.00 89.25 415 GLU A N 1
ATOM 3408 C CA . GLU A 1 415 ? -17.023 -7.028 35.809 1.00 89.25 415 GLU A CA 1
ATOM 3409 C C . GLU A 1 415 ? -16.947 -6.486 37.247 1.00 89.25 415 GLU A C 1
ATOM 3411 O O . GLU A 1 415 ? -16.340 -7.116 38.110 1.00 89.25 415 GLU A O 1
ATOM 3416 N N . GLU A 1 416 ? -17.626 -5.370 37.538 1.00 92.56 416 GLU A N 1
ATOM 3417 C CA . GLU A 1 416 ? -17.681 -4.755 38.876 1.00 92.56 416 GLU A CA 1
ATOM 3418 C C . GLU A 1 416 ? -18.464 -5.591 39.908 1.00 92.56 416 GLU A C 1
ATOM 3420 O O . GLU A 1 416 ? -18.298 -5.383 41.108 1.00 92.56 416 GLU A O 1
ATOM 3425 N N . ASN A 1 417 ? -19.296 -6.545 39.472 1.00 89.62 417 ASN A N 1
ATOM 3426 C CA . ASN A 1 417 ? -20.081 -7.430 40.347 1.00 89.62 417 ASN A CA 1
ATOM 3427 C C . ASN A 1 417 ? -19.647 -8.903 40.274 1.00 89.62 417 ASN A C 1
ATOM 3429 O O . ASN A 1 417 ? -20.355 -9.772 40.784 1.00 89.62 417 ASN A O 1
ATOM 3433 N N . LEU A 1 418 ? -18.501 -9.204 39.656 1.00 86.06 418 LEU A N 1
ATOM 3434 C CA . LEU A 1 418 ? -18.100 -10.578 39.351 1.00 86.06 418 LEU A CA 1
ATOM 3435 C C . LEU A 1 418 ? -17.963 -11.457 40.606 1.00 86.06 418 LEU A C 1
ATOM 3437 O O . LEU A 1 418 ? -18.383 -12.610 40.580 1.00 86.06 418 LEU A O 1
ATOM 3441 N N . GLU A 1 419 ? -17.444 -10.916 41.711 1.00 82.19 419 GLU A N 1
ATOM 3442 C CA . GLU A 1 419 ? -17.329 -11.644 42.986 1.00 82.19 419 GLU A CA 1
ATOM 3443 C C . GLU A 1 419 ? -18.711 -12.027 43.548 1.00 82.19 419 GLU A C 1
ATOM 3445 O O . GLU A 1 419 ? -18.938 -13.192 43.869 1.00 82.19 419 GLU A O 1
ATOM 3450 N N . ASN A 1 420 ? -19.667 -11.089 43.548 1.00 86.62 420 ASN A N 1
ATOM 3451 C CA . ASN A 1 420 ? -21.052 -11.329 43.977 1.00 86.62 420 ASN A CA 1
ATOM 3452 C C . ASN A 1 420 ? -21.761 -12.364 43.081 1.00 86.62 420 ASN A C 1
ATOM 3454 O O . ASN A 1 420 ? -22.555 -13.171 43.560 1.00 86.62 420 ASN A O 1
ATOM 3458 N N . LEU A 1 421 ? -21.490 -12.342 41.770 1.00 84.50 421 LEU A N 1
ATOM 3459 C CA . LEU A 1 421 ? -22.051 -13.298 40.809 1.00 84.50 421 LEU A CA 1
ATOM 3460 C C . LEU A 1 421 ? -21.485 -14.711 41.014 1.00 84.50 421 LEU A C 1
ATOM 3462 O O . LEU A 1 421 ? -22.234 -15.681 40.912 1.00 84.50 421 LEU A O 1
ATOM 3466 N N . ILE A 1 422 ? -20.195 -14.829 41.344 1.00 85.94 422 ILE A N 1
ATOM 3467 C CA . ILE A 1 422 ? -19.555 -16.105 41.692 1.00 85.94 422 ILE A CA 1
ATOM 3468 C C . ILE A 1 422 ? -20.121 -16.653 43.010 1.00 85.94 422 ILE A C 1
ATOM 3470 O O . ILE A 1 422 ? -20.454 -17.835 43.072 1.00 85.94 422 ILE A O 1
ATOM 3474 N N . GLU A 1 423 ? -20.278 -15.815 44.042 1.00 87.12 423 GLU A N 1
ATOM 3475 C CA . GLU A 1 423 ? -20.869 -16.218 45.330 1.00 87.12 423 GLU A CA 1
ATOM 3476 C C . GLU A 1 423 ? -22.338 -16.660 45.187 1.00 87.12 423 GLU A C 1
ATOM 3478 O O . GLU A 1 423 ? -22.777 -17.588 45.863 1.00 87.12 423 GLU A O 1
ATOM 3483 N N . ALA A 1 424 ? -23.084 -16.055 44.258 1.00 87.12 424 ALA A N 1
ATOM 3484 C CA . ALA A 1 424 ? -24.463 -16.423 43.938 1.00 87.12 424 ALA A CA 1
ATOM 3485 C C . ALA A 1 424 ? -24.608 -17.644 42.996 1.00 87.12 424 ALA A C 1
ATOM 3487 O O . ALA A 1 424 ? -25.720 -17.922 42.547 1.00 87.12 424 ALA A O 1
ATOM 3488 N N . GLU A 1 425 ? -23.513 -18.338 42.653 1.00 85.25 425 GLU A N 1
ATOM 3489 C CA . GLU A 1 425 ? -23.457 -19.435 41.661 1.00 85.25 425 GLU A CA 1
ATOM 3490 C C . GLU A 1 425 ? -24.058 -19.074 40.279 1.00 85.25 425 GLU A C 1
ATOM 3492 O O . GLU A 1 425 ? -24.496 -19.941 39.509 1.00 85.25 425 GLU A O 1
ATOM 3497 N N . ALA A 1 426 ? -24.072 -17.780 39.935 1.00 78.38 426 ALA A N 1
ATOM 3498 C CA . ALA A 1 426 ? -24.694 -17.276 38.718 1.00 78.38 426 ALA A CA 1
ATOM 3499 C C . ALA A 1 426 ? -23.959 -17.786 37.468 1.00 78.38 426 ALA A C 1
ATOM 3501 O O . ALA A 1 426 ? -22.734 -17.708 37.352 1.00 78.38 426 ALA A O 1
ATOM 3502 N N . ASN A 1 427 ? -24.721 -18.300 36.504 1.00 76.06 427 ASN A N 1
ATOM 3503 C CA . ASN A 1 427 ? -24.204 -18.925 35.291 1.00 76.06 427 ASN A CA 1
ATOM 3504 C C . ASN A 1 427 ? -25.040 -18.535 34.058 1.00 76.06 427 ASN A C 1
ATOM 3506 O O . ASN A 1 427 ? -26.149 -18.022 34.176 1.00 76.06 427 ASN A O 1
ATOM 3510 N N . ASN A 1 428 ? -24.481 -18.761 32.866 1.00 66.06 428 ASN A N 1
ATOM 3511 C CA . ASN A 1 428 ? -25.090 -18.412 31.574 1.00 66.06 428 ASN A CA 1
ATOM 3512 C C . ASN A 1 428 ? -25.887 -19.585 30.951 1.00 66.06 428 ASN A C 1
ATOM 3514 O O . ASN A 1 428 ? -25.855 -19.749 29.728 1.00 66.06 428 ASN A O 1
ATOM 3518 N N . THR A 1 429 ? -26.532 -20.431 31.764 1.00 48.75 429 THR A N 1
ATOM 3519 C CA . THR A 1 429 ? -27.281 -21.628 31.310 1.00 48.75 429 THR A CA 1
ATOM 3520 C C . THR A 1 429 ? -28.775 -21.558 31.589 1.00 48.75 429 THR A C 1
ATOM 3522 O O . THR A 1 429 ? -29.153 -21.008 32.643 1.00 48.75 429 THR A O 1
#

Mean predicted aligned error: 15.23 Å

Nearest PDB structures (foldseek):
  3nb6-assembly1_A-2  TM=9.408E-01  e=1.969E-15  Aquifex aeolicus
  3d3h-assembly1_A-2  TM=9.538E-01  e=2.681E-15  Aquifex aeolicus
  3nb7-assembly1_A-2  TM=9.495E-01  e=1.542E-14  Aquifex aeolicus
  3dwk-assembly3_C  TM=6.487E-01  e=1.356E-16  Staphylococcus aureus subsp. aureus COL
  3dwk-assembly2_B  TM=6.393E-01  e=9.580E-16  Staphylococcus aureus subsp. aureus COL

pLDDT: mean 75.88, std 22.11, range [23.47, 98.38]

Radius of gyration: 30.23 Å; Cα contacts (8 Å, |Δi|>4): 406; chains: 1; bounding box: 79×77×95 Å

Secondary structure (DSSP, 8-state):
--------------------------PPPSHHHHHHSSGGGSSSSSSSTT-PPPP---PPP-PPPPGGGHHHHHHHHHHHHHHHHHHHHHHHHHHHHHHHTTS-----HHHHHHHHHHHHHHHHHHHHHHHHHHHHHHHHHHHTPPPGGGGTSS---B-EEEE-TTS-SEEEEE-SS-B-----GGGS-HHHHHHHHHHH-TTGGGSBSB-HHHHHHHHHHHHHSS-PPS--S-HHHHHHHHHTS-S---HHHHHHHHHHHHHHHHHS-HHHHHHHHHHHSEEETTEESHHHHHHHHTSS-GGG--HHHHHHHHHGGGSHHHHTT-HHHHHHHHHHHHHHHHHTTSS-HHHHHHHHHS-----------SSHHHHHHHHHHHHHHH-HHHHHHB--EEE-S--HHHHHHHHHHHHHTHHHHHHTT----

Solvent-accessible surface area (backbone atoms only — not comparable to full-atom values): 25079 Å² total; per-residue (Å²): 138,86,87,80,89,87,89,86,91,84,78,85,84,86,90,77,89,77,86,78,78,84,74,80,86,74,77,80,72,66,67,72,55,56,72,76,57,64,80,74,67,71,80,66,70,75,81,70,81,78,73,76,84,81,84,88,74,91,77,80,92,74,90,83,80,67,73,84,59,56,63,55,50,58,49,50,52,52,52,49,54,49,48,52,51,49,52,49,49,52,51,50,51,51,51,51,51,56,57,66,55,69,71,71,78,96,69,56,71,68,63,52,51,54,50,53,49,53,51,49,53,51,54,52,45,54,51,53,52,50,51,53,51,50,51,51,52,50,55,58,53,54,75,80,52,81,66,78,64,60,73,74,76,44,85,70,61,16,30,12,38,36,22,22,54,86,61,77,52,73,36,42,74,38,45,75,78,46,37,20,44,87,66,59,61,91,51,46,45,66,68,34,58,46,20,32,30,42,63,46,27,77,57,58,93,78,51,68,28,53,54,67,70,47,45,50,49,40,52,52,43,47,73,79,35,101,52,82,68,78,76,53,57,33,62,46,28,51,39,38,46,66,75,74,39,78,88,68,89,45,72,67,52,53,52,47,28,56,55,49,12,37,53,44,54,74,76,40,54,72,67,56,49,48,35,51,40,48,41,57,43,56,49,34,90,49,21,19,6,49,39,30,35,28,36,47,33,69,68,37,56,46,60,72,53,50,73,41,55,25,17,39,58,41,40,23,67,83,49,26,72,65,30,80,79,28,68,66,55,33,49,56,38,20,49,50,23,36,53,30,19,37,76,70,69,75,40,52,70,67,59,37,52,53,34,61,66,52,82,89,70,72,46,82,70,69,90,71,61,43,65,49,72,60,48,52,50,49,53,48,54,44,32,77,74,62,34,60,69,43,46,35,24,65,40,46,81,42,67,39,88,46,54,62,69,60,51,52,52,52,51,49,56,47,64,80,37,42,69,63,36,58,76,67,68,63,71,100,123

Sequence (429 aa):
MTKKDIHRRSYGFDNSEQKNPKTPHGRLDYEDWEKQNKDHKKEHRSDKLDKKTPEYRSGSIENTPNLTTKTFGVLKIILINLFNFIAWLLVSLWQLFGLLWKKRPRMNRHTRQILRQKAGTIIISFVVFGFLFATILVAWANKDLPDPDQLTDRKVAQSTKIYDRTGEHVLYEVYSDEKRTLVNLEDIPQYLIDGVIATEDTKFYEHHGVRPLSILRAVFYGVFTSKQIGGTSTLTQQLVKNAILTNKRSYVRKLKEVILSIRLEQKYTKDQILKIYFNEIPYGSTNYGVESAAQSYFGKTVKDVTLSEAAILAGFPKAPSAYLNDTERLKNRRDFVLERMFQEDYINREEADNAQAEPIEIKQRFENIQAPHFVLYVKKQLVDMYGEQAVDSEGLRVITSLDWEKQQAAQKAVEENLENLIEAEANNT